Protein AF-0000000073913152 (afdb_homodimer)

Solvent-accessible surface area (backbone atoms only — not comparable to full-atom values): 34601 Å² total; per-residue (Å²): 125,82,73,27,91,73,39,33,32,39,27,30,23,27,48,34,60,65,28,39,49,26,50,51,47,34,46,75,70,34,31,25,63,39,34,33,28,62,58,86,84,42,48,73,65,46,53,55,41,48,24,60,74,68,70,48,88,70,57,75,43,83,44,49,49,80,41,47,68,62,50,41,52,54,55,74,75,45,82,55,55,34,37,40,45,51,59,57,75,78,46,55,71,54,15,43,70,40,32,67,60,38,39,51,49,36,40,46,19,50,51,36,49,50,53,42,28,55,77,68,72,39,48,35,41,34,40,66,46,43,50,47,22,38,32,69,71,89,59,79,59,37,44,86,80,54,68,69,47,78,37,64,41,42,38,23,43,30,47,40,52,47,51,52,52,51,52,42,45,34,72,52,40,71,83,31,18,35,38,38,36,25,41,29,57,72,38,42,55,47,92,84,68,71,50,50,70,76,72,78,75,82,56,85,50,65,64,61,38,48,52,33,25,56,70,63,78,36,86,52,38,82,38,56,27,65,76,37,99,45,97,77,10,25,40,24,38,11,56,20,30,40,60,48,54,20,46,47,54,54,34,47,53,59,43,40,75,66,64,59,28,78,46,75,32,41,45,27,64,49,49,66,43,32,52,64,56,49,53,51,50,45,23,65,68,69,72,38,81,64,54,66,45,85,40,72,62,57,89,67,66,62,48,66,48,33,32,39,28,60,62,27,32,72,74,50,72,39,72,64,80,57,51,66,76,74,38,90,127,81,72,27,92,73,38,34,31,38,28,31,24,25,47,32,60,65,29,39,47,26,50,51,47,34,47,74,70,34,31,23,64,38,34,30,29,61,55,85,85,42,47,75,65,46,54,56,41,48,24,61,73,67,70,46,89,70,57,76,42,83,43,51,50,80,40,47,67,63,50,42,53,54,53,73,76,46,82,55,56,34,38,39,45,51,58,58,75,75,48,54,71,55,15,42,69,40,30,67,60,39,40,50,49,35,39,46,20,49,51,36,48,51,53,44,27,55,76,68,72,40,48,35,43,36,38,66,45,45,50,47,22,37,31,71,70,89,57,80,59,37,44,85,80,54,67,69,47,76,36,62,42,41,38,23,44,30,46,40,50,47,52,52,53,51,52,40,45,34,72,50,40,70,81,30,18,37,39,37,36,25,41,29,56,74,40,42,55,48,92,84,69,71,49,51,72,74,69,79,75,80,56,86,50,66,64,63,37,48,51,34,26,58,71,63,77,36,86,51,39,82,38,55,28,63,76,38,98,44,99,76,10,24,40,26,37,11,56,19,31,40,63,49,57,19,48,47,56,55,35,47,53,58,44,40,76,67,63,58,28,80,45,74,34,41,46,27,64,49,48,66,43,32,54,62,55,50,52,50,49,44,23,66,69,68,72,36,81,66,53,66,46,83,39,70,63,56,89,64,64,63,47,66,49,32,33,40,28,61,63,27,32,72,72,50,70,39,73,63,79,60,52,66,76,75,37,91

Nearest PDB structures (foldseek):
  1kvu-assembly1_A-2  TM=9.834E-01  e=1.862E-45  Escherichia coli
  1kvr-assembly1_A-2  TM=9.832E-01  e=4.155E-45  Escherichia coli
  1nah-assembly1_A  TM=9.835E-01  e=4.701E-45  Escherichia coli
  5gy7-assembly1_B  TM=9.767E-01  e=4.419E-45  Escherichia coli K-12
  1kvq-assembly1_A-2  TM=9.831E-01  e=3.834E-44  Escherichia coli

InterPro domains:
  IPR005886 UDP-glucose 4-epimerase [TIGR01179] (9-323)
  IPR005886 UDP-glucose 4-epimerase [cd05247] (9-325)
  IPR016040 NAD(P)-binding domain [PF16363] (10-325)
  IPR036291 NAD(P)-binding domain superfamily [SSF51735] (7-325)

Organism: Schistosoma japonicum (NCBI:txid6182)

Foldseek 3Di:
DPAFPLFEEEEEPLQAFLNLLLCLLQVVVRGAYAYEYQCPWGDPVSQVLSCVSNVHHHHYDNDQLLPLVSLLVVCVVDPGQEYEYDDADAFQVVCQVPVVVRLSRLVSSVVSNVVSCVVSVHQHYEYAAAPQQLAADPDPPDEPPRDGDPGLGSNSVSSVSSLVVQVVVCVVPVQHHYEYEHEWAEFFADPVPSGHHDTPDQDRGLPVNLVCQLVVVDVAAEFAFQCFPDPGGGAKTFYAYSNLVSNLVVLSVVCVVVSVGYYYFYDGQSDIDGSVRLSVLVCVQSVGHHHYDYHHHDRRGYRYYGHDGVVSCVRSVGHGDDDSNRRD/DPAFPLFEEEEEPLQAFLNVLLCLLQVVVRGAYAYEYQCPWGDPVSQVLSCVSNVHHHHYDNDQLLPLVSLLVVCVVDPGQEYEYDDADAFQVVCQVPVVVRLSRLVSSVVSNVVSCVVSVHQHYEYAAAPQQLAADPDPPDEPPRDGDPGLGSNSVSSVSSLVVQVVVCVVPVQHHYEYEHEWAEFFADPVPSGHHDTPDQDRGLPVNLVCQLVVVDVAAEFAFQCFPDPGGGAKTFYAYSNLVSNLVVLSVVCVVVSVGYYYFYDGQSDIDGSVRLSVLVCVLSVGHHHYDYHHHDGRGYRYYGHDGVVSCVRSVGHGDDDSNRRD

Radius of gyration: 26.81 Å; Cα contacts (8 Å, |Δi|>4): 1425; chains: 2; bounding box: 60×75×62 Å

pLDDT: mean 95.5, std 6.69, range [40.53, 98.94]

Sequence (656 aa):
MQKGDKGLVLVTGGSGFIGSHTIVELVNDGYSVIILDNLSNSNIKCIERIEEIINQKLLFYETNLLDINSVNDVFAKHKFDYVIHFAALKSVSESTQHPLDYYNNNVLGILNLLKVMMAHNVKNFVLSSSATIYGEPQFLPLTEKHPIGNCQNPYGNTKLCCELILKDLYTSDPTWNIVSLRYFNPVGAHPSGLIGEDPRGIPNNLMPYVTQVASGLRPYVNVYGNDYQTVDGTGVRDYIHVVDLAEAHTKSLDKIKENCGFKVYNLGTGQGNSVLQMILAMEKASGKTIPYTICPRRPGDCATVYSDASLAERELGWKAKYDVDVSLMQKGDKGLVLVTGGSGFIGSHTIVELVNDGYSVIILDNLSNSNIKCIERIEEIINQKLLFYETNLLDINSVNDVFAKHKFDYVIHFAALKSVSESTQHPLDYYNNNVLGILNLLKVMMAHNVKNFVLSSSATIYGEPQFLPLTEKHPIGNCQNPYGNTKLCCELILKDLYTSDPTWNIVSLRYFNPVGAHPSGLIGEDPRGIPNNLMPYVTQVASGLRPYVNVYGNDYQTVDGTGVRDYIHVVDLAEAHTKSLDKIKENCGFKVYNLGTGQGNSVLQMILAMEKASGKTIPYTICPRRPGDCATVYSDASLAERELGWKAKYDVDVSL

Structure (mmCIF, N/CA/C/O backbone):
data_AF-0000000073913152-model_v1
#
loop_
_entity.id
_entity.type
_entity.pdbx_description
1 polymer 'UDP-glucose 4-epimerase'
#
loop_
_atom_site.group_PDB
_atom_site.id
_atom_site.type_symbol
_atom_site.label_atom_id
_atom_site.label_alt_id
_atom_site.label_comp_id
_atom_site.label_asym_id
_atom_site.label_entity_id
_atom_site.label_seq_id
_atom_site.pdbx_PDB_ins_code
_atom_site.Cartn_x
_atom_site.Cartn_y
_atom_site.Cartn_z
_atom_site.occupancy
_atom_site.B_iso_or_equiv
_atom_site.auth_seq_id
_atom_site.auth_comp_id
_atom_site.auth_asym_id
_atom_site.auth_atom_id
_atom_site.pdbx_PDB_model_num
ATOM 1 N N . MET A 1 1 ? -15.695 -18.969 -29.656 1 40.53 1 MET A N 1
ATOM 2 C CA . MET A 1 1 ? -15.039 -19.797 -28.641 1 40.53 1 MET A CA 1
ATOM 3 C C . MET A 1 1 ? -16.062 -20.594 -27.844 1 40.53 1 MET A C 1
ATOM 5 O O . MET A 1 1 ? -17.062 -20.047 -27.375 1 40.53 1 MET A O 1
ATOM 9 N N . GLN A 1 2 ? -16.188 -21.828 -28.125 1 43.53 2 GLN A N 1
ATOM 10 C CA . GLN A 1 2 ? -17.172 -22.609 -27.391 1 43.53 2 GLN A CA 1
ATOM 11 C C . GLN A 1 2 ? -17.047 -22.422 -25.891 1 43.53 2 GLN A C 1
ATOM 13 O O . GLN A 1 2 ? -15.938 -22.5 -25.344 1 43.53 2 GLN A O 1
ATOM 18 N N . LYS A 1 3 ? -17.938 -21.609 -25.172 1 55.22 3 LYS A N 1
ATOM 19 C CA . LYS A 1 3 ? -18 -21.359 -23.734 1 55.22 3 LYS A CA 1
ATOM 20 C C . LYS A 1 3 ? -17.922 -22.672 -22.953 1 55.22 3 LYS A C 1
ATOM 22 O O . LYS A 1 3 ? -18.641 -23.625 -23.266 1 55.22 3 LYS A O 1
ATOM 27 N N . GLY A 1 4 ? -16.719 -22.906 -22.422 1 62.56 4 GLY A N 1
ATOM 28 C CA . GLY A 1 4 ? -16.672 -24.047 -21.531 1 62.56 4 GLY A CA 1
ATOM 29 C C . GLY A 1 4 ? -17.859 -24.109 -20.578 1 62.56 4 GLY A C 1
ATOM 30 O O . GLY A 1 4 ? -18.516 -23.094 -20.344 1 62.56 4 GLY A O 1
ATOM 31 N N . ASP A 1 5 ? -18.297 -25.156 -20.188 1 78.69 5 ASP A N 1
ATOM 32 C CA . ASP A 1 5 ? -19.484 -25.422 -19.375 1 78.69 5 ASP A CA 1
ATOM 33 C C . ASP A 1 5 ? -19.328 -24.812 -17.984 1 78.69 5 ASP A C 1
ATOM 35 O O . ASP A 1 5 ? -20.328 -24.625 -17.281 1 78.69 5 ASP A O 1
ATOM 39 N N . LYS A 1 6 ? -17.969 -24.359 -17.562 1 94.19 6 LYS A N 1
ATOM 40 C CA . LYS A 1 6 ? -17.766 -23.953 -16.172 1 94.19 6 LYS A CA 1
ATOM 41 C C . LYS A 1 6 ? -17.672 -22.438 -16.047 1 94.19 6 LYS A C 1
ATOM 43 O O . LYS A 1 6 ? -17.609 -21.891 -14.945 1 94.19 6 LYS A O 1
ATOM 48 N N . GLY A 1 7 ? -17.703 -21.719 -17.188 1 96.69 7 GLY A N 1
ATOM 49 C CA . GLY A 1 7 ? -17.688 -20.266 -17.172 1 96.69 7 GLY A CA 1
ATOM 50 C C . GLY A 1 7 ? -16.484 -19.672 -17.906 1 96.69 7 GLY A C 1
ATOM 51 O O . GLY A 1 7 ? -15.617 -20.406 -18.359 1 96.69 7 GLY A O 1
ATOM 52 N N . LEU A 1 8 ? -16.453 -18.359 -18.016 1 98.5 8 LEU A N 1
ATOM 53 C CA . LEU A 1 8 ? -15.406 -17.641 -18.734 1 98.5 8 LEU A CA 1
ATOM 54 C C . LEU A 1 8 ? -14.469 -16.938 -17.75 1 98.5 8 LEU A C 1
ATOM 56 O O . LEU A 1 8 ? -14.922 -16.172 -16.891 1 98.5 8 LEU A O 1
ATOM 60 N N . VAL A 1 9 ? -13.164 -17.203 -17.891 1 98.81 9 VAL A N 1
ATOM 61 C CA . VAL A 1 9 ? -12.148 -16.656 -17 1 98.81 9 VAL A CA 1
ATOM 62 C C . VAL A 1 9 ? -11.273 -15.672 -17.766 1 98.81 9 VAL A C 1
ATOM 64 O O . VAL A 1 9 ? -10.75 -16 -18.828 1 98.81 9 VAL A O 1
ATOM 67 N N . LEU A 1 10 ? -11.172 -14.438 -17.297 1 98.94 10 LEU A N 1
ATOM 68 C CA . LEU A 1 10 ? -10.102 -13.555 -17.766 1 98.94 10 LEU A CA 1
ATOM 69 C C . LEU A 1 10 ? -8.805 -13.828 -17 1 98.94 10 LEU A C 1
ATOM 71 O O . LEU A 1 10 ? -8.781 -13.789 -15.766 1 98.94 10 LEU A O 1
ATOM 75 N N . VAL A 1 11 ? -7.762 -14.133 -17.688 1 98.88 11 VAL A N 1
ATOM 76 C CA . VAL A 1 11 ? -6.445 -14.312 -17.094 1 98.88 11 VAL A CA 1
ATOM 77 C C . VAL A 1 11 ? -5.527 -13.164 -17.516 1 98.88 11 VAL A C 1
ATOM 79 O O . VAL A 1 11 ? -5.129 -13.07 -18.688 1 98.88 11 VAL A O 1
ATOM 82 N N . THR A 1 12 ? -5.219 -12.273 -16.578 1 98.88 12 THR A N 1
ATOM 83 C CA . THR A 1 12 ? -4.223 -11.242 -16.859 1 98.88 12 THR A CA 1
ATOM 84 C C . THR A 1 12 ? -2.814 -11.766 -16.594 1 98.88 12 THR A C 1
ATOM 86 O O . THR A 1 12 ? -2.596 -12.531 -15.656 1 98.88 12 THR A O 1
ATOM 89 N N . GLY A 1 13 ? -1.866 -11.328 -17.453 1 98 13 GLY A N 1
ATOM 90 C CA . GLY A 1 13 ? -0.535 -11.898 -17.359 1 98 13 GLY A CA 1
ATOM 91 C C . GLY A 1 13 ? -0.473 -13.344 -17.812 1 98 13 GLY A C 1
ATOM 92 O O . GLY A 1 13 ? 0.31 -14.141 -17.281 1 98 13 GLY A O 1
ATOM 93 N N . GLY A 1 14 ? -1.291 -13.672 -18.75 1 97.75 14 GLY A N 1
ATOM 94 C CA . GLY A 1 14 ? -1.486 -15.062 -19.141 1 97.75 14 GLY A CA 1
ATOM 95 C C . GLY A 1 14 ? -0.341 -15.625 -19.953 1 97.75 14 GLY A C 1
ATOM 96 O O . GLY A 1 14 ? -0.218 -16.844 -20.109 1 97.75 14 GLY A O 1
ATOM 97 N N . SER A 1 15 ? 0.498 -14.773 -20.5 1 96.19 15 SER A N 1
ATOM 98 C CA . SER A 1 15 ? 1.631 -15.242 -21.281 1 96.19 15 SER A CA 1
ATOM 99 C C . SER A 1 15 ? 2.877 -15.406 -20.422 1 96.19 15 SER A C 1
ATOM 101 O O . SER A 1 15 ? 3.951 -15.742 -20.938 1 96.19 15 SER A O 1
ATOM 103 N N . GLY A 1 16 ? 2.721 -15.164 -19.141 1 95.44 16 GLY A N 1
ATOM 104 C CA . GLY A 1 16 ? 3.828 -15.336 -18.219 1 95.44 16 GLY A CA 1
ATOM 105 C C . GLY A 1 16 ? 3.986 -16.766 -17.734 1 95.44 16 GLY A C 1
ATOM 106 O O . GLY A 1 16 ? 3.193 -17.641 -18.094 1 95.44 16 GLY A O 1
ATOM 107 N N . PHE A 1 17 ? 4.98 -17 -16.875 1 95.06 17 PHE A N 1
ATOM 108 C CA . PHE A 1 17 ? 5.383 -18.312 -16.391 1 95.06 17 PHE A CA 1
ATOM 109 C C . PHE A 1 17 ? 4.215 -19.016 -15.711 1 95.06 17 PHE A C 1
ATOM 111 O O . PHE A 1 17 ? 3.74 -20.047 -16.188 1 95.06 17 PHE A O 1
ATOM 118 N N . ILE A 1 18 ? 3.57 -18.375 -14.672 1 97.19 18 ILE A N 1
ATOM 119 C CA . ILE A 1 18 ? 2.5 -19.016 -13.906 1 97.19 18 ILE A CA 1
ATOM 120 C C . ILE A 1 18 ? 1.198 -18.953 -14.703 1 97.19 18 ILE A C 1
ATOM 122 O O . ILE A 1 18 ? 0.434 -19.922 -14.727 1 97.19 18 ILE A O 1
ATOM 126 N N . GLY A 1 19 ? 0.964 -17.828 -15.383 1 98 19 GLY A N 1
ATOM 127 C CA . GLY A 1 19 ? -0.253 -17.641 -16.156 1 98 19 GLY A CA 1
ATOM 128 C C . GLY A 1 19 ? -0.445 -18.688 -17.234 1 98 19 GLY A C 1
ATOM 129 O O . GLY A 1 19 ? -1.53 -19.25 -17.375 1 98 19 GLY A O 1
ATOM 130 N N . SER A 1 20 ? 0.594 -19.031 -17.984 1 98.06 20 SER A N 1
ATOM 131 C CA . SER A 1 20 ? 0.513 -19.984 -19.078 1 98.06 20 SER A CA 1
ATOM 132 C C . SER A 1 20 ? 0.139 -21.375 -18.594 1 98.06 20 SER A C 1
ATOM 134 O O . SER A 1 20 ? -0.723 -22.031 -19.172 1 98.06 20 SER A O 1
ATOM 136 N N . HIS A 1 21 ? 0.722 -21.781 -17.484 1 98.38 21 HIS A N 1
ATOM 137 C CA . HIS A 1 21 ? 0.427 -23.094 -16.922 1 98.38 21 HIS A CA 1
ATOM 138 C C . HIS A 1 21 ? -0.994 -23.156 -16.375 1 98.38 21 HIS A C 1
ATOM 140 O O . HIS A 1 21 ? -1.673 -24.172 -16.5 1 98.38 21 HIS A O 1
ATOM 146 N N . THR A 1 22 ? -1.407 -22.031 -15.773 1 98.75 22 THR A N 1
ATOM 147 C CA . THR A 1 22 ? -2.746 -21.984 -15.195 1 98.75 22 THR A CA 1
ATOM 148 C C . THR A 1 22 ? -3.811 -22.062 -16.281 1 98.75 22 THR A C 1
ATOM 150 O O . THR A 1 22 ? -4.84 -22.719 -16.094 1 98.75 22 THR A O 1
ATOM 153 N N . ILE A 1 23 ? -3.576 -21.453 -17.406 1 98.69 23 ILE A N 1
ATOM 154 C CA . ILE A 1 23 ? -4.516 -21.484 -18.516 1 98.69 23 ILE A CA 1
ATOM 155 C C . ILE A 1 23 ? -4.727 -22.922 -18.984 1 98.69 23 ILE A C 1
ATOM 157 O O . ILE A 1 23 ? -5.859 -23.344 -19.234 1 98.69 23 ILE A O 1
ATOM 161 N N . VAL A 1 24 ? -3.639 -23.703 -19.094 1 98.44 24 VAL A N 1
ATOM 162 C CA . VAL A 1 24 ? -3.73 -25.109 -19.484 1 98.44 24 VAL A CA 1
ATOM 163 C C . VAL A 1 24 ? -4.633 -25.875 -18.516 1 98.44 24 VAL A C 1
ATOM 165 O O . VAL A 1 24 ? -5.543 -26.578 -18.938 1 98.44 24 VAL A O 1
ATOM 168 N N . GLU A 1 25 ? -4.375 -25.656 -17.219 1 98.06 25 GLU A N 1
ATOM 169 C CA . GLU A 1 25 ? -5.16 -26.359 -16.219 1 98.06 25 GLU A CA 1
ATOM 170 C C . GLU A 1 25 ? -6.625 -25.938 -16.266 1 98.06 25 GLU A C 1
ATOM 172 O O . GLU A 1 25 ? -7.52 -26.75 -16.078 1 98.06 25 GLU A O 1
ATOM 177 N N . LEU A 1 26 ? -6.902 -24.656 -16.5 1 98.31 26 LEU A N 1
ATOM 178 C CA . LEU A 1 26 ? -8.266 -24.141 -16.562 1 98.31 26 LEU A CA 1
ATOM 179 C C . LEU A 1 26 ? -9.039 -24.75 -17.719 1 98.31 26 LEU A C 1
ATOM 181 O O . LEU A 1 26 ? -10.156 -25.234 -17.531 1 98.31 26 LEU A O 1
ATOM 185 N N . VAL A 1 27 ? -8.438 -24.781 -18.906 1 97.69 27 VAL A N 1
ATOM 186 C CA . VAL A 1 27 ? -9.094 -25.312 -20.094 1 97.69 27 VAL A CA 1
ATOM 187 C C . VAL A 1 27 ? -9.352 -26.812 -19.906 1 97.69 27 VAL A C 1
ATOM 189 O O . VAL A 1 27 ? -10.445 -27.297 -20.203 1 97.69 27 VAL A O 1
ATOM 192 N N . ASN A 1 28 ? -8.375 -27.469 -19.328 1 95.94 28 ASN A N 1
ATOM 193 C CA . ASN A 1 28 ? -8.516 -28.891 -19.078 1 95.94 28 ASN A CA 1
ATOM 194 C C . ASN A 1 28 ? -9.633 -29.172 -18.078 1 95.94 28 ASN A C 1
ATOM 196 O O . ASN A 1 28 ? -10.219 -30.266 -18.078 1 95.94 28 ASN A O 1
ATOM 200 N N . ASP A 1 29 ? -9.883 -28.203 -17.25 1 95.69 29 ASP A N 1
ATOM 201 C CA . ASP A 1 29 ? -10.906 -28.375 -16.219 1 95.69 29 ASP A CA 1
ATOM 202 C C . ASP A 1 29 ? -12.273 -27.906 -16.719 1 95.69 29 ASP A C 1
ATOM 204 O O . ASP A 1 29 ? -13.242 -27.891 -15.961 1 95.69 29 ASP A O 1
ATOM 208 N N . GLY A 1 30 ? -12.375 -27.391 -17.938 1 96.25 30 GLY A N 1
ATOM 209 C CA . GLY A 1 30 ? -13.672 -27.109 -18.547 1 96.25 30 GLY A CA 1
ATOM 210 C C . GLY A 1 30 ? -14 -25.625 -18.594 1 96.25 30 GLY A C 1
ATOM 211 O O . GLY A 1 30 ? -15.117 -25.234 -18.938 1 96.25 30 GLY A O 1
ATOM 212 N N . TYR A 1 31 ? -13.055 -24.766 -18.312 1 97.69 31 TYR A N 1
ATOM 213 C CA . TYR A 1 31 ? -13.273 -23.312 -18.391 1 97.69 31 TYR A CA 1
ATOM 214 C C . TYR A 1 31 ? -12.906 -22.781 -19.766 1 97.69 31 TYR A C 1
ATOM 216 O O . TYR A 1 31 ? -12.047 -23.359 -20.453 1 97.69 31 TYR A O 1
ATOM 224 N N . SER A 1 32 ? -13.609 -21.781 -20.172 1 97.69 32 SER A N 1
ATOM 225 C CA . SER A 1 32 ? -13.125 -20.938 -21.266 1 97.69 32 SER A CA 1
ATOM 226 C C . SER A 1 32 ? -12.227 -19.812 -20.75 1 97.69 32 SER A C 1
ATOM 228 O O . SER A 1 32 ? -12.414 -19.328 -19.625 1 97.69 32 SER A O 1
ATOM 230 N N . VAL A 1 33 ? -11.242 -19.484 -21.578 1 98.38 33 VAL A N 1
ATOM 231 C CA . VAL A 1 33 ? -10.266 -18.531 -21.078 1 98.38 33 VAL A CA 1
ATOM 232 C C . VAL A 1 33 ? -10.031 -17.438 -22.109 1 98.38 33 VAL A C 1
ATOM 234 O O . VAL A 1 33 ? -9.961 -17.719 -23.312 1 98.38 33 VAL A O 1
ATOM 237 N N . ILE A 1 34 ? -10.023 -16.203 -21.688 1 98.69 34 ILE A N 1
ATOM 238 C CA . ILE A 1 34 ? -9.516 -15.07 -22.453 1 98.69 34 ILE A CA 1
ATOM 239 C C . ILE A 1 34 ? -8.273 -14.5 -21.766 1 98.69 34 ILE A C 1
ATOM 241 O O . ILE A 1 34 ? -8.234 -14.375 -20.547 1 98.69 34 ILE A O 1
ATOM 245 N N . ILE A 1 35 ? -7.258 -14.188 -22.594 1 98.69 35 ILE A N 1
ATOM 246 C CA . ILE A 1 35 ? -5.961 -13.781 -22.047 1 98.69 35 ILE A CA 1
ATOM 247 C C . ILE A 1 35 ? -5.77 -12.281 -22.25 1 98.69 35 ILE A C 1
ATOM 249 O O . ILE A 1 35 ? -6.055 -11.75 -23.328 1 98.69 35 ILE A O 1
ATOM 253 N N . LEU A 1 36 ? -5.352 -11.617 -21.25 1 98.62 36 LEU A N 1
ATOM 254 C CA . LEU A 1 36 ? -4.91 -10.227 -21.297 1 98.62 36 LEU A CA 1
ATOM 255 C C . LEU A 1 36 ? -3.453 -10.102 -20.859 1 98.62 36 LEU A C 1
ATOM 257 O O . LEU A 1 36 ? -3.084 -10.562 -19.781 1 98.62 36 LEU A O 1
ATOM 261 N N . ASP A 1 37 ? -2.611 -9.555 -21.672 1 98.25 37 ASP A N 1
ATOM 262 C CA . ASP A 1 37 ? -1.191 -9.367 -21.391 1 98.25 37 ASP A CA 1
ATOM 263 C C . ASP A 1 37 ? -0.616 -8.219 -22.219 1 98.25 37 ASP A C 1
ATOM 265 O O . ASP A 1 37 ? -1.071 -7.949 -23.328 1 98.25 37 ASP A O 1
ATOM 269 N N . ASN A 1 38 ? 0.376 -7.527 -21.641 1 97 38 ASN A N 1
ATOM 270 C CA . ASN A 1 38 ? 0.978 -6.449 -22.406 1 97 38 ASN A CA 1
ATOM 271 C C . ASN A 1 38 ? 2.309 -6.871 -23.031 1 97 38 ASN A C 1
ATOM 273 O O . ASN A 1 38 ? 2.99 -6.062 -23.656 1 97 38 ASN A O 1
ATOM 277 N N . LEU A 1 39 ? 2.777 -8.07 -22.75 1 93.69 39 LEU A N 1
ATOM 278 C CA . LEU A 1 39 ? 3.953 -8.711 -23.328 1 93.69 39 LEU A CA 1
ATOM 279 C C . LEU A 1 39 ? 5.227 -7.984 -22.922 1 93.69 39 LEU A C 1
ATOM 281 O O . LEU A 1 39 ? 6.234 -8.031 -23.641 1 93.69 39 LEU A O 1
ATOM 285 N N . SER A 1 40 ? 5.188 -7.238 -21.781 1 90.25 40 SER A N 1
ATOM 286 C CA . SER A 1 40 ? 6.352 -6.492 -21.312 1 90.25 40 SER A CA 1
ATOM 287 C C . SER A 1 40 ? 7.492 -7.43 -20.938 1 90.25 40 SER A C 1
ATOM 289 O O . SER A 1 40 ? 8.664 -7.102 -21.125 1 90.25 40 SER A O 1
ATOM 291 N N . ASN A 1 41 ? 7.188 -8.562 -20.375 1 85.62 41 ASN A N 1
ATOM 292 C CA . ASN A 1 41 ? 8.203 -9.531 -19.969 1 85.62 41 ASN A CA 1
ATOM 293 C C . ASN A 1 41 ? 7.844 -10.945 -20.422 1 85.62 41 ASN A C 1
ATOM 295 O O . ASN A 1 41 ? 8.031 -11.898 -19.672 1 85.62 41 ASN A O 1
ATOM 299 N N . SER A 1 42 ? 7.141 -11.016 -21.484 1 87.81 42 SER A N 1
ATOM 300 C CA . SER A 1 42 ? 6.75 -12.297 -22.078 1 87.81 42 SER A CA 1
ATOM 301 C C . SER A 1 42 ? 6.773 -12.234 -23.594 1 87.81 42 SER A C 1
ATOM 303 O O . SER A 1 42 ? 7.266 -11.266 -24.172 1 87.81 42 SER A O 1
ATOM 305 N N . ASN A 1 43 ? 6.445 -13.438 -24.188 1 89.62 43 ASN A N 1
ATOM 306 C CA . ASN A 1 43 ? 6.465 -13.57 -25.641 1 89.62 43 ASN A CA 1
ATOM 307 C C . ASN A 1 43 ? 5.148 -14.141 -26.156 1 89.62 43 ASN A C 1
ATOM 309 O O . ASN A 1 43 ? 4.586 -15.07 -25.578 1 89.62 43 ASN A O 1
ATOM 313 N N . ILE A 1 44 ? 4.711 -13.578 -27.25 1 92.06 44 ILE A N 1
ATOM 314 C CA . ILE A 1 44 ? 3.447 -13.977 -27.859 1 92.06 44 ILE A CA 1
ATOM 315 C C . ILE A 1 44 ? 3.518 -15.445 -28.266 1 92.06 44 ILE A C 1
ATOM 317 O O . ILE A 1 44 ? 2.488 -16.125 -28.375 1 92.06 44 ILE A O 1
ATOM 321 N N . LYS A 1 45 ? 4.691 -15.969 -28.484 1 94 45 LYS A N 1
ATOM 322 C CA . LYS A 1 45 ? 4.887 -17.375 -28.859 1 94 45 LYS A CA 1
ATOM 323 C C . LYS A 1 45 ? 4.363 -18.297 -27.766 1 94 45 LYS A C 1
ATOM 325 O O . LYS A 1 45 ? 4.02 -19.453 -28.047 1 94 45 LYS A O 1
ATOM 330 N N . CYS A 1 46 ? 4.344 -17.766 -26.531 1 95.5 46 CYS A N 1
ATOM 331 C CA . CYS A 1 46 ? 3.811 -18.547 -25.438 1 95.5 46 CYS A CA 1
ATOM 332 C C . CYS A 1 46 ? 2.355 -18.922 -25.688 1 95.5 46 CYS A C 1
ATOM 334 O O . CYS A 1 46 ? 1.934 -20.031 -25.359 1 95.5 46 CYS A O 1
ATOM 336 N N . ILE A 1 47 ? 1.58 -18.047 -26.328 1 97.06 47 ILE A N 1
ATOM 337 C CA . ILE A 1 47 ? 0.168 -18.297 -26.594 1 97.06 47 ILE A CA 1
ATOM 338 C C . ILE A 1 47 ? 0.027 -19.438 -27.594 1 97.06 47 ILE A C 1
ATOM 340 O O . ILE A 1 47 ? -0.81 -20.328 -27.406 1 97.06 47 ILE A O 1
ATOM 344 N N . GLU A 1 48 ? 0.857 -19.422 -28.547 1 97.19 48 GLU A N 1
ATOM 345 C CA . GLU A 1 48 ? 0.845 -20.5 -29.531 1 97.19 48 GLU A CA 1
ATOM 346 C C . GLU A 1 48 ? 1.146 -21.844 -28.891 1 97.19 48 GLU A C 1
ATOM 348 O O . GLU A 1 48 ? 0.53 -22.859 -29.234 1 97.19 48 GLU A O 1
ATOM 353 N N . ARG A 1 49 ? 2.072 -21.828 -28.016 1 97.56 49 ARG A N 1
ATOM 354 C CA . ARG A 1 49 ? 2.467 -23.047 -27.328 1 97.56 49 ARG A CA 1
ATOM 355 C C . ARG A 1 49 ? 1.343 -23.562 -26.438 1 97.56 49 ARG A C 1
ATOM 357 O O . ARG A 1 49 ? 1.124 -24.781 -26.344 1 97.56 49 ARG A O 1
ATOM 364 N N . ILE A 1 50 ? 0.68 -22.656 -25.781 1 98.06 50 ILE A N 1
ATOM 365 C CA . ILE A 1 50 ? -0.476 -23.047 -24.969 1 98.06 50 ILE A CA 1
ATOM 366 C C . ILE A 1 50 ? -1.529 -23.688 -25.859 1 98.06 50 ILE A C 1
ATOM 368 O O . ILE A 1 50 ? -2.064 -24.75 -25.531 1 98.06 50 ILE A O 1
ATOM 372 N N . GLU A 1 51 ? -1.783 -23.047 -27.016 1 98.12 51 GLU A N 1
ATOM 373 C CA . GLU A 1 51 ? -2.779 -23.547 -27.953 1 98.12 51 GLU A CA 1
ATOM 374 C C . GLU A 1 51 ? -2.424 -24.953 -28.438 1 98.12 51 GLU A C 1
ATOM 376 O O . GLU A 1 51 ? -3.305 -25.797 -28.609 1 98.12 51 GLU A O 1
ATOM 381 N N . GLU A 1 52 ? -1.185 -25.141 -28.609 1 98.06 52 GLU A N 1
ATOM 382 C CA . GLU A 1 52 ? -0.714 -26.453 -29 1 98.06 52 GLU A CA 1
ATOM 383 C C . GLU A 1 52 ? -0.977 -27.5 -27.922 1 98.06 52 GLU A C 1
ATOM 385 O O . GLU A 1 52 ? -1.396 -28.609 -28.203 1 98.06 52 GLU A O 1
ATOM 390 N N . ILE A 1 53 ? -0.753 -27.125 -26.703 1 98 53 ILE A N 1
ATOM 391 C CA . ILE A 1 53 ? -0.911 -28.031 -25.578 1 98 53 ILE A CA 1
ATOM 392 C C . ILE A 1 53 ? -2.385 -28.391 -25.406 1 98 53 ILE A C 1
ATOM 394 O O . ILE A 1 53 ? -2.727 -29.562 -25.203 1 98 53 ILE A O 1
ATOM 398 N N . ILE A 1 54 ? -3.227 -27.391 -25.547 1 97.31 54 ILE A N 1
ATOM 399 C CA . ILE A 1 54 ? -4.629 -27.609 -25.219 1 97.31 54 ILE A CA 1
ATOM 400 C C . ILE A 1 54 ? -5.41 -27.953 -26.484 1 97.31 54 ILE A C 1
ATOM 402 O O . ILE A 1 54 ? -6.594 -28.297 -26.422 1 97.31 54 ILE A O 1
ATOM 406 N N . ASN A 1 55 ? -4.828 -27.828 -27.672 1 96.75 55 ASN A N 1
ATOM 407 C CA . ASN A 1 55 ? -5.418 -28.109 -28.969 1 96.75 55 ASN A CA 1
ATOM 408 C C . ASN A 1 55 ? -6.66 -27.25 -29.219 1 96.75 55 ASN A C 1
ATOM 410 O O . ASN A 1 55 ? -7.711 -27.781 -29.594 1 96.75 55 ASN A O 1
ATOM 414 N N . GLN A 1 56 ? -6.566 -26.031 -28.891 1 95.75 56 GLN A N 1
ATOM 415 C CA . GLN A 1 56 ? -7.629 -25.047 -29.094 1 95.75 56 GLN A CA 1
ATOM 416 C C . GLN A 1 56 ? -7.062 -23.641 -29.266 1 95.75 56 GLN A C 1
ATOM 418 O O . GLN A 1 56 ? -5.984 -23.328 -28.75 1 95.75 56 GLN A O 1
ATOM 423 N N . LYS A 1 57 ? -7.77 -22.812 -29.938 1 96.56 57 LYS A N 1
ATOM 424 C CA . LYS A 1 57 ? -7.371 -21.406 -30.094 1 96.56 57 LYS A CA 1
ATOM 425 C C . LYS A 1 57 ? -7.84 -20.578 -28.891 1 96.56 57 LYS A C 1
ATOM 427 O O . LYS A 1 57 ? -8.906 -20.844 -28.328 1 96.56 57 LYS A O 1
ATOM 432 N N . LEU A 1 58 ? -7.082 -19.641 -28.609 1 96.94 58 LEU A N 1
ATOM 433 C CA . LEU A 1 58 ? -7.395 -18.75 -27.5 1 96.94 58 LEU A CA 1
ATOM 434 C C . LEU A 1 58 ? -7.527 -17.312 -27.984 1 96.94 58 LEU A C 1
ATOM 436 O O . LEU A 1 58 ? -6.832 -16.906 -28.922 1 96.94 58 LEU A O 1
ATOM 440 N N . LEU A 1 59 ? -8.469 -16.578 -27.422 1 97.75 59 LEU A N 1
ATOM 441 C CA . LEU A 1 59 ? -8.555 -15.141 -27.656 1 97.75 59 LEU A CA 1
ATOM 442 C C . LEU A 1 59 ? -7.559 -14.391 -26.781 1 97.75 59 LEU A C 1
ATOM 444 O O . LEU A 1 59 ? -7.492 -14.625 -25.562 1 97.75 59 LEU A O 1
ATOM 448 N N . PHE A 1 60 ? -6.789 -13.523 -27.422 1 98.12 60 PHE A N 1
ATOM 449 C CA . PHE A 1 60 ? -5.719 -12.781 -26.766 1 98.12 60 PHE A CA 1
ATOM 450 C C . PHE A 1 60 ? -5.879 -11.281 -26.984 1 98.12 60 PHE A C 1
ATOM 452 O O . PHE A 1 60 ? -6.078 -10.836 -28.109 1 98.12 60 PHE A O 1
ATOM 459 N N . TYR A 1 61 ? -5.82 -10.531 -25.891 1 98.44 61 TYR A N 1
ATOM 460 C CA . TYR A 1 61 ? -5.785 -9.07 -25.953 1 98.44 61 TYR A CA 1
ATOM 461 C C . TYR A 1 61 ? -4.441 -8.539 -25.469 1 98.44 61 TYR A C 1
ATOM 463 O O . TYR A 1 61 ? -4.062 -8.734 -24.312 1 98.44 61 TYR A O 1
ATOM 471 N N . GLU A 1 62 ? -3.705 -7.91 -26.359 1 98.25 62 GLU A N 1
ATOM 472 C CA . GLU A 1 62 ? -2.525 -7.168 -25.922 1 98.25 62 GLU A CA 1
ATOM 473 C C . GLU A 1 62 ? -2.912 -5.836 -25.281 1 98.25 62 GLU A C 1
ATOM 475 O O . GLU A 1 62 ? -3.139 -4.848 -26 1 98.25 62 GLU A O 1
ATOM 480 N N . THR A 1 63 ? -2.961 -5.797 -23.953 1 97.81 63 THR A N 1
ATOM 481 C CA . THR A 1 63 ? -3.484 -4.648 -23.234 1 97.81 63 THR A CA 1
ATOM 482 C C . THR A 1 63 ? -2.654 -4.379 -21.969 1 97.81 63 THR A C 1
ATOM 484 O O . THR A 1 63 ? -2.262 -5.312 -21.281 1 97.81 63 THR A O 1
ATOM 487 N N . ASN A 1 64 ? -2.342 -3.146 -21.797 1 98.25 64 ASN A N 1
ATOM 488 C CA . ASN A 1 64 ? -1.724 -2.678 -20.547 1 98.25 64 ASN A CA 1
ATOM 489 C C . ASN A 1 64 ? -2.773 -2.301 -19.516 1 98.25 64 ASN A C 1
ATOM 491 O O . ASN A 1 64 ? -3.65 -1.479 -19.781 1 98.25 64 ASN A O 1
ATOM 495 N N . LEU A 1 65 ? -2.67 -2.875 -18.359 1 98.5 65 LEU A N 1
ATOM 496 C CA . LEU A 1 65 ? -3.656 -2.629 -17.312 1 98.5 65 LEU A CA 1
ATOM 497 C C . LEU A 1 65 ? -3.646 -1.164 -16.891 1 98.5 65 LEU A C 1
ATOM 499 O O . LEU A 1 65 ? -4.602 -0.686 -16.281 1 98.5 65 LEU A O 1
ATOM 503 N N . LEU A 1 66 ? -2.551 -0.452 -17.172 1 97.94 66 LEU A N 1
ATOM 504 C CA . LEU A 1 66 ? -2.461 0.961 -16.812 1 97.94 66 LEU A CA 1
ATOM 505 C C . LEU A 1 66 ? -3.359 1.802 -17.719 1 97.94 66 LEU A C 1
ATOM 507 O O . LEU A 1 66 ? -3.631 2.967 -17.422 1 97.94 66 LEU A O 1
ATOM 511 N N . ASP A 1 67 ? -3.754 1.208 -18.828 1 97.94 67 ASP A N 1
ATOM 512 C CA . ASP A 1 67 ? -4.738 1.833 -19.703 1 97.94 67 ASP A CA 1
ATOM 513 C C . ASP A 1 67 ? -6.152 1.362 -19.359 1 97.94 67 ASP A C 1
ATOM 515 O O . ASP A 1 67 ? -6.688 0.465 -20.016 1 97.94 67 ASP A O 1
ATOM 519 N N . ILE A 1 68 ? -6.789 2.041 -18.5 1 98.12 68 ILE A N 1
ATOM 520 C CA . ILE A 1 68 ? -8.055 1.586 -17.938 1 98.12 68 ILE A CA 1
ATOM 521 C C . ILE A 1 68 ? -9.117 1.531 -19.031 1 98.12 68 ILE A C 1
ATOM 523 O O . ILE A 1 68 ? -10.008 0.679 -18.984 1 98.12 68 ILE A O 1
ATOM 527 N N . ASN A 1 69 ? -9.039 2.414 -20 1 98.31 69 ASN A N 1
ATOM 528 C CA . ASN A 1 69 ? -10.023 2.408 -21.078 1 98.31 69 ASN A CA 1
ATOM 529 C C . ASN A 1 69 ? -9.93 1.133 -21.922 1 98.31 69 ASN A C 1
ATOM 531 O O . ASN A 1 69 ? -10.953 0.552 -22.281 1 98.31 69 ASN A O 1
ATOM 535 N N . SER A 1 70 ? -8.727 0.686 -22.203 1 98.56 70 SER A N 1
ATOM 536 C CA . SER A 1 70 ? -8.531 -0.552 -22.953 1 98.56 70 SER A CA 1
ATOM 537 C C . SER A 1 70 ? -9.023 -1.759 -22.156 1 98.56 70 SER A C 1
ATOM 539 O O . SER A 1 70 ? -9.586 -2.697 -22.734 1 98.56 70 SER A O 1
ATOM 541 N N . VAL A 1 71 ? -8.82 -1.734 -20.859 1 98.81 71 VAL A N 1
ATOM 542 C CA . VAL A 1 71 ? -9.32 -2.805 -20 1 98.81 71 VAL A CA 1
ATOM 543 C C . VAL A 1 71 ? -10.844 -2.828 -20.031 1 98.81 71 VAL A C 1
ATOM 545 O O . VAL A 1 71 ? -11.453 -3.893 -20.172 1 98.81 71 VAL A O 1
ATOM 548 N N . ASN A 1 72 ? -11.422 -1.635 -19.953 1 98.81 72 ASN A N 1
ATOM 549 C CA . ASN A 1 72 ? -12.875 -1.502 -20 1 98.81 72 ASN A CA 1
ATOM 550 C C . ASN A 1 72 ? -13.445 -2.037 -21.312 1 98.81 72 ASN A C 1
ATOM 552 O O . ASN A 1 72 ? -14.508 -2.666 -21.312 1 98.81 72 ASN A O 1
ATOM 556 N N . ASP A 1 73 ? -12.781 -1.779 -22.375 1 98.69 73 ASP A N 1
ATOM 557 C CA . ASP A 1 73 ? -13.219 -2.238 -23.703 1 98.69 73 ASP A CA 1
ATOM 558 C C . ASP A 1 73 ? -13.289 -3.764 -23.75 1 98.69 73 ASP A C 1
ATOM 560 O O . ASP A 1 73 ? -14.211 -4.324 -24.344 1 98.69 73 ASP A O 1
ATOM 564 N N . VAL A 1 74 ? -12.352 -4.426 -23.156 1 98.75 74 VAL A N 1
ATOM 565 C CA . VAL A 1 74 ? -12.328 -5.887 -23.125 1 98.75 74 VAL A CA 1
ATOM 566 C C . VAL A 1 74 ? -13.539 -6.402 -22.344 1 98.75 74 VAL A C 1
ATOM 568 O O . VAL A 1 74 ? -14.219 -7.328 -22.781 1 98.75 74 VAL A O 1
ATOM 571 N N . PHE A 1 75 ? -13.844 -5.805 -21.219 1 98.75 75 PHE A N 1
ATOM 572 C CA . PHE A 1 75 ? -14.945 -6.238 -20.375 1 98.75 75 PHE A CA 1
ATOM 573 C C . PHE A 1 75 ? -16.281 -5.953 -21.031 1 98.75 75 PHE A C 1
ATOM 575 O O . PHE A 1 75 ? -17.266 -6.652 -20.797 1 98.75 75 PHE A O 1
ATOM 582 N N . ALA A 1 76 ? -16.312 -4.918 -21.891 1 98.56 76 ALA A N 1
ATOM 583 C CA . ALA A 1 76 ? -17.547 -4.57 -22.594 1 98.56 76 ALA A CA 1
ATOM 584 C C . ALA A 1 76 ? -17.875 -5.605 -23.656 1 98.56 76 ALA A C 1
ATOM 586 O O . ALA A 1 76 ? -19.047 -5.777 -24.031 1 98.56 76 ALA A O 1
ATOM 587 N N . LYS A 1 77 ? -16.891 -6.344 -24.125 1 98.31 77 LYS A N 1
ATOM 588 C CA . LYS A 1 77 ? -17.047 -7.281 -25.234 1 98.31 77 LYS A CA 1
ATOM 589 C C . LYS A 1 77 ? -17.406 -8.68 -24.734 1 98.31 77 LYS A C 1
ATOM 591 O O . LYS A 1 77 ? -17.891 -9.516 -25.5 1 98.31 77 LYS A O 1
ATOM 596 N N . HIS A 1 78 ? -17.156 -8.93 -23.438 1 98.19 78 HIS A N 1
ATOM 597 C CA . HIS A 1 78 ? -17.312 -10.281 -22.922 1 98.19 78 HIS A CA 1
ATOM 598 C C . HIS A 1 78 ? -17.969 -10.273 -21.547 1 98.19 78 HIS A C 1
ATOM 600 O O . HIS A 1 78 ? -17.812 -9.32 -20.781 1 98.19 78 HIS A O 1
ATOM 606 N N . LYS A 1 79 ? -18.641 -11.305 -21.234 1 97.62 79 LYS A N 1
ATOM 607 C CA . LYS A 1 79 ? -19.219 -11.5 -19.906 1 97.62 79 LYS A CA 1
ATOM 608 C C . LYS A 1 79 ? -18.375 -12.461 -19.078 1 97.62 79 LYS A C 1
ATOM 610 O O . LYS A 1 79 ? -18.656 -13.656 -19.016 1 97.62 79 LYS A O 1
ATOM 615 N N . PHE A 1 80 ? -17.547 -11.977 -18.328 1 98.69 80 PHE A N 1
ATOM 616 C CA . PHE A 1 80 ? -16.641 -12.789 -17.531 1 98.69 80 PHE A CA 1
ATOM 617 C C . PHE A 1 80 ? -17.312 -13.266 -16.25 1 98.69 80 PHE A C 1
ATOM 619 O O . PHE A 1 80 ? -18.078 -12.516 -15.633 1 98.69 80 PHE A O 1
ATOM 626 N N . ASP A 1 81 ? -17.016 -14.484 -15.875 1 98.62 81 ASP A N 1
ATOM 627 C CA . ASP A 1 81 ? -17.453 -15.016 -14.586 1 98.62 81 ASP A CA 1
ATOM 628 C C . ASP A 1 81 ? -16.375 -14.859 -13.523 1 98.62 81 ASP A C 1
ATOM 630 O O . ASP A 1 81 ? -16.688 -14.68 -12.344 1 98.62 81 ASP A O 1
ATOM 634 N N . TYR A 1 82 ? -15.133 -14.977 -13.93 1 98.81 82 TYR A N 1
ATOM 635 C CA . TYR A 1 82 ? -13.992 -14.984 -13.023 1 98.81 82 TYR A CA 1
ATOM 636 C C . TYR A 1 82 ? -12.836 -14.188 -13.609 1 98.81 82 TYR A C 1
ATOM 638 O O . TYR A 1 82 ? -12.703 -14.07 -14.828 1 98.81 82 TYR A O 1
ATOM 646 N N . VAL A 1 83 ? -12.008 -13.625 -12.727 1 98.94 83 VAL A N 1
ATOM 647 C CA . VAL A 1 83 ? -10.734 -13.031 -13.109 1 98.94 83 VAL A CA 1
ATOM 648 C C . VAL A 1 83 ? -9.609 -13.633 -12.266 1 98.94 83 VAL A C 1
ATOM 650 O O . VAL A 1 83 ? -9.727 -13.727 -11.047 1 98.94 83 VAL A O 1
ATOM 653 N N . ILE A 1 84 ? -8.578 -14.133 -12.906 1 98.94 84 ILE A N 1
ATOM 654 C CA . ILE A 1 84 ? -7.328 -14.516 -12.258 1 98.94 84 ILE A CA 1
ATOM 655 C C . ILE A 1 84 ? -6.227 -13.531 -12.656 1 98.94 84 ILE A C 1
ATOM 657 O O . ILE A 1 84 ? -5.945 -13.352 -13.844 1 98.94 84 ILE A O 1
ATOM 661 N N . HIS A 1 85 ? -5.613 -12.93 -11.68 1 98.94 85 HIS A N 1
ATOM 662 C CA . HIS A 1 85 ? -4.727 -11.797 -11.922 1 98.94 85 HIS A CA 1
ATOM 663 C C . HIS A 1 85 ? -3.273 -12.164 -11.648 1 98.94 85 HIS A C 1
ATOM 665 O O . HIS A 1 85 ? -2.844 -12.203 -10.492 1 98.94 85 HIS A O 1
ATOM 671 N N . PHE A 1 86 ? -2.479 -12.305 -12.742 1 98.62 86 PHE A N 1
ATOM 672 C CA . PHE A 1 86 ? -1.057 -12.609 -12.641 1 98.62 86 PHE A CA 1
ATOM 673 C C . PHE A 1 86 ? -0.213 -11.398 -13.023 1 98.62 86 PHE A C 1
ATOM 675 O O . PHE A 1 86 ? 0.984 -11.352 -12.734 1 98.62 86 PHE A O 1
ATOM 682 N N . ALA A 1 87 ? -0.793 -10.492 -13.734 1 98.38 87 ALA A N 1
ATOM 683 C CA . ALA A 1 87 ? -0.026 -9.398 -14.328 1 98.38 87 ALA A CA 1
ATOM 684 C C . ALA A 1 87 ? 0.65 -8.555 -13.25 1 98.38 87 ALA A C 1
ATOM 686 O O . ALA A 1 87 ? -0.023 -7.926 -12.43 1 98.38 87 ALA A O 1
ATOM 687 N N . ALA A 1 88 ? 1.936 -8.531 -13.258 1 97.44 88 ALA A N 1
ATOM 688 C CA . ALA A 1 88 ? 2.746 -7.777 -12.305 1 97.44 88 ALA A CA 1
ATOM 689 C C . ALA A 1 88 ? 4.227 -7.836 -12.68 1 97.44 88 ALA A C 1
ATOM 691 O O . ALA A 1 88 ? 4.676 -8.789 -13.312 1 97.44 88 ALA A O 1
ATOM 692 N N . LEU A 1 89 ? 4.938 -6.766 -12.359 1 95.81 89 LEU A N 1
ATOM 693 C CA . LEU A 1 89 ? 6.391 -6.871 -12.297 1 95.81 89 LEU A CA 1
ATOM 694 C C . LEU A 1 89 ? 6.828 -7.645 -11.062 1 95.81 89 LEU A C 1
ATOM 696 O O . LEU A 1 89 ? 6.25 -7.48 -9.984 1 95.81 89 LEU A O 1
ATOM 700 N N . LYS A 1 90 ? 7.859 -8.562 -11.219 1 92.19 90 LYS A N 1
ATOM 701 C CA . LYS A 1 90 ? 8.031 -9.516 -10.133 1 92.19 90 LYS A CA 1
ATOM 702 C C . LYS A 1 90 ? 9.492 -9.633 -9.727 1 92.19 90 LYS A C 1
ATOM 704 O O . LYS A 1 90 ? 9.836 -10.398 -8.82 1 92.19 90 LYS A O 1
ATOM 709 N N . SER A 1 91 ? 10.406 -8.93 -10.336 1 89.94 91 SER A N 1
ATOM 710 C CA . SER A 1 91 ? 11.82 -9.023 -10 1 89.94 91 SER A CA 1
ATOM 711 C C . SER A 1 91 ? 12.133 -8.258 -8.719 1 89.94 91 SER A C 1
ATOM 713 O O . SER A 1 91 ? 12.031 -7.027 -8.68 1 89.94 91 SER A O 1
ATOM 715 N N . VAL A 1 92 ? 12.602 -8.977 -7.742 1 90.06 92 VAL A N 1
ATOM 716 C CA . VAL A 1 92 ? 12.977 -8.352 -6.477 1 90.06 92 VAL A CA 1
ATOM 717 C C . VAL A 1 92 ? 14.102 -7.344 -6.711 1 90.06 92 VAL A C 1
ATOM 719 O O . VAL A 1 92 ? 14.023 -6.203 -6.254 1 90.06 92 VAL A O 1
ATOM 722 N N . SER A 1 93 ? 15.086 -7.754 -7.449 1 87.88 93 SER A N 1
ATOM 723 C CA . SER A 1 93 ? 16.234 -6.902 -7.707 1 87.88 93 SER A CA 1
ATOM 724 C C . SER A 1 93 ? 15.844 -5.637 -8.461 1 87.88 93 SER A C 1
ATOM 726 O O . SER A 1 93 ? 16.234 -4.531 -8.086 1 87.88 93 SER A O 1
ATOM 728 N N . GLU A 1 94 ? 15.039 -5.82 -9.477 1 92.25 94 GLU A N 1
ATOM 729 C CA . GLU A 1 94 ? 14.617 -4.668 -10.266 1 92.25 94 GLU A CA 1
ATOM 730 C C . GLU A 1 94 ? 13.727 -3.738 -9.445 1 92.25 94 GLU A C 1
ATOM 732 O O . GLU A 1 94 ? 13.797 -2.516 -9.594 1 92.25 94 GLU A O 1
ATOM 737 N N . SER A 1 95 ? 12.906 -4.32 -8.625 1 96 95 SER A N 1
ATOM 738 C CA . SER A 1 95 ? 12 -3.521 -7.805 1 96 95 SER A CA 1
ATOM 739 C C . SER A 1 95 ? 12.773 -2.586 -6.883 1 96 95 SER A C 1
ATOM 741 O O . SER A 1 95 ? 12.32 -1.481 -6.582 1 96 95 SER A O 1
ATOM 743 N N . THR A 1 96 ? 13.945 -2.969 -6.379 1 94.69 96 THR A N 1
ATOM 744 C CA . THR A 1 96 ? 14.766 -2.166 -5.477 1 94.69 96 THR A CA 1
ATOM 745 C C . THR A 1 96 ? 15.422 -1.009 -6.23 1 94.69 96 THR A C 1
ATOM 747 O O . THR A 1 96 ? 15.648 0.059 -5.656 1 94.69 96 THR A O 1
ATOM 750 N N . GLN A 1 97 ? 15.641 -1.278 -7.5 1 94.94 97 GLN A N 1
ATOM 751 C CA . GLN A 1 97 ? 16.266 -0.249 -8.328 1 94.94 97 GLN A CA 1
ATOM 752 C C . GLN A 1 97 ? 15.227 0.755 -8.828 1 94.94 97 GLN A C 1
ATOM 754 O O . GLN A 1 97 ? 15.523 1.945 -8.953 1 94.94 97 GLN A O 1
ATOM 759 N N . HIS A 1 98 ? 14.031 0.255 -9.102 1 97.38 98 HIS A N 1
ATOM 760 C CA . HIS A 1 98 ? 12.977 1.081 -9.68 1 97.38 98 HIS A CA 1
ATOM 761 C C . HIS A 1 98 ? 11.664 0.907 -8.93 1 97.38 98 HIS A C 1
ATOM 763 O O . HIS A 1 98 ? 10.648 0.525 -9.523 1 97.38 98 HIS A O 1
ATOM 769 N N . PRO A 1 99 ? 11.609 1.304 -7.672 1 98.56 99 PRO A N 1
ATOM 770 C CA . PRO A 1 99 ? 10.43 1.013 -6.855 1 98.56 99 PRO A CA 1
ATOM 771 C C . PRO A 1 99 ? 9.172 1.709 -7.367 1 98.56 99 PRO A C 1
ATOM 773 O O . PRO A 1 99 ? 8.086 1.118 -7.367 1 98.56 99 PRO A O 1
ATOM 776 N N . LEU A 1 100 ? 9.289 2.951 -7.82 1 98.75 100 LEU A N 1
ATOM 777 C CA . LEU A 1 100 ? 8.094 3.676 -8.258 1 98.75 100 LEU A CA 1
ATOM 778 C C . LEU A 1 100 ? 7.441 2.982 -9.445 1 98.75 100 LEU A C 1
ATOM 780 O O . LEU A 1 100 ? 6.215 2.951 -9.555 1 98.75 100 LEU A O 1
ATOM 784 N N . ASP A 1 101 ? 8.258 2.418 -10.359 1 98.19 101 ASP A N 1
ATOM 785 C CA . ASP A 1 101 ? 7.727 1.687 -11.508 1 98.19 101 ASP A CA 1
ATOM 786 C C . ASP A 1 101 ? 6.934 0.46 -11.055 1 98.19 101 ASP A C 1
ATOM 788 O O . ASP A 1 101 ? 5.902 0.133 -11.641 1 98.19 101 ASP A O 1
ATOM 792 N N . TYR A 1 102 ? 7.414 -0.197 -10.07 1 98.56 102 TYR A N 1
ATOM 793 C CA . TYR A 1 102 ? 6.762 -1.401 -9.57 1 98.56 102 TYR A CA 1
ATOM 794 C C . TYR A 1 102 ? 5.426 -1.067 -8.922 1 98.56 102 TYR A C 1
ATOM 796 O O . TYR A 1 102 ? 4.418 -1.728 -9.188 1 98.56 102 TYR A O 1
ATOM 804 N N . TYR A 1 103 ? 5.441 -0.03 -8.062 1 98.81 103 TYR A N 1
ATOM 805 C CA . TYR A 1 103 ? 4.176 0.394 -7.48 1 98.81 103 TYR A CA 1
ATOM 806 C C . TYR A 1 103 ? 3.189 0.824 -8.562 1 98.81 103 TYR A C 1
ATOM 808 O O . TYR A 1 103 ? 2.016 0.453 -8.523 1 98.81 103 TYR A O 1
ATOM 816 N N . ASN A 1 104 ? 3.682 1.601 -9.477 1 98.44 104 ASN A N 1
ATOM 817 C CA . ASN A 1 104 ? 2.822 2.082 -10.555 1 98.44 104 ASN A CA 1
ATOM 818 C C . ASN A 1 104 ? 2.195 0.926 -11.328 1 98.44 104 ASN A C 1
ATOM 820 O O . ASN A 1 104 ? 0.988 0.924 -11.578 1 98.44 104 ASN A O 1
ATOM 824 N N . ASN A 1 105 ? 3.006 -0 -11.656 1 98.5 105 ASN A N 1
ATOM 825 C CA . ASN A 1 105 ? 2.52 -1.128 -12.445 1 98.5 105 ASN A CA 1
ATOM 826 C C . ASN A 1 105 ? 1.601 -2.029 -11.625 1 98.5 105 ASN A C 1
ATOM 828 O O . ASN A 1 105 ? 0.46 -2.281 -12.016 1 98.5 105 ASN A O 1
ATOM 832 N N . ASN A 1 106 ? 2.088 -2.523 -10.477 1 98.81 106 ASN A N 1
ATOM 833 C CA . ASN A 1 106 ? 1.404 -3.582 -9.742 1 98.81 106 ASN A CA 1
ATOM 834 C C . ASN A 1 106 ? 0.185 -3.049 -8.992 1 98.81 106 ASN A C 1
ATOM 836 O O . ASN A 1 106 ? -0.859 -3.701 -8.953 1 98.81 106 ASN A O 1
ATOM 840 N N . VAL A 1 107 ? 0.287 -1.833 -8.398 1 98.88 107 VAL A N 1
ATOM 841 C CA . VAL A 1 107 ? -0.789 -1.306 -7.562 1 98.88 107 VAL A CA 1
ATOM 842 C C . VAL A 1 107 ? -1.826 -0.606 -8.438 1 98.88 107 VAL A C 1
ATOM 844 O O . VAL A 1 107 ? -3.023 -0.88 -8.336 1 98.88 107 VAL A O 1
ATOM 847 N N . LEU A 1 108 ? -1.376 0.281 -9.359 1 98.56 108 LEU A N 1
ATOM 848 C CA . LEU A 1 108 ? -2.332 0.927 -10.258 1 98.56 108 LEU A CA 1
ATOM 849 C C . LEU A 1 108 ? -2.996 -0.095 -11.172 1 98.56 108 LEU A C 1
ATOM 851 O O . LEU A 1 108 ? -4.18 0.03 -11.492 1 98.56 108 LEU A O 1
ATOM 855 N N . GLY A 1 109 ? -2.23 -1.075 -11.594 1 98.69 109 GLY A N 1
ATOM 856 C CA . GLY A 1 109 ? -2.789 -2.113 -12.445 1 98.69 109 GLY A CA 1
ATOM 857 C C . GLY A 1 109 ? -3.979 -2.82 -11.828 1 98.69 109 GLY A C 1
ATOM 858 O O . GLY A 1 109 ? -5.031 -2.947 -12.453 1 98.69 109 GLY A O 1
ATOM 859 N N . ILE A 1 110 ? -3.824 -3.271 -10.57 1 98.88 110 ILE A N 1
ATOM 860 C CA . ILE A 1 110 ? -4.914 -4 -9.93 1 98.88 110 ILE A CA 1
ATOM 861 C C . ILE A 1 110 ? -6.066 -3.047 -9.625 1 98.88 110 ILE A C 1
ATOM 863 O O . ILE A 1 110 ? -7.234 -3.43 -9.695 1 98.88 110 ILE A O 1
ATOM 867 N N . LEU A 1 111 ? -5.766 -1.775 -9.258 1 98.88 111 LEU A N 1
ATOM 868 C CA . LEU A 1 111 ? -6.816 -0.798 -9.008 1 98.88 111 LEU A CA 1
ATOM 869 C C . LEU A 1 111 ? -7.691 -0.61 -10.242 1 98.88 111 LEU A C 1
ATOM 871 O O . LEU A 1 111 ? -8.922 -0.648 -10.148 1 9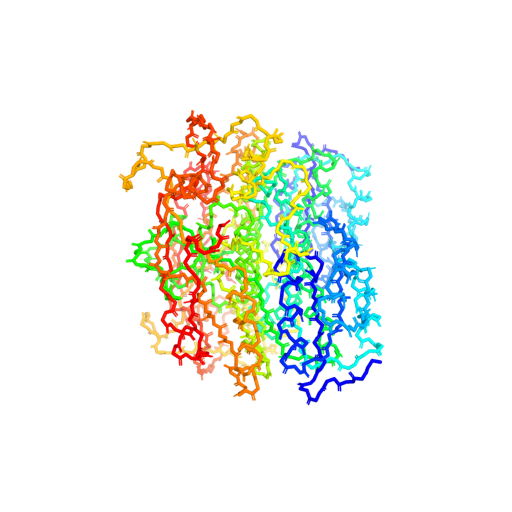8.88 111 LEU A O 1
ATOM 875 N N . ASN A 1 112 ? -7.051 -0.431 -11.391 1 98.75 112 ASN A N 1
ATOM 876 C CA . ASN A 1 112 ? -7.785 -0.281 -12.641 1 98.75 112 ASN A CA 1
ATOM 877 C C . ASN A 1 112 ? -8.633 -1.514 -12.945 1 98.75 112 ASN A C 1
ATOM 879 O O . ASN A 1 112 ? -9.797 -1.393 -13.336 1 98.75 112 ASN A O 1
ATOM 883 N N . LEU A 1 113 ? -8.016 -2.658 -12.742 1 98.94 113 LEU A N 1
ATOM 884 C CA . LEU A 1 113 ? -8.711 -3.912 -13.008 1 98.94 113 LEU A CA 1
ATOM 885 C C . LEU A 1 113 ? -9.953 -4.043 -12.125 1 98.94 113 LEU A C 1
ATOM 887 O O . LEU A 1 113 ? -11.039 -4.344 -12.625 1 98.94 113 LEU A O 1
ATOM 891 N N . LEU A 1 114 ? -9.836 -3.805 -10.852 1 98.94 114 LEU A N 1
ATOM 892 C CA . LEU A 1 114 ? -10.93 -3.947 -9.898 1 98.94 114 LEU A CA 1
ATOM 893 C C . LEU A 1 114 ? -12.031 -2.934 -10.188 1 98.94 114 LEU A C 1
ATOM 895 O O . LEU A 1 114 ? -13.219 -3.248 -10.062 1 98.94 114 LEU A O 1
ATOM 899 N N . LYS A 1 115 ? -11.648 -1.72 -10.547 1 98.81 115 LYS A N 1
ATOM 900 C CA . LYS A 1 115 ? -12.641 -0.703 -10.883 1 98.81 115 LYS A CA 1
ATOM 901 C C . LYS A 1 115 ? -13.492 -1.139 -12.078 1 98.81 115 LYS A C 1
ATOM 903 O O . LYS A 1 115 ? -14.711 -0.988 -12.062 1 98.81 115 LYS A O 1
ATOM 908 N N . VAL A 1 116 ? -12.82 -1.651 -13.094 1 98.88 116 VAL A N 1
ATOM 909 C CA . VAL A 1 116 ? -13.523 -2.098 -14.289 1 98.88 116 VAL A CA 1
ATOM 910 C C . VAL A 1 116 ? -14.406 -3.301 -13.953 1 98.88 116 VAL A C 1
ATOM 912 O O . VAL A 1 116 ? -15.547 -3.391 -14.414 1 98.88 116 VAL A O 1
ATOM 915 N N . MET A 1 117 ? -13.891 -4.234 -13.188 1 98.94 117 MET A N 1
ATOM 916 C CA . MET A 1 117 ? -14.664 -5.391 -12.75 1 98.94 117 MET A CA 1
ATOM 917 C C . MET A 1 117 ? -15.938 -4.949 -12.031 1 98.94 117 MET A C 1
ATOM 919 O O . MET A 1 117 ? -17.016 -5.465 -12.297 1 98.94 117 MET A O 1
ATOM 923 N N . MET A 1 118 ? -15.742 -4.02 -11.125 1 98.56 118 MET A N 1
ATOM 924 C CA . MET A 1 118 ? -16.891 -3.496 -10.375 1 98.56 118 MET A CA 1
ATOM 925 C C . MET A 1 118 ? -17.922 -2.889 -11.32 1 98.56 118 MET A C 1
ATOM 927 O O . MET A 1 118 ? -19.125 -3.125 -11.164 1 98.56 118 MET A O 1
ATOM 931 N N . ALA A 1 119 ? -17.484 -2.133 -12.281 1 98.25 119 ALA A N 1
ATOM 932 C CA . ALA A 1 119 ? -18.375 -1.464 -13.234 1 98.25 119 ALA A CA 1
ATOM 933 C C . ALA A 1 119 ? -19.156 -2.48 -14.07 1 98.25 119 ALA A C 1
ATOM 935 O O . ALA A 1 119 ? -20.266 -2.199 -14.523 1 98.25 119 ALA A O 1
ATOM 936 N N . HIS A 1 120 ? -18.594 -3.674 -14.25 1 98.69 120 HIS A N 1
ATOM 937 C CA . HIS A 1 120 ? -19.219 -4.695 -15.086 1 98.69 120 HIS A CA 1
ATOM 938 C C . HIS A 1 120 ? -19.828 -5.805 -14.227 1 98.69 120 HIS A C 1
ATOM 940 O O . HIS A 1 120 ? -20.234 -6.84 -14.75 1 98.69 120 HIS A O 1
ATOM 946 N N . ASN A 1 121 ? -19.797 -5.625 -12.898 1 98.31 121 ASN A N 1
ATOM 947 C CA . ASN A 1 121 ? -20.406 -6.527 -11.93 1 98.31 121 ASN A CA 1
ATOM 948 C C . ASN A 1 121 ? -19.781 -7.918 -11.992 1 98.31 121 ASN A C 1
ATOM 950 O O . ASN A 1 121 ? -20.484 -8.922 -12.008 1 98.31 121 ASN A O 1
ATOM 954 N N . VAL A 1 122 ? -18.484 -8 -12.172 1 98.81 122 VAL A N 1
ATOM 955 C CA . VAL A 1 122 ? -17.703 -9.227 -12.031 1 98.81 122 VAL A CA 1
ATOM 956 C C . VAL A 1 122 ? -17 -9.227 -10.672 1 98.81 122 VAL A C 1
ATOM 958 O O . VAL A 1 122 ? -16.094 -8.43 -10.438 1 98.81 122 VAL A O 1
ATOM 961 N N . LYS A 1 123 ? -17.359 -10.141 -9.789 1 98.88 123 LYS A N 1
ATOM 962 C CA . LYS A 1 123 ? -16.938 -9.984 -8.406 1 98.88 123 LYS A CA 1
ATOM 963 C C . LYS A 1 123 ? -16.234 -11.25 -7.898 1 98.88 123 LYS A C 1
ATOM 965 O O . LYS A 1 123 ? -16.188 -11.5 -6.691 1 98.88 123 LYS A O 1
ATOM 970 N N . ASN A 1 124 ? -15.781 -12.148 -8.812 1 98.94 124 ASN A N 1
ATOM 971 C CA . ASN A 1 124 ? -15.008 -13.344 -8.5 1 98.94 124 ASN A CA 1
ATOM 972 C C . ASN A 1 124 ? -13.547 -13.188 -8.938 1 98.94 124 ASN A C 1
ATOM 974 O O . ASN A 1 124 ? -13.258 -13.102 -10.133 1 98.94 124 ASN A O 1
ATOM 978 N N . PHE A 1 125 ? -12.625 -13.234 -7.926 1 98.94 125 PHE A N 1
ATOM 979 C CA . PHE A 1 125 ? -11.266 -12.766 -8.203 1 98.94 125 PHE A CA 1
ATOM 980 C C . PHE A 1 125 ? -10.242 -13.648 -7.492 1 98.94 125 PHE A C 1
ATOM 982 O O . PHE A 1 125 ? -10.398 -13.953 -6.309 1 98.94 125 PHE A O 1
ATOM 989 N N . VAL A 1 126 ? -9.203 -14.07 -8.195 1 98.94 126 VAL A N 1
ATOM 990 C CA . VAL A 1 126 ? -8.055 -14.758 -7.613 1 98.94 126 VAL A CA 1
ATOM 991 C C . VAL A 1 126 ? -6.785 -13.938 -7.855 1 98.94 126 VAL A C 1
ATOM 993 O O . VAL A 1 126 ? -6.496 -13.555 -8.992 1 98.94 126 VAL A O 1
ATOM 996 N N . LEU A 1 127 ? -6.043 -13.664 -6.797 1 98.94 127 LEU A N 1
ATOM 997 C CA . LEU A 1 127 ? -4.793 -12.914 -6.883 1 98.94 127 LEU A CA 1
ATOM 998 C C . LEU A 1 127 ? -3.594 -13.852 -6.797 1 98.94 127 LEU A C 1
ATOM 1000 O O . LEU A 1 127 ? -3.529 -14.711 -5.914 1 98.94 127 LEU A O 1
ATOM 1004 N N . SER A 1 128 ? -2.723 -13.664 -7.746 1 98.75 128 SER A N 1
ATOM 1005 C CA . SER A 1 128 ? -1.364 -14.172 -7.578 1 98.75 128 SER A CA 1
ATOM 1006 C C . SER A 1 128 ? -0.576 -13.32 -6.586 1 98.75 128 SER A C 1
ATOM 1008 O O . SER A 1 128 ? -0.033 -12.273 -6.953 1 98.75 128 SER A O 1
ATOM 1010 N N . SER A 1 129 ? -0.526 -13.719 -5.359 1 98.62 129 SER A N 1
ATOM 1011 C CA . SER A 1 129 ? 0.222 -13.008 -4.328 1 98.62 129 SER A CA 1
ATOM 1012 C C . SER A 1 129 ? 1.585 -13.648 -4.094 1 98.62 129 SER A C 1
ATOM 1014 O O . SER A 1 129 ? 2.195 -14.18 -5.023 1 98.62 129 SER A O 1
ATOM 1016 N N . SER A 1 130 ? 2.172 -13.391 -2.975 1 98.06 130 SER A N 1
ATOM 1017 C CA . SER A 1 130 ? 3.555 -13.805 -2.758 1 98.06 130 SER A CA 1
ATOM 1018 C C . SER A 1 130 ? 3.848 -13.992 -1.274 1 98.06 130 SER A C 1
ATOM 1020 O O . SER A 1 130 ? 3.332 -13.258 -0.433 1 98.06 130 SER A O 1
ATOM 1022 N N . ALA A 1 131 ? 4.699 -14.938 -0.994 1 97.44 131 ALA A N 1
ATOM 1023 C CA . ALA A 1 131 ? 5.152 -15.156 0.377 1 97.44 131 ALA A CA 1
ATOM 1024 C C . ALA A 1 131 ? 6.027 -14.008 0.859 1 97.44 131 ALA A C 1
ATOM 1026 O O . ALA A 1 131 ? 6.285 -13.867 2.059 1 97.44 131 ALA A O 1
ATOM 1027 N N . THR A 1 132 ? 6.473 -13.148 -0.027 1 96.25 132 THR A N 1
ATOM 1028 C CA . THR A 1 132 ? 7.328 -12.016 0.333 1 96.25 132 THR A CA 1
ATOM 1029 C C . THR A 1 132 ? 6.598 -11.07 1.28 1 96.25 132 THR A C 1
ATOM 1031 O O . THR A 1 132 ? 7.23 -10.266 1.967 1 96.25 132 THR A O 1
ATOM 1034 N N . ILE A 1 133 ? 5.281 -11.156 1.359 1 97.88 133 ILE A N 1
ATOM 1035 C CA . ILE A 1 133 ? 4.508 -10.211 2.158 1 97.88 133 ILE A CA 1
ATOM 1036 C C . ILE A 1 133 ? 4.699 -10.516 3.643 1 97.88 133 ILE A C 1
ATOM 1038 O O . ILE A 1 133 ? 4.367 -9.688 4.5 1 97.88 133 ILE A O 1
ATOM 1042 N N . TYR A 1 134 ? 5.238 -11.734 3.949 1 97.56 134 TYR A N 1
ATOM 1043 C CA . TYR A 1 134 ? 5.43 -12.141 5.34 1 97.56 134 TYR A CA 1
ATOM 1044 C C . TYR A 1 134 ? 6.645 -11.445 5.945 1 97.56 134 TYR A C 1
ATOM 1046 O O . TYR A 1 134 ? 6.809 -11.422 7.168 1 97.56 134 TYR A O 1
ATOM 1054 N N . GLY A 1 135 ? 7.535 -10.883 5.145 1 95.88 135 GLY A N 1
ATOM 1055 C CA . GLY A 1 135 ? 8.766 -10.305 5.664 1 95.88 135 GLY A CA 1
ATOM 1056 C C . GLY A 1 135 ? 9.672 -11.328 6.32 1 95.88 135 GLY A C 1
ATOM 1057 O O . GLY A 1 135 ? 9.789 -12.461 5.836 1 95.88 135 GLY A O 1
ATOM 1058 N N . GLU A 1 136 ? 10.406 -10.891 7.305 1 95 136 GLU A N 1
ATOM 1059 C CA . GLU A 1 136 ? 11.242 -11.812 8.07 1 95 136 GLU A CA 1
ATOM 1060 C C . GLU A 1 136 ? 10.398 -12.75 8.922 1 95 136 GLU A C 1
ATOM 1062 O O . GLU A 1 136 ? 9.594 -12.297 9.742 1 95 136 GLU A O 1
ATOM 1067 N N . PRO A 1 137 ? 10.633 -14.039 8.773 1 96.88 137 PRO A N 1
ATOM 1068 C CA . PRO A 1 137 ? 9.805 -14.992 9.523 1 96.88 137 PRO A CA 1
ATOM 1069 C C . PRO A 1 137 ? 9.977 -14.859 11.039 1 96.88 137 PRO A C 1
ATOM 1071 O O . PRO A 1 137 ? 11.102 -14.898 11.539 1 96.88 137 PRO A O 1
ATOM 1074 N N . GLN A 1 138 ? 8.898 -14.734 11.688 1 96.31 138 GLN A N 1
ATOM 1075 C CA . GLN A 1 138 ? 8.898 -14.758 13.141 1 96.31 138 GLN A CA 1
ATOM 1076 C C . GLN A 1 138 ? 8.836 -16.188 13.672 1 96.31 138 GLN A C 1
ATOM 1078 O O . GLN A 1 138 ? 9.258 -16.453 14.797 1 96.31 138 GLN A O 1
ATOM 1083 N N . PHE A 1 139 ? 8.281 -17.047 12.844 1 97.38 139 PHE A N 1
ATOM 1084 C CA . PHE A 1 139 ? 8.25 -18.484 13.117 1 97.38 139 PHE A CA 1
ATOM 1085 C C . PHE A 1 139 ? 8.164 -19.281 11.82 1 97.38 139 PHE A C 1
ATOM 1087 O O . PHE A 1 139 ? 7.824 -18.719 10.766 1 97.38 139 PHE A O 1
ATOM 1094 N N . LEU A 1 140 ? 8.562 -20.516 11.906 1 97.38 140 LEU A N 1
ATOM 1095 C CA . LEU A 1 140 ? 8.484 -21.469 10.797 1 97.38 140 LEU A CA 1
ATOM 1096 C C . LEU A 1 140 ? 7.82 -22.766 11.234 1 97.38 140 LEU A C 1
ATOM 1098 O O . LEU A 1 140 ? 7.949 -23.172 12.398 1 97.38 140 LEU A O 1
ATOM 1102 N N . PRO A 1 141 ? 7.16 -23.422 10.352 1 98.38 141 PRO A N 1
ATOM 1103 C CA . PRO A 1 141 ? 6.812 -22.969 9 1 98.38 141 PRO A CA 1
ATOM 1104 C C . PRO A 1 141 ? 5.871 -21.766 9 1 98.38 141 PRO A C 1
ATOM 1106 O O . PRO A 1 141 ? 5.191 -21.5 10 1 98.38 141 PRO A O 1
ATOM 1109 N N . LEU A 1 142 ? 5.828 -21 7.938 1 98.62 142 LEU A N 1
ATOM 1110 C CA . LEU A 1 142 ? 4.941 -19.859 7.801 1 98.62 142 LEU A CA 1
ATOM 1111 C C . LEU A 1 142 ? 3.502 -20.297 7.57 1 98.62 142 LEU A C 1
ATOM 1113 O O . LEU A 1 142 ? 3.211 -20.984 6.586 1 98.62 142 LEU A O 1
ATOM 1117 N N . THR A 1 143 ? 2.654 -19.969 8.438 1 98.62 143 THR A N 1
ATOM 1118 C CA . THR A 1 143 ? 1.219 -20.156 8.25 1 98.62 143 THR A CA 1
ATOM 1119 C C . THR A 1 143 ? 0.554 -18.859 7.82 1 98.62 143 THR A C 1
ATOM 1121 O O . THR A 1 143 ? 1.18 -17.797 7.859 1 98.62 143 THR A O 1
ATOM 1124 N N . GLU A 1 144 ? -0.726 -18.922 7.43 1 98.56 144 GLU A N 1
ATOM 1125 C CA . GLU A 1 144 ? -1.454 -17.734 7 1 98.56 144 GLU A CA 1
ATOM 1126 C C . GLU A 1 144 ? -1.747 -16.812 8.18 1 98.56 144 GLU A C 1
ATOM 1128 O O . GLU A 1 144 ? -2.156 -15.664 7.992 1 98.56 144 GLU A O 1
ATOM 1133 N N . LYS A 1 145 ? -1.477 -17.234 9.398 1 97.31 145 LYS A N 1
ATOM 1134 C CA . LYS A 1 145 ? -1.688 -16.438 10.594 1 97.31 145 LYS A CA 1
ATOM 1135 C C . LYS A 1 145 ? -0.472 -15.562 10.891 1 97.31 145 LYS A C 1
ATOM 1137 O O . LYS A 1 145 ? -0.54 -14.656 11.727 1 97.31 145 LYS A O 1
ATOM 1142 N N . HIS A 1 146 ? 0.649 -15.914 10.258 1 97.56 146 HIS A N 1
ATOM 1143 C CA . HIS A 1 146 ? 1.831 -15.078 10.43 1 97.56 146 HIS A CA 1
ATOM 1144 C C . HIS A 1 146 ? 1.525 -13.617 10.094 1 97.56 146 HIS A C 1
ATOM 1146 O O . HIS A 1 146 ? 0.822 -13.336 9.125 1 97.56 146 HIS A O 1
ATOM 1152 N N . PRO A 1 147 ? 1.994 -12.664 10.906 1 95.38 147 PRO A N 1
ATOM 1153 C CA . PRO A 1 147 ? 1.82 -11.258 10.539 1 95.38 147 PRO A CA 1
ATOM 1154 C C . PRO A 1 147 ? 2.41 -10.93 9.172 1 95.38 147 PRO A C 1
ATOM 1156 O O . PRO A 1 147 ? 3.416 -11.516 8.766 1 95.38 147 PRO A O 1
ATOM 1159 N N . ILE A 1 148 ? 1.755 -10.047 8.508 1 97.19 148 ILE A N 1
ATOM 1160 C CA . ILE A 1 148 ? 2.25 -9.578 7.215 1 97.19 148 ILE A CA 1
ATOM 1161 C C . ILE A 1 148 ? 2.773 -8.148 7.348 1 97.19 148 ILE A C 1
ATOM 1163 O O . ILE A 1 148 ? 2.441 -7.445 8.305 1 97.19 148 ILE A O 1
ATOM 1167 N N . GLY A 1 149 ? 3.588 -7.754 6.395 1 94.94 149 GLY A N 1
ATOM 1168 C CA . GLY A 1 149 ? 4.215 -6.441 6.445 1 94.94 149 GLY A CA 1
ATOM 1169 C C . GLY A 1 149 ? 5.707 -6.504 6.723 1 94.94 149 GLY A C 1
ATOM 1170 O O . GLY A 1 149 ? 6.285 -7.59 6.793 1 94.94 149 GLY A O 1
ATOM 1171 N N . ASN A 1 150 ? 6.328 -5.305 6.82 1 92.5 150 ASN A N 1
ATOM 1172 C CA . ASN A 1 150 ? 7.777 -5.188 6.945 1 92.5 150 ASN A CA 1
ATOM 1173 C C . ASN A 1 150 ? 8.5 -6 5.875 1 92.5 150 ASN A C 1
ATOM 1175 O O . ASN A 1 150 ? 9.375 -6.805 6.188 1 92.5 150 ASN A O 1
ATOM 1179 N N . CYS A 1 151 ? 7.945 -5.922 4.672 1 96.12 151 CYS A N 1
ATOM 1180 C CA . CYS A 1 151 ? 8.516 -6.645 3.539 1 96.12 151 CYS A CA 1
ATOM 1181 C C . CYS A 1 151 ? 9.953 -6.211 3.279 1 96.12 151 CYS A C 1
ATOM 1183 O O . CYS A 1 151 ? 10.312 -5.059 3.539 1 96.12 151 CYS A O 1
ATOM 1185 N N . GLN A 1 152 ? 10.719 -7.039 2.705 1 92.75 152 GLN A N 1
ATOM 1186 C CA . GLN A 1 152 ? 12.156 -6.812 2.586 1 92.75 152 GLN A CA 1
ATOM 1187 C C . GLN A 1 152 ? 12.492 -6.055 1.304 1 92.75 152 GLN A C 1
ATOM 1189 O O . GLN A 1 152 ? 13.625 -5.617 1.112 1 92.75 152 GLN A O 1
ATOM 1194 N N . ASN A 1 153 ? 11.547 -5.93 0.404 1 95.12 153 ASN A N 1
ATOM 1195 C CA . ASN A 1 153 ? 11.781 -5.281 -0.882 1 95.12 153 ASN A CA 1
ATOM 1196 C C . ASN A 1 153 ? 10.492 -4.68 -1.447 1 95.12 153 ASN A C 1
ATOM 1198 O O . ASN A 1 153 ? 9.398 -5.027 -1.01 1 95.12 153 ASN A O 1
ATOM 1202 N N . PRO A 1 154 ? 10.617 -3.756 -2.488 1 97.81 154 PRO A N 1
ATOM 1203 C CA . PRO A 1 154 ? 9.438 -3.082 -3.041 1 97.81 154 PRO A CA 1
ATOM 1204 C C . PRO A 1 154 ? 8.469 -4.047 -3.721 1 97.81 154 PRO A C 1
ATOM 1206 O O . PRO A 1 154 ? 7.258 -3.828 -3.701 1 97.81 154 PRO A O 1
ATOM 1209 N N . TYR A 1 155 ? 8.977 -5.098 -4.367 1 97.12 155 TYR A N 1
ATOM 1210 C CA . TYR A 1 155 ? 8.078 -6.102 -4.93 1 97.12 155 TYR A CA 1
ATOM 1211 C C . TYR A 1 155 ? 7.133 -6.648 -3.865 1 97.12 155 TYR A C 1
ATOM 1213 O O . TYR A 1 155 ? 5.914 -6.656 -4.051 1 97.12 155 TYR A O 1
ATOM 1221 N N . GLY A 1 156 ? 7.684 -7.098 -2.754 1 97.69 156 GLY A N 1
ATOM 1222 C CA . GLY A 1 156 ? 6.875 -7.578 -1.643 1 97.69 156 GLY A CA 1
ATOM 1223 C C . GLY A 1 156 ? 5.879 -6.551 -1.143 1 97.69 156 GLY A C 1
ATOM 1224 O O . GLY A 1 156 ? 4.723 -6.883 -0.875 1 97.69 156 GLY A O 1
ATOM 1225 N N . ASN A 1 157 ? 6.34 -5.316 -1.041 1 98.56 157 ASN A N 1
ATOM 1226 C CA . ASN A 1 157 ? 5.453 -4.246 -0.599 1 98.56 157 ASN A CA 1
ATOM 1227 C C . ASN A 1 157 ? 4.293 -4.039 -1.569 1 98.56 157 ASN A C 1
ATOM 1229 O O . ASN A 1 157 ? 3.178 -3.725 -1.152 1 98.56 157 ASN A O 1
ATOM 1233 N N . THR A 1 158 ? 4.547 -4.156 -2.9 1 98.81 158 THR A N 1
ATOM 1234 C CA . THR A 1 158 ? 3.463 -4 -3.861 1 98.81 158 THR A CA 1
ATOM 1235 C C . THR A 1 158 ? 2.426 -5.105 -3.695 1 98.81 158 THR A C 1
ATOM 1237 O O . THR A 1 158 ? 1.224 -4.863 -3.812 1 98.81 158 THR A O 1
ATOM 1240 N N . LYS A 1 159 ? 2.861 -6.328 -3.451 1 98.81 159 LYS A N 1
ATOM 1241 C CA . LYS A 1 159 ? 1.924 -7.426 -3.223 1 98.81 159 LYS A CA 1
ATOM 1242 C C . LYS A 1 159 ? 1.146 -7.223 -1.927 1 98.81 159 LYS A C 1
ATOM 1244 O O . LYS A 1 159 ? -0.037 -7.562 -1.848 1 98.81 159 LYS A O 1
ATOM 1249 N N . LEU A 1 160 ? 1.854 -6.699 -0.918 1 98.75 160 LEU A N 1
ATOM 1250 C CA . LEU A 1 160 ? 1.165 -6.336 0.315 1 98.75 160 LEU A CA 1
ATOM 1251 C C . LEU A 1 160 ? 0.059 -5.32 0.04 1 98.75 160 LEU A C 1
ATOM 1253 O O . LEU A 1 160 ? -1.076 -5.496 0.487 1 98.75 160 LEU A O 1
ATOM 1257 N N . CYS A 1 161 ? 0.365 -4.281 -0.678 1 98.88 161 CYS A N 1
ATOM 1258 C CA . CYS A 1 161 ? -0.622 -3.268 -1.032 1 98.88 161 CYS A CA 1
ATOM 1259 C C . CYS A 1 161 ? -1.815 -3.895 -1.743 1 98.88 161 CYS A C 1
ATOM 1261 O O . CYS A 1 161 ? -2.965 -3.553 -1.454 1 98.88 161 CYS A O 1
ATOM 1263 N N . CYS A 1 162 ? -1.544 -4.809 -2.639 1 98.88 162 CYS A N 1
ATOM 1264 C CA . CYS A 1 162 ? -2.615 -5.465 -3.381 1 98.88 162 CYS A CA 1
ATOM 1265 C C . CYS A 1 162 ? -3.551 -6.211 -2.439 1 98.88 162 CYS A C 1
ATOM 1267 O O . CYS A 1 162 ? -4.773 -6.121 -2.57 1 98.88 162 CYS A O 1
ATOM 1269 N N . GLU A 1 163 ? -3.002 -6.941 -1.494 1 98.81 163 GLU A N 1
ATOM 1270 C CA . GLU A 1 163 ? -3.848 -7.691 -0.571 1 98.81 163 GLU A CA 1
ATOM 1271 C C . GLU A 1 163 ? -4.648 -6.758 0.331 1 98.81 163 GLU A C 1
ATOM 1273 O O . GLU A 1 163 ? -5.793 -7.051 0.68 1 98.81 163 GLU A O 1
ATOM 1278 N N . LEU A 1 164 ? -4.012 -5.625 0.734 1 98.75 164 LEU A N 1
ATOM 1279 C CA . LEU A 1 164 ? -4.73 -4.641 1.536 1 98.75 164 LEU A CA 1
ATOM 1280 C C . LEU A 1 164 ? -5.93 -4.086 0.772 1 98.75 164 LEU A C 1
ATOM 1282 O O . LEU A 1 164 ? -7.027 -3.982 1.322 1 98.75 164 LEU A O 1
ATOM 1286 N N . ILE A 1 165 ? -5.75 -3.775 -0.465 1 98.88 165 ILE A N 1
ATOM 1287 C CA . ILE A 1 165 ? -6.801 -3.248 -1.331 1 98.88 165 ILE A CA 1
ATOM 1288 C C . ILE A 1 165 ? -7.945 -4.254 -1.427 1 98.88 165 ILE A C 1
ATOM 1290 O O . ILE A 1 165 ? -9.117 -3.889 -1.28 1 98.88 165 ILE A O 1
ATOM 1294 N N . LEU A 1 166 ? -7.598 -5.496 -1.603 1 98.94 166 LEU A N 1
ATOM 1295 C CA . LEU A 1 166 ? -8.602 -6.539 -1.785 1 98.94 166 LEU A CA 1
ATOM 1296 C C . LEU A 1 166 ? -9.391 -6.766 -0.499 1 98.94 166 LEU A C 1
ATOM 1298 O O . LEU A 1 166 ? -10.602 -6.957 -0.537 1 98.94 166 LEU A O 1
ATOM 1302 N N . LYS A 1 167 ? -8.68 -6.805 0.602 1 98.56 167 LYS A N 1
ATOM 1303 C CA . LYS A 1 167 ? -9.359 -6.965 1.886 1 98.56 167 LYS A CA 1
ATOM 1304 C C . LYS A 1 167 ? -10.336 -5.82 2.137 1 98.56 167 LYS A C 1
ATOM 1306 O O . LYS A 1 167 ? -11.469 -6.047 2.572 1 98.56 167 LYS A O 1
ATOM 1311 N N . ASP A 1 168 ? -9.898 -4.609 1.879 1 98.56 168 ASP A N 1
ATOM 1312 C CA . ASP A 1 168 ? -10.742 -3.436 2.061 1 98.56 168 ASP A CA 1
ATOM 1313 C C . ASP A 1 168 ? -11.945 -3.473 1.114 1 98.56 168 ASP A C 1
ATOM 1315 O O . ASP A 1 168 ? -13.047 -3.076 1.489 1 98.56 168 ASP A O 1
ATOM 1319 N N . LEU A 1 169 ? -11.703 -3.887 -0.129 1 98.81 169 LEU A N 1
ATOM 1320 C CA . LEU A 1 169 ? -12.789 -4.023 -1.097 1 98.81 169 LEU A CA 1
ATOM 1321 C C . LEU A 1 169 ? -13.852 -5 -0.593 1 98.81 169 LEU A C 1
ATOM 1323 O O . LEU A 1 169 ? -15.039 -4.684 -0.589 1 98.81 169 LEU A O 1
ATOM 1327 N N . TYR A 1 170 ? -13.445 -6.16 -0.096 1 98.75 170 TYR A N 1
ATOM 1328 C CA . TYR A 1 170 ? -14.375 -7.164 0.407 1 98.75 170 TYR A CA 1
ATOM 1329 C C . TYR A 1 170 ? -15.156 -6.633 1.607 1 98.75 170 TYR A C 1
ATOM 1331 O O . TYR A 1 170 ? -16.359 -6.867 1.729 1 98.75 170 TYR A O 1
ATOM 1339 N N . THR A 1 171 ? -14.43 -5.953 2.492 1 97.38 171 THR A N 1
ATOM 1340 C CA . THR A 1 171 ? -15.07 -5.41 3.684 1 97.38 171 THR A CA 1
ATOM 1341 C C . THR A 1 171 ? -16.172 -4.426 3.303 1 97.38 171 THR A C 1
ATOM 1343 O O . THR A 1 171 ? -17.234 -4.387 3.939 1 97.38 171 THR A O 1
ATOM 1346 N N . SER A 1 172 ? -15.969 -3.67 2.281 1 97.69 172 SER A N 1
ATOM 1347 C CA . SER A 1 172 ? -16.938 -2.67 1.842 1 97.69 172 SER A CA 1
ATOM 1348 C C . SER A 1 172 ? -18.094 -3.314 1.084 1 97.69 172 SER A C 1
ATOM 1350 O O . SER A 1 172 ? -19.203 -2.785 1.072 1 97.69 172 SER A O 1
ATOM 1352 N N . ASP A 1 173 ? -17.844 -4.453 0.406 1 98.31 173 ASP A N 1
ATOM 1353 C CA . ASP A 1 173 ? -18.828 -5.164 -0.41 1 98.31 173 ASP A CA 1
ATOM 1354 C C . ASP A 1 173 ? -18.625 -6.676 -0.302 1 98.31 173 ASP A C 1
ATOM 1356 O O . ASP A 1 173 ? -17.938 -7.281 -1.13 1 98.31 173 ASP A O 1
ATOM 1360 N N . PRO A 1 174 ? -19.328 -7.27 0.631 1 98.06 174 PRO A N 1
ATOM 1361 C CA . PRO A 1 174 ? -19.109 -8.688 0.934 1 98.06 174 PRO A CA 1
ATOM 1362 C C . PRO A 1 174 ? -19.703 -9.617 -0.122 1 98.06 174 PRO A C 1
ATOM 1364 O O . PRO A 1 174 ? -19.703 -10.836 0.047 1 98.06 174 PRO A O 1
ATOM 1367 N N . THR A 1 175 ? -20.188 -9 -1.226 1 98.56 175 THR A N 1
ATOM 1368 C CA . THR A 1 175 ? -20.672 -9.844 -2.311 1 98.56 175 THR A CA 1
ATOM 1369 C C . THR A 1 175 ? -19.516 -10.312 -3.189 1 98.56 175 THR A C 1
ATOM 1371 O O . THR A 1 175 ? -19.688 -11.172 -4.055 1 98.56 175 THR A O 1
ATOM 1374 N N . TRP A 1 176 ? -18.359 -9.797 -2.928 1 98.81 176 TRP A N 1
ATOM 1375 C CA . TRP A 1 176 ? -17.156 -10.258 -3.635 1 98.81 176 TRP A CA 1
ATOM 1376 C C . TRP A 1 176 ? -16.703 -11.609 -3.098 1 98.81 176 TRP A C 1
ATOM 1378 O O . TRP A 1 176 ? -16.844 -11.891 -1.905 1 98.81 176 TRP A O 1
ATOM 1388 N N . ASN A 1 177 ? -16.219 -12.438 -3.947 1 98.94 177 ASN A N 1
ATOM 1389 C CA . ASN A 1 177 ? -15.422 -13.609 -3.609 1 98.94 177 ASN A CA 1
ATOM 1390 C C . ASN A 1 177 ? -13.977 -13.469 -4.078 1 98.94 177 ASN A C 1
ATOM 1392 O O . ASN A 1 177 ? -13.711 -13.375 -5.277 1 98.94 177 ASN A O 1
ATOM 1396 N N . ILE A 1 178 ? -13.062 -13.453 -3.111 1 98.94 178 ILE A N 1
ATOM 1397 C CA . ILE A 1 178 ? -11.672 -13.133 -3.408 1 98.94 178 ILE A CA 1
ATOM 1398 C C . ILE A 1 178 ? -10.758 -14.172 -2.76 1 98.94 178 ILE A C 1
ATOM 1400 O O . ILE A 1 178 ? -10.875 -14.453 -1.564 1 98.94 178 ILE A O 1
ATOM 1404 N N . VAL A 1 179 ? -9.875 -14.766 -3.525 1 98.94 179 VAL A N 1
ATOM 1405 C CA . VAL A 1 179 ? -8.859 -15.68 -3.02 1 98.94 179 VAL A CA 1
ATOM 1406 C C . VAL A 1 179 ? -7.465 -15.133 -3.33 1 98.94 179 VAL A C 1
ATOM 1408 O O . VAL A 1 179 ? -7.148 -14.852 -4.488 1 98.94 179 VAL A O 1
ATOM 1411 N N . SER A 1 180 ? -6.684 -14.891 -2.344 1 98.94 180 SER A N 1
ATOM 1412 C CA . SER A 1 180 ? -5.277 -14.531 -2.492 1 98.94 180 SER A CA 1
ATOM 1413 C C . SER A 1 180 ? -4.371 -15.734 -2.264 1 98.94 180 SER A C 1
ATOM 1415 O O . SER A 1 180 ? -4.402 -16.344 -1.194 1 98.94 180 SER A O 1
ATOM 1417 N N . LEU A 1 181 ? -3.605 -16.047 -3.25 1 98.94 181 LEU A N 1
ATOM 1418 C CA . LEU A 1 181 ? -2.709 -17.188 -3.172 1 98.94 181 LEU A CA 1
ATOM 1419 C C . LEU A 1 181 ? -1.269 -16.75 -2.953 1 98.94 181 LEU A C 1
ATOM 1421 O O . LEU A 1 181 ? -0.684 -16.078 -3.809 1 98.94 181 LEU A O 1
ATOM 1425 N N . ARG A 1 182 ? -0.704 -17.047 -1.81 1 98.81 182 ARG A N 1
ATOM 1426 C CA . ARG A 1 182 ? 0.677 -16.719 -1.481 1 98.81 182 ARG A CA 1
ATOM 1427 C C . ARG A 1 182 ? 1.621 -17.859 -1.832 1 98.81 182 ARG A C 1
ATOM 1429 O O . ARG A 1 182 ? 1.691 -18.859 -1.109 1 98.81 182 ARG A O 1
ATOM 1436 N N . TYR A 1 183 ? 2.377 -17.609 -2.926 1 97.06 183 TYR A N 1
ATOM 1437 C CA . TYR A 1 183 ? 3.248 -18.625 -3.498 1 97.06 183 TYR A CA 1
ATOM 1438 C C . TYR A 1 183 ? 4.59 -18.656 -2.777 1 97.06 183 TYR A C 1
ATOM 1440 O O . TYR A 1 183 ? 5.121 -17.625 -2.387 1 97.06 183 TYR A O 1
ATOM 1448 N N . PHE A 1 184 ? 5.109 -19.906 -2.754 1 97.38 184 PHE A N 1
ATOM 1449 C CA . PHE A 1 184 ? 6.488 -20.062 -2.314 1 97.38 184 PHE A CA 1
ATOM 1450 C C . PHE A 1 184 ? 7.371 -20.547 -3.461 1 97.38 184 PHE A C 1
ATOM 1452 O O . PHE A 1 184 ? 7.379 -21.734 -3.787 1 97.38 184 PHE A O 1
ATOM 1459 N N . ASN A 1 185 ? 8.055 -19.781 -4.145 1 95.12 185 ASN A N 1
ATOM 1460 C CA . ASN A 1 185 ? 9.094 -19.922 -5.164 1 95.12 185 ASN A CA 1
ATOM 1461 C C . ASN A 1 185 ? 8.711 -20.953 -6.219 1 95.12 185 ASN A C 1
ATOM 1463 O O . ASN A 1 185 ? 9.266 -22.047 -6.246 1 95.12 185 ASN A O 1
ATOM 1467 N N . PRO A 1 186 ? 7.934 -20.625 -7.16 1 96.06 186 PRO A N 1
ATOM 1468 C CA . PRO A 1 186 ? 7.551 -21.547 -8.227 1 96.06 186 PRO A CA 1
ATOM 1469 C C . PRO A 1 186 ? 8.734 -21.969 -9.102 1 96.06 186 PRO A C 1
ATOM 1471 O O . PRO A 1 186 ? 9.57 -21.125 -9.445 1 96.06 186 PRO A O 1
ATOM 1474 N N . VAL A 1 187 ? 8.82 -23.234 -9.445 1 94.69 187 VAL A N 1
ATOM 1475 C CA . VAL A 1 187 ? 9.859 -23.766 -10.312 1 94.69 187 VAL A CA 1
ATOM 1476 C C . VAL A 1 187 ? 9.258 -24.844 -11.227 1 94.69 187 VAL A C 1
ATOM 1478 O O . VAL A 1 187 ? 8.086 -25.203 -11.086 1 94.69 187 VAL A O 1
ATOM 1481 N N . GLY A 1 188 ? 10.055 -25.25 -12.227 1 93.19 188 GLY A N 1
ATOM 1482 C CA . GLY A 1 188 ? 9.641 -26.359 -13.078 1 93.19 188 GLY A CA 1
ATOM 1483 C C . GLY A 1 188 ? 9.07 -25.906 -14.406 1 93.19 188 GLY A C 1
ATOM 1484 O O . GLY A 1 188 ? 9.305 -24.781 -14.836 1 93.19 188 GLY A O 1
ATOM 1485 N N . ALA A 1 189 ? 8.461 -26.859 -15.078 1 93.5 189 ALA A N 1
ATOM 1486 C CA . ALA A 1 189 ? 7.871 -26.625 -16.391 1 93.5 189 ALA A CA 1
ATOM 1487 C C . ALA A 1 189 ? 6.723 -27.594 -16.656 1 93.5 189 ALA A C 1
ATOM 1489 O O . ALA A 1 189 ? 6.527 -28.562 -15.914 1 93.5 189 ALA A O 1
ATOM 1490 N N . HIS A 1 190 ? 6.02 -27.266 -17.688 1 95.19 190 HIS A N 1
ATOM 1491 C CA . HIS A 1 190 ? 4.98 -28.188 -18.125 1 95.19 190 HIS A CA 1
ATOM 1492 C C . HIS A 1 190 ? 5.586 -29.469 -18.672 1 95.19 190 HIS A C 1
ATOM 1494 O O . HIS A 1 190 ? 6.621 -29.438 -19.344 1 95.19 190 HIS A O 1
ATOM 1500 N N . PRO A 1 191 ? 4.887 -30.578 -18.453 1 93.5 191 PRO A N 1
ATOM 1501 C CA . PRO A 1 191 ? 5.441 -31.859 -18.891 1 93.5 191 PRO A CA 1
ATOM 1502 C C . PRO A 1 191 ? 5.629 -31.938 -20.406 1 93.5 191 PRO A C 1
ATOM 1504 O O . PRO A 1 191 ? 6.453 -32.719 -20.891 1 93.5 191 PRO A O 1
ATOM 1507 N N . SER A 1 192 ? 4.91 -31.109 -21.172 1 94.19 192 SER A N 1
ATOM 1508 C CA . SER A 1 192 ? 5.051 -31.109 -22.625 1 94.19 192 SER A CA 1
ATOM 1509 C C . SER A 1 192 ? 6.414 -30.578 -23.047 1 94.19 192 SER A C 1
ATOM 1511 O O . SER A 1 192 ? 6.852 -30.797 -24.188 1 94.19 192 SER A O 1
ATOM 1513 N N . GLY A 1 193 ? 7.039 -29.797 -22.188 1 92.5 193 GLY A N 1
ATOM 1514 C CA . GLY A 1 193 ? 8.305 -29.141 -22.5 1 92.5 193 GLY A CA 1
ATOM 1515 C C . GLY A 1 193 ? 8.141 -27.906 -23.359 1 92.5 193 GLY A C 1
ATOM 1516 O O . GLY A 1 193 ? 9.117 -27.219 -23.656 1 92.5 193 GLY A O 1
ATOM 1517 N N . LEU A 1 194 ? 6.902 -27.531 -23.625 1 93.88 194 LEU A N 1
ATOM 1518 C CA . LEU A 1 194 ? 6.645 -26.438 -24.547 1 93.88 194 LEU A CA 1
ATOM 1519 C C . LEU A 1 194 ? 6.586 -25.109 -23.812 1 93.88 194 LEU A C 1
ATOM 1521 O O . LEU A 1 194 ? 6.855 -24.047 -24.391 1 93.88 194 LEU A O 1
ATOM 1525 N N . ILE A 1 195 ? 6.168 -25.156 -22.562 1 93.19 195 ILE A N 1
ATOM 1526 C CA . ILE A 1 195 ? 6.121 -23.938 -21.766 1 93.19 195 ILE A CA 1
ATOM 1527 C C . ILE A 1 195 ? 6.875 -24.141 -20.453 1 93.19 195 ILE A C 1
ATOM 1529 O O . ILE A 1 195 ? 6.895 -25.25 -19.906 1 93.19 195 ILE A O 1
ATOM 1533 N N . GLY A 1 196 ? 7.516 -23.156 -19.953 1 90.19 196 GLY A N 1
ATOM 1534 C CA . GLY A 1 196 ? 8.328 -23.094 -18.75 1 90.19 196 GLY A CA 1
ATOM 1535 C C . GLY A 1 196 ? 8.852 -21.688 -18.469 1 90.19 196 GLY A C 1
ATOM 1536 O O . GLY A 1 196 ? 8.43 -20.719 -19.094 1 90.19 196 GLY A O 1
ATOM 1537 N N . GLU A 1 197 ? 9.703 -21.672 -17.469 1 84.94 197 GLU A N 1
ATOM 1538 C CA . GLU A 1 197 ? 10.258 -20.359 -17.141 1 84.94 197 GLU A CA 1
ATOM 1539 C C . GLU A 1 197 ? 11.344 -19.953 -18.125 1 84.94 197 GLU A C 1
ATOM 1541 O O . GLU A 1 197 ? 12.281 -20.719 -18.375 1 84.94 197 GLU A O 1
ATOM 1546 N N . ASP A 1 198 ? 11.148 -18.875 -18.75 1 81.69 198 ASP A N 1
ATOM 1547 C CA . ASP A 1 198 ? 12.109 -18.359 -19.734 1 81.69 198 ASP A CA 1
ATOM 1548 C C . ASP A 1 198 ? 12.227 -16.844 -19.641 1 81.69 198 ASP A C 1
ATOM 1550 O O . ASP A 1 198 ? 11.75 -16.125 -20.516 1 81.69 198 ASP A O 1
ATOM 1554 N N . PRO A 1 199 ? 12.945 -16.422 -18.609 1 77.94 199 PRO A N 1
ATOM 1555 C CA . PRO A 1 199 ? 13.047 -14.961 -18.422 1 77.94 199 PRO A CA 1
ATOM 1556 C C . PRO A 1 199 ? 13.914 -14.305 -19.5 1 77.94 199 PRO A C 1
ATOM 1558 O O . PRO A 1 199 ? 14.797 -14.945 -20.062 1 77.94 199 PRO A O 1
ATOM 1561 N N . ARG A 1 200 ? 13.625 -13.016 -19.797 1 75.44 200 ARG A N 1
ATOM 1562 C CA . ARG A 1 200 ? 14.453 -12.203 -20.672 1 75.44 200 ARG A CA 1
ATOM 1563 C C . ARG A 1 200 ? 15.688 -11.68 -19.938 1 75.44 200 ARG A C 1
ATOM 1565 O O . ARG A 1 200 ? 15.578 -11.156 -18.828 1 75.44 200 ARG A O 1
ATOM 1572 N N . GLY A 1 201 ? 16.734 -11.859 -20.469 1 77.62 201 GLY A N 1
ATOM 1573 C CA . GLY A 1 201 ? 17.969 -11.336 -19.875 1 77.62 201 GLY A CA 1
ATOM 1574 C C . GLY A 1 201 ? 18.469 -12.18 -18.719 1 77.62 201 GLY A C 1
ATOM 1575 O O . GLY A 1 201 ? 18.359 -13.406 -18.75 1 77.62 201 GLY A O 1
ATOM 1576 N N . ILE A 1 202 ? 19.203 -11.57 -17.812 1 81.62 202 ILE A N 1
ATOM 1577 C CA . ILE A 1 202 ? 19.75 -12.266 -16.656 1 81.62 202 ILE A CA 1
ATOM 1578 C C . ILE A 1 202 ? 18.625 -12.617 -15.688 1 81.62 202 ILE A C 1
ATOM 1580 O O . ILE A 1 202 ? 17.891 -11.727 -15.242 1 81.62 202 ILE A O 1
ATOM 1584 N N . PRO A 1 203 ? 18.516 -13.914 -15.422 1 86.69 203 PRO A N 1
ATOM 1585 C CA . PRO A 1 203 ? 17.438 -14.312 -14.508 1 86.69 203 PRO A CA 1
ATOM 1586 C C . PRO A 1 203 ? 17.625 -13.734 -13.109 1 86.69 203 PRO A C 1
ATOM 1588 O O . PRO A 1 203 ? 18.75 -13.625 -12.617 1 86.69 203 PRO A O 1
ATOM 1591 N N . ASN A 1 204 ? 16.516 -13.492 -12.5 1 82.44 204 ASN A N 1
ATOM 1592 C CA . ASN A 1 204 ? 16.531 -13.008 -11.125 1 82.44 204 ASN A CA 1
ATOM 1593 C C . ASN A 1 204 ? 16.281 -14.141 -10.133 1 82.44 204 ASN A C 1
ATOM 1595 O O . ASN A 1 204 ? 16.656 -14.039 -8.961 1 82.44 204 ASN A O 1
ATOM 1599 N N . ASN A 1 205 ? 15.664 -15.195 -10.633 1 87.88 205 ASN A N 1
ATOM 1600 C CA . ASN A 1 205 ? 15.352 -16.328 -9.773 1 87.88 205 ASN A CA 1
ATOM 1601 C C . ASN A 1 205 ? 16.391 -17.438 -9.898 1 87.88 205 ASN A C 1
ATOM 1603 O O . ASN A 1 205 ? 17.078 -17.547 -10.922 1 87.88 205 ASN A O 1
ATOM 1607 N N . LEU A 1 206 ? 16.531 -18.188 -8.953 1 92.12 206 LEU A N 1
ATOM 1608 C CA . LEU A 1 206 ? 17.594 -19.172 -8.828 1 92.12 206 LEU A CA 1
ATOM 1609 C C . LEU A 1 206 ? 17.484 -20.219 -9.945 1 92.12 206 LEU A C 1
ATOM 1611 O O . LEU A 1 206 ? 18.453 -20.438 -10.68 1 92.12 206 LEU A O 1
ATOM 1615 N N . MET A 1 207 ? 16.328 -20.766 -10.125 1 91.94 207 MET A N 1
ATOM 1616 C CA . MET A 1 207 ? 16.25 -21.984 -10.938 1 91.94 207 MET A CA 1
ATOM 1617 C C . MET A 1 207 ? 16.469 -21.672 -12.414 1 91.94 207 MET A C 1
ATOM 1619 O O . MET A 1 207 ? 17.203 -22.375 -13.094 1 91.94 207 MET A O 1
ATOM 1623 N N . PRO A 1 208 ? 15.883 -20.547 -12.883 1 91.62 208 PRO A N 1
ATOM 1624 C CA . PRO A 1 208 ? 16.234 -20.219 -14.266 1 91.62 208 PRO A CA 1
ATOM 1625 C C . PRO A 1 208 ? 17.719 -19.938 -14.445 1 91.62 208 PRO A C 1
ATOM 1627 O O . PRO A 1 208 ? 18.297 -20.25 -15.492 1 91.62 208 PRO A O 1
ATOM 1630 N N . TYR A 1 209 ? 18.328 -19.406 -13.484 1 93.38 209 TYR A N 1
ATOM 1631 C CA . TYR A 1 209 ? 19.766 -19.141 -13.547 1 93.38 209 TYR A CA 1
ATOM 1632 C C . TYR A 1 209 ? 20.547 -20.438 -13.555 1 93.38 209 TYR A C 1
ATOM 1634 O O . TYR A 1 209 ? 21.438 -20.625 -14.398 1 93.38 209 TYR A O 1
ATOM 1642 N N . VAL A 1 210 ? 20.266 -21.312 -12.703 1 95.12 210 VAL A N 1
ATOM 1643 C CA . VAL A 1 210 ? 20.906 -22.609 -12.594 1 95.12 210 VAL A CA 1
ATOM 1644 C C . VAL A 1 210 ? 20.75 -23.375 -13.906 1 95.12 210 VAL A C 1
ATOM 1646 O O . VAL A 1 210 ? 21.688 -24 -14.391 1 95.12 210 VAL A O 1
ATOM 1649 N N . THR A 1 211 ? 19.562 -23.312 -14.445 1 92.56 211 THR A N 1
ATOM 1650 C CA . THR A 1 211 ? 19.266 -23.984 -15.703 1 92.56 211 THR A CA 1
ATOM 1651 C C . THR A 1 211 ? 20.141 -23.438 -16.828 1 92.56 211 THR A C 1
ATOM 1653 O O . THR A 1 211 ? 20.641 -24.203 -17.656 1 92.56 211 THR A O 1
ATOM 1656 N N . GLN A 1 212 ? 20.359 -22.172 -16.812 1 93.69 212 GLN A N 1
ATOM 1657 C CA . GLN A 1 212 ? 21.172 -21.547 -17.859 1 93.69 212 GLN A CA 1
ATOM 1658 C C . GLN A 1 212 ? 22.641 -21.922 -17.703 1 93.69 212 GLN A C 1
ATOM 1660 O O . GLN A 1 212 ? 23.359 -22.062 -18.688 1 93.69 212 GLN A O 1
ATOM 1665 N N . VAL A 1 213 ? 23.094 -22.078 -16.516 1 95.44 213 VAL A N 1
ATOM 1666 C CA . VAL A 1 213 ? 24.453 -22.531 -16.281 1 95.44 213 VAL A CA 1
ATOM 1667 C C . VAL A 1 213 ? 24.594 -24 -16.734 1 95.44 213 VAL A C 1
ATOM 1669 O O . VAL A 1 213 ? 25.562 -24.344 -17.422 1 95.44 213 VAL A O 1
ATOM 1672 N N . ALA A 1 214 ? 23.625 -24.781 -16.375 1 94.25 214 ALA A N 1
ATOM 1673 C CA . ALA A 1 214 ? 23.625 -26.188 -16.766 1 94.25 214 ALA A CA 1
ATOM 1674 C C . ALA A 1 214 ? 23.656 -26.344 -18.297 1 94.25 214 ALA A C 1
ATOM 1676 O O . ALA A 1 214 ? 24.25 -27.281 -18.812 1 94.25 214 ALA A O 1
ATOM 1677 N N . SER A 1 215 ? 23.047 -25.422 -18.984 1 92.44 215 SER A N 1
ATOM 1678 C CA . SER A 1 215 ? 22.938 -25.484 -20.438 1 92.44 215 SER A CA 1
ATOM 1679 C C . SER A 1 215 ? 24.141 -24.812 -21.109 1 92.44 215 SER A C 1
ATOM 1681 O O . SER A 1 215 ? 24.219 -24.766 -22.328 1 92.44 215 SER A O 1
ATOM 1683 N N . GLY A 1 216 ? 24.953 -24.172 -20.297 1 93.19 216 GLY A N 1
ATOM 1684 C CA . GLY A 1 216 ? 26.172 -23.578 -20.812 1 93.19 216 GLY A CA 1
ATOM 1685 C C . GLY A 1 216 ? 26 -22.125 -21.219 1 93.19 216 GLY A C 1
ATOM 1686 O O . GLY A 1 216 ? 26.922 -21.516 -21.75 1 93.19 216 GLY A O 1
ATOM 1687 N N . LEU A 1 217 ? 24.859 -21.547 -20.969 1 92.94 217 LEU A N 1
ATOM 1688 C CA . LEU A 1 217 ? 24.578 -20.172 -21.344 1 92.94 217 LEU A CA 1
ATOM 1689 C C . LEU A 1 217 ? 25.266 -19.188 -20.406 1 92.94 217 LEU A C 1
ATOM 1691 O O . LEU A 1 217 ? 25.531 -18.031 -20.781 1 92.94 217 LEU A O 1
ATOM 1695 N N . ARG A 1 218 ? 25.5 -19.609 -19.156 1 94.62 218 ARG A N 1
ATOM 1696 C CA . ARG A 1 218 ? 26.219 -18.828 -18.141 1 94.62 218 ARG A CA 1
ATOM 1697 C C . ARG A 1 218 ? 27.328 -19.656 -17.5 1 94.62 218 ARG A C 1
ATOM 1699 O O . ARG A 1 218 ? 27.234 -20.875 -17.406 1 94.62 218 ARG A O 1
ATOM 1706 N N . PRO A 1 219 ? 28.312 -18.938 -17.062 1 96 219 PRO A N 1
ATOM 1707 C CA . PRO A 1 219 ? 29.5 -19.672 -16.641 1 96 219 PRO A CA 1
ATOM 1708 C C . PRO A 1 219 ? 29.344 -20.281 -15.25 1 96 219 PRO A C 1
ATOM 1710 O O . PRO A 1 219 ? 29.906 -21.359 -14.977 1 96 219 PRO A O 1
ATOM 1713 N N . TYR A 1 220 ? 28.688 -19.609 -14.375 1 97.38 220 TYR A N 1
ATOM 1714 C CA . TYR A 1 220 ? 28.531 -20.109 -13.008 1 97.38 220 TYR A CA 1
ATOM 1715 C C . TYR A 1 220 ? 27.359 -19.438 -12.32 1 97.38 220 TYR A C 1
ATOM 1717 O O . TYR A 1 220 ? 26.859 -18.406 -12.789 1 97.38 220 TYR A O 1
ATOM 1725 N N . VAL A 1 221 ? 26.875 -20.031 -11.242 1 97.38 221 VAL A N 1
ATOM 1726 C CA . VAL A 1 221 ? 25.781 -19.484 -10.43 1 97.38 221 VAL A CA 1
ATOM 1727 C C . VAL A 1 221 ? 26.359 -18.625 -9.312 1 97.38 221 VAL A C 1
ATOM 1729 O O . VAL A 1 221 ? 27.328 -19 -8.664 1 97.38 221 VAL A O 1
ATOM 1732 N N . ASN A 1 222 ? 25.781 -17.438 -9.109 1 95.19 222 ASN A N 1
ATOM 1733 C CA . ASN A 1 222 ? 26.109 -16.641 -7.938 1 95.19 222 ASN A CA 1
ATOM 1734 C C . ASN A 1 222 ? 25.297 -17.062 -6.719 1 95.19 222 ASN A C 1
ATOM 1736 O O . ASN A 1 222 ? 24.062 -17.016 -6.738 1 95.19 222 ASN A O 1
ATOM 1740 N N . VAL A 1 223 ? 26 -17.5 -5.688 1 97.25 223 VAL A N 1
ATOM 1741 C CA . VAL A 1 223 ? 25.359 -17.875 -4.43 1 97.25 223 VAL A CA 1
ATOM 1742 C C . VAL A 1 223 ? 25.562 -16.781 -3.393 1 97.25 223 VAL A C 1
ATOM 1744 O O . VAL A 1 223 ? 26.688 -16.562 -2.922 1 97.25 223 VAL A O 1
ATOM 1747 N N . TYR A 1 224 ? 24.484 -16.156 -2.98 1 95.19 224 TYR A N 1
ATOM 1748 C CA . TYR A 1 224 ? 24.594 -14.992 -2.119 1 95.19 224 TYR A CA 1
ATOM 1749 C C . TYR A 1 224 ? 24.5 -15.383 -0.65 1 95.19 224 TYR A C 1
ATOM 1751 O O . TYR A 1 224 ? 23.422 -15.609 -0.127 1 95.19 224 TYR A O 1
ATOM 1759 N N . GLY A 1 225 ? 25.625 -15.383 -0.031 1 95.44 225 GLY A N 1
ATOM 1760 C CA . GLY A 1 225 ? 25.703 -15.75 1.373 1 95.44 225 GLY A CA 1
ATOM 1761 C C . GLY A 1 225 ? 26 -17.219 1.584 1 95.44 225 GLY A C 1
ATOM 1762 O O . GLY A 1 225 ? 25.438 -18.078 0.894 1 95.44 225 GLY A O 1
ATOM 1763 N N . ASN A 1 226 ? 26.875 -17.5 2.504 1 96.5 226 ASN A N 1
ATOM 1764 C CA . ASN A 1 226 ? 27.188 -18.875 2.883 1 96.5 226 ASN A CA 1
ATOM 1765 C C . ASN A 1 226 ? 27.359 -19.016 4.395 1 96.5 226 ASN A C 1
ATOM 1767 O O . ASN A 1 226 ? 28.031 -19.938 4.863 1 96.5 226 ASN A O 1
ATOM 1771 N N . ASP A 1 227 ? 26.812 -18.047 5.039 1 97.31 227 ASP A N 1
ATOM 1772 C CA . ASP A 1 227 ? 27 -18.031 6.488 1 97.31 227 ASP A CA 1
ATOM 1773 C C . ASP A 1 227 ? 25.672 -17.891 7.215 1 97.31 227 ASP A C 1
ATOM 1775 O O . ASP A 1 227 ? 25.625 -17.422 8.359 1 97.31 227 ASP A O 1
ATOM 1779 N N . TYR A 1 228 ? 24.609 -18.141 6.496 1 96.88 228 TYR A N 1
ATOM 1780 C CA . TYR A 1 228 ? 23.312 -18.172 7.164 1 96.88 228 TYR A CA 1
ATOM 1781 C C . TYR A 1 228 ? 23.25 -19.344 8.141 1 96.88 228 TYR A C 1
ATOM 1783 O O . TYR A 1 228 ? 23.969 -20.328 7.996 1 96.88 228 TYR A O 1
ATOM 1791 N N . GLN A 1 229 ? 22.406 -19.203 9.164 1 96.19 229 GLN A N 1
ATOM 1792 C CA . GLN A 1 229 ? 22.141 -20.312 10.07 1 96.19 229 GLN A CA 1
ATOM 1793 C C . GLN A 1 229 ? 21.203 -21.344 9.438 1 96.19 229 GLN A C 1
ATOM 1795 O O . GLN A 1 229 ? 20.062 -21.5 9.875 1 96.19 229 GLN A O 1
ATOM 1800 N N . THR A 1 230 ? 21.734 -21.984 8.414 1 98 230 THR A N 1
ATOM 1801 C CA . THR A 1 230 ? 21 -23 7.656 1 98 230 THR A CA 1
ATOM 1802 C C . THR A 1 230 ? 21.828 -24.266 7.512 1 98 230 THR A C 1
ATOM 1804 O O . THR A 1 230 ? 22.922 -24.375 8.047 1 98 230 THR A O 1
ATOM 1807 N N . VAL A 1 231 ? 21.312 -25.281 6.828 1 97.38 231 VAL A N 1
ATOM 1808 C CA . VAL A 1 231 ? 21.875 -26.609 6.75 1 97.38 231 VAL A CA 1
ATOM 1809 C C . VAL A 1 231 ? 23.281 -26.547 6.145 1 97.38 231 VAL A C 1
ATOM 1811 O O . VAL A 1 231 ? 24.156 -27.312 6.527 1 97.38 231 VAL A O 1
ATOM 1814 N N . ASP A 1 232 ? 23.516 -25.578 5.238 1 98 232 ASP A N 1
ATOM 1815 C CA . ASP A 1 232 ? 24.812 -25.516 4.578 1 98 232 ASP A CA 1
ATOM 1816 C C . ASP A 1 232 ? 25.297 -24.078 4.438 1 98 232 ASP A C 1
ATOM 1818 O O . ASP A 1 232 ? 26.141 -23.781 3.598 1 98 232 ASP A O 1
ATOM 1822 N N . GLY A 1 233 ? 24.625 -23.188 5.16 1 97.94 233 GLY A N 1
ATOM 1823 C CA . GLY A 1 233 ? 25.047 -21.797 5.184 1 97.94 233 GLY A CA 1
ATOM 1824 C C . GLY A 1 233 ? 24.391 -20.953 4.109 1 97.94 233 GLY A C 1
ATOM 1825 O O . GLY A 1 233 ? 24.484 -19.719 4.133 1 97.94 233 GLY A O 1
ATOM 1826 N N . THR A 1 234 ? 23.672 -21.547 3.188 1 98.12 234 THR A N 1
ATOM 1827 C CA . THR A 1 234 ? 23.047 -20.797 2.104 1 98.12 234 THR A CA 1
ATOM 1828 C C . THR A 1 234 ? 21.547 -20.672 2.324 1 98.12 234 THR A C 1
ATOM 1830 O O . THR A 1 234 ? 20.984 -21.328 3.207 1 98.12 234 THR A O 1
ATOM 1833 N N . GLY A 1 235 ? 20.906 -19.781 1.609 1 97.12 235 GLY A N 1
ATOM 1834 C CA . GLY A 1 235 ? 19.484 -19.516 1.81 1 97.12 235 GLY A CA 1
ATOM 1835 C C . GLY A 1 235 ? 18.609 -20.734 1.576 1 97.12 235 GLY A C 1
ATOM 1836 O O . GLY A 1 235 ? 18.875 -21.516 0.663 1 97.12 235 GLY A O 1
ATOM 1837 N N . VAL A 1 236 ? 17.609 -20.875 2.396 1 98 236 VAL A N 1
ATOM 1838 C CA . VAL A 1 236 ? 16.688 -22 2.307 1 98 236 VAL A CA 1
ATOM 1839 C C . VAL A 1 236 ? 15.297 -21.484 1.924 1 98 236 VAL A C 1
ATOM 1841 O O . VAL A 1 236 ? 14.773 -20.547 2.551 1 98 236 VAL A O 1
ATOM 1844 N N . ARG A 1 237 ? 14.75 -22.031 0.854 1 97.62 237 ARG A N 1
ATOM 1845 C CA . ARG A 1 237 ? 13.43 -21.656 0.37 1 97.62 237 ARG A CA 1
ATOM 1846 C C . ARG A 1 237 ? 12.578 -22.891 0.09 1 97.62 237 ARG A C 1
ATOM 1848 O O . ARG A 1 237 ? 13.109 -23.984 -0.097 1 97.62 237 ARG A O 1
ATOM 1855 N N . ASP A 1 238 ? 11.289 -22.734 0.156 1 97.75 238 ASP A N 1
ATOM 1856 C CA . ASP A 1 238 ? 10.289 -23.703 -0.298 1 97.75 238 ASP A CA 1
ATOM 1857 C C . ASP A 1 238 ? 10.023 -23.562 -1.793 1 97.75 238 ASP A C 1
ATOM 1859 O O . ASP A 1 238 ? 9.5 -22.531 -2.236 1 97.75 238 ASP A O 1
ATOM 1863 N N . TYR A 1 239 ? 10.375 -24.578 -2.592 1 97.06 239 TYR A N 1
ATOM 1864 C CA . TYR A 1 239 ? 10.203 -24.531 -4.039 1 97.06 239 TYR A CA 1
ATOM 1865 C C . TYR A 1 239 ? 9.008 -25.375 -4.473 1 97.06 239 TYR A C 1
ATOM 1867 O O . TYR A 1 239 ? 9.031 -26.594 -4.328 1 97.06 239 TYR A O 1
ATOM 1875 N N . ILE A 1 240 ? 8.023 -24.734 -5.055 1 97.12 240 ILE A N 1
ATOM 1876 C CA . ILE A 1 240 ? 6.812 -25.438 -5.469 1 97.12 240 ILE A CA 1
ATOM 1877 C C . ILE A 1 240 ? 6.809 -25.594 -6.988 1 97.12 240 ILE A C 1
ATOM 1879 O O . ILE A 1 240 ? 7.219 -24.703 -7.719 1 97.12 240 ILE A O 1
ATOM 1883 N N . HIS A 1 241 ? 6.402 -26.75 -7.469 1 97 241 HIS A N 1
ATOM 1884 C CA . HIS A 1 241 ? 6.305 -26.984 -8.906 1 97 241 HIS A CA 1
ATOM 1885 C C .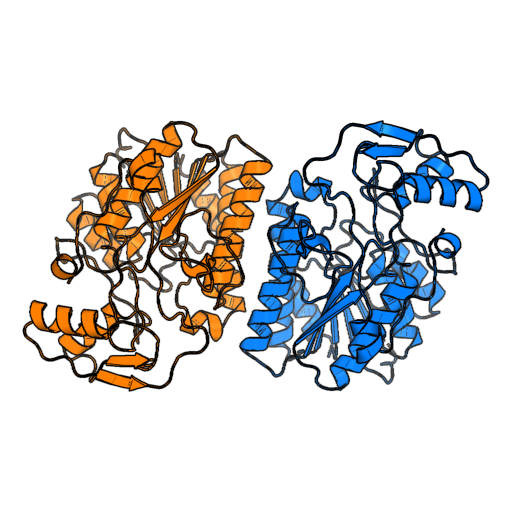 HIS A 1 241 ? 5.18 -26.156 -9.523 1 97 241 HIS A C 1
ATOM 1887 O O . HIS A 1 241 ? 4.082 -26.094 -8.969 1 97 241 HIS A O 1
ATOM 1893 N N . VAL A 1 242 ? 5.387 -25.609 -10.648 1 97.25 242 VAL A N 1
ATOM 1894 C CA . VAL A 1 242 ? 4.484 -24.641 -11.281 1 97.25 242 VAL A CA 1
ATOM 1895 C C . VAL A 1 242 ? 3.162 -25.328 -11.625 1 97.25 242 VAL A C 1
ATOM 1897 O O . VAL A 1 242 ? 2.1 -24.703 -11.57 1 97.25 242 VAL A O 1
ATOM 1900 N N . VAL A 1 243 ? 3.158 -26.578 -11.984 1 97.25 243 VAL A N 1
ATOM 1901 C CA . VAL A 1 243 ? 1.935 -27.281 -12.344 1 97.25 243 VAL A CA 1
ATOM 1902 C C . VAL A 1 243 ? 1.065 -27.484 -11.102 1 97.25 243 VAL A C 1
ATOM 1904 O O . VAL A 1 243 ? -0.159 -27.344 -11.172 1 97.25 243 VAL A O 1
ATOM 1907 N N . ASP A 1 244 ? 1.726 -27.828 -9.961 1 97.69 244 ASP A N 1
ATOM 1908 C CA . ASP A 1 244 ? 0.997 -27.875 -8.695 1 97.69 244 ASP A CA 1
ATOM 1909 C C . ASP A 1 244 ? 0.365 -26.516 -8.383 1 97.69 244 ASP A C 1
ATOM 1911 O O . ASP A 1 244 ? -0.799 -26.453 -7.984 1 97.69 244 ASP A O 1
ATOM 1915 N N . LEU A 1 245 ? 1.166 -25.531 -8.539 1 98.06 245 LEU A N 1
ATOM 1916 C CA . LEU A 1 245 ? 0.703 -24.172 -8.289 1 98.06 245 LEU A CA 1
ATOM 1917 C C . LEU A 1 245 ? -0.484 -23.828 -9.188 1 98.06 245 LEU A C 1
ATOM 1919 O O . LEU A 1 245 ? -1.473 -23.266 -8.719 1 98.06 245 LEU A O 1
ATOM 1923 N N . ALA A 1 246 ? -0.412 -24.141 -10.453 1 98.5 246 ALA A N 1
ATOM 1924 C CA . ALA A 1 246 ? -1.47 -23.891 -11.43 1 98.5 246 ALA A CA 1
ATOM 1925 C C . ALA A 1 246 ? -2.771 -24.562 -11.016 1 98.5 246 ALA A C 1
ATOM 1927 O O . ALA A 1 246 ? -3.85 -23.969 -11.117 1 98.5 246 ALA A O 1
ATOM 1928 N N . GLU A 1 247 ? -2.682 -25.75 -10.539 1 98.06 247 GLU A N 1
ATOM 1929 C CA . GLU A 1 247 ? -3.85 -26.516 -10.117 1 98.06 247 GLU A CA 1
ATOM 1930 C C . GLU A 1 247 ? -4.57 -25.828 -8.961 1 98.06 247 GLU A C 1
ATOM 1932 O O . GLU A 1 247 ? -5.797 -25.906 -8.859 1 98.06 247 GLU A O 1
ATOM 1937 N N . ALA A 1 248 ? -3.812 -25.219 -8.109 1 98.69 248 ALA A N 1
ATOM 1938 C CA . ALA A 1 248 ? -4.402 -24.516 -6.977 1 98.69 248 ALA A CA 1
ATOM 1939 C C . ALA A 1 248 ? -5.348 -23.422 -7.445 1 98.69 248 ALA A C 1
ATOM 1941 O O . ALA A 1 248 ? -6.328 -23.094 -6.77 1 98.69 248 ALA A O 1
ATOM 1942 N N . HIS A 1 249 ? -5.105 -22.812 -8.578 1 98.75 249 HIS A N 1
ATOM 1943 C CA . HIS A 1 249 ? -5.961 -21.75 -9.102 1 98.75 249 HIS A CA 1
ATOM 1944 C C . HIS A 1 249 ? -7.316 -22.297 -9.531 1 98.75 249 HIS A C 1
ATOM 1946 O O . HIS A 1 249 ? -8.352 -21.656 -9.297 1 98.75 249 HIS A O 1
ATOM 1952 N N . THR A 1 250 ? -7.332 -23.484 -10.164 1 97.5 250 THR A N 1
ATOM 1953 C CA . THR A 1 250 ? -8.602 -24.109 -10.523 1 97.5 250 THR A CA 1
ATOM 1954 C C . THR A 1 250 ? -9.406 -24.453 -9.273 1 97.5 250 THR A C 1
ATOM 1956 O O . THR A 1 250 ? -10.617 -24.219 -9.227 1 97.5 250 THR A O 1
ATOM 1959 N N . LYS A 1 251 ? -8.695 -24.969 -8.273 1 98.44 251 LYS A N 1
ATOM 1960 C CA . LYS A 1 251 ? -9.352 -25.297 -7.008 1 98.44 251 LYS A CA 1
ATOM 1961 C C . LYS A 1 251 ? -9.898 -24.047 -6.332 1 98.44 251 LYS A C 1
ATOM 1963 O O . LYS A 1 251 ? -10.93 -24.094 -5.656 1 98.44 251 LYS A O 1
ATOM 1968 N N . SER A 1 252 ? -9.234 -22.953 -6.496 1 98.81 252 SER A N 1
ATOM 1969 C CA . SER A 1 252 ? -9.688 -21.688 -5.938 1 98.81 252 SER A CA 1
ATOM 1970 C C . SER A 1 252 ? -11.008 -21.25 -6.57 1 98.81 252 SER A C 1
ATOM 1972 O O . SER A 1 252 ? -11.852 -20.656 -5.902 1 98.81 252 SER A O 1
ATOM 1974 N N . LEU A 1 253 ? -11.211 -21.484 -7.906 1 98.69 253 LEU A N 1
ATOM 1975 C CA . LEU A 1 253 ? -12.469 -21.141 -8.562 1 98.69 253 LEU A CA 1
ATOM 1976 C C . LEU A 1 253 ? -13.609 -21.984 -8.008 1 98.69 253 LEU A C 1
ATOM 1978 O O . LEU A 1 253 ? -14.734 -21.5 -7.867 1 98.69 253 LEU A O 1
ATOM 1982 N N . ASP A 1 254 ? -13.297 -23.281 -7.68 1 98 254 ASP A N 1
ATOM 1983 C CA . ASP A 1 254 ? -14.297 -24.109 -7.027 1 98 254 ASP A CA 1
ATOM 1984 C C . ASP A 1 254 ? -14.711 -23.516 -5.684 1 98 254 ASP A C 1
ATOM 1986 O O . ASP A 1 254 ? -15.898 -23.5 -5.34 1 98 254 ASP A O 1
ATOM 1990 N N . LYS A 1 255 ? -13.727 -23.062 -4.945 1 98.62 255 LYS A N 1
ATOM 1991 C CA . LYS A 1 255 ? -13.992 -22.438 -3.648 1 98.62 255 LYS A CA 1
ATOM 1992 C C . LYS A 1 255 ? -14.844 -21.188 -3.803 1 98.62 255 LYS A C 1
ATOM 1994 O O . LYS A 1 255 ? -15.742 -20.922 -2.994 1 98.62 255 LYS A O 1
ATOM 1999 N N . ILE A 1 256 ? -14.578 -20.391 -4.789 1 98.69 256 ILE A N 1
ATOM 2000 C CA . ILE A 1 256 ? -15.289 -19.156 -5.082 1 98.69 256 ILE A CA 1
ATOM 2001 C C . ILE A 1 256 ? -16.75 -19.453 -5.363 1 98.69 256 ILE A C 1
ATOM 2003 O O . ILE A 1 256 ? -17.641 -18.688 -4.953 1 98.69 256 ILE A O 1
ATOM 2007 N N . LYS A 1 257 ? -17.047 -20.547 -6.016 1 97.56 257 LYS A N 1
ATOM 2008 C CA . LYS A 1 257 ? -18.406 -20.953 -6.328 1 97.56 257 LYS A CA 1
ATOM 2009 C C . LYS A 1 257 ? -19.219 -21.188 -5.059 1 97.56 257 LYS A C 1
ATOM 2011 O O . LYS A 1 257 ? -20.453 -21.156 -5.078 1 97.56 257 LYS A O 1
ATOM 2016 N N . GLU A 1 258 ? -18.5 -21.359 -3.939 1 98.06 258 GLU A N 1
ATOM 2017 C CA . GLU A 1 258 ? -19.156 -21.562 -2.648 1 98.06 258 GLU A CA 1
ATOM 2018 C C . GLU A 1 258 ? -19.422 -20.234 -1.944 1 98.06 258 GLU A C 1
ATOM 2020 O O . GLU A 1 258 ? -19.828 -20.219 -0.78 1 98.06 258 GLU A O 1
ATOM 2025 N N . ASN A 1 259 ? -19.203 -19.156 -2.639 1 98.19 259 ASN A N 1
ATOM 2026 C CA . ASN A 1 259 ? -19.297 -17.828 -2.033 1 98.19 259 ASN A CA 1
ATOM 2027 C C . ASN A 1 259 ? -18.406 -17.703 -0.811 1 98.19 259 ASN A C 1
ATOM 2029 O O . ASN A 1 259 ? -18.859 -17.344 0.275 1 98.19 259 ASN A O 1
ATOM 2033 N N . CYS A 1 260 ? -17.141 -17.906 -1 1 98.38 260 CYS A N 1
ATOM 2034 C CA . CYS A 1 260 ? -16.156 -18.109 0.065 1 98.38 260 CYS A CA 1
ATOM 2035 C C . CYS A 1 260 ? -15.789 -16.797 0.729 1 98.38 260 CYS A C 1
ATOM 2037 O O . CYS A 1 260 ? -15.133 -16.781 1.775 1 98.38 260 CYS A O 1
ATOM 2039 N N . GLY A 1 261 ? -16.234 -15.648 0.228 1 98.62 261 GLY A N 1
ATOM 2040 C CA . GLY A 1 261 ? -15.758 -14.375 0.748 1 98.62 261 GLY A CA 1
ATOM 2041 C C . GLY A 1 261 ? -14.289 -14.117 0.468 1 98.62 261 GLY A C 1
ATOM 2042 O O . GLY A 1 261 ? -13.82 -14.344 -0.649 1 98.62 261 GLY A O 1
ATOM 2043 N N . PHE A 1 262 ? -13.578 -13.586 1.427 1 98.75 262 PHE A N 1
ATOM 2044 C CA . PHE A 1 262 ? -12.156 -13.297 1.301 1 98.75 262 PHE A CA 1
ATOM 2045 C C . PHE A 1 262 ? -11.32 -14.398 1.94 1 98.75 262 PHE A C 1
ATOM 2047 O O . PHE A 1 262 ? -11.438 -14.656 3.139 1 98.75 262 PHE A O 1
ATOM 2054 N N . LYS A 1 263 ? -10.477 -15.094 1.145 1 98.81 263 LYS A N 1
ATOM 2055 C CA . LYS A 1 263 ? -9.633 -16.188 1.628 1 98.81 263 LYS A CA 1
ATOM 2056 C C . LYS A 1 263 ? -8.18 -15.9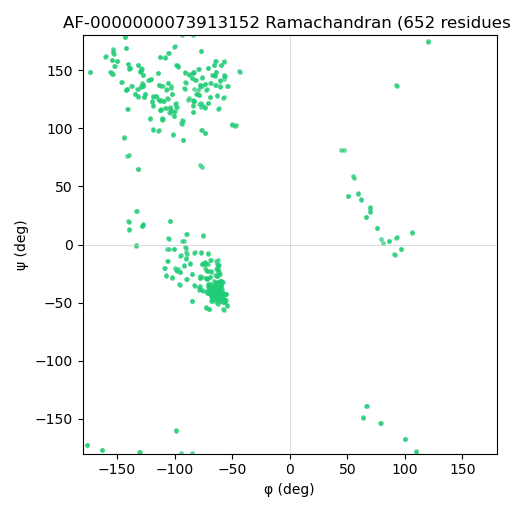92 1.207 1 98.81 263 LYS A C 1
ATOM 2058 O O . LYS A 1 263 ? -7.906 -15.406 0.16 1 98.81 263 LYS A O 1
ATOM 2063 N N . VAL A 1 264 ? -7.285 -16.484 2.053 1 98.81 264 VAL A N 1
ATOM 2064 C CA . VAL A 1 264 ? -5.852 -16.484 1.778 1 98.81 264 VAL A CA 1
ATOM 2065 C C . VAL A 1 264 ? -5.297 -17.891 1.964 1 98.81 264 VAL A C 1
ATOM 2067 O O . VAL A 1 264 ? -5.645 -18.578 2.93 1 98.81 264 VAL A O 1
ATOM 2070 N N . TYR A 1 265 ? -4.445 -18.328 1.047 1 98.88 265 TYR A N 1
ATOM 2071 C CA . TYR A 1 265 ? -3.838 -19.656 1.176 1 98.88 265 TYR A CA 1
ATOM 2072 C C . TYR A 1 265 ? -2.357 -19.609 0.822 1 98.88 265 TYR A C 1
ATOM 2074 O O . TYR A 1 265 ? -1.967 -18.969 -0.164 1 98.88 265 TYR A O 1
ATOM 2082 N N . ASN A 1 266 ? -1.57 -20.25 1.607 1 98.88 266 ASN A N 1
ATOM 2083 C CA . ASN A 1 266 ? -0.192 -20.562 1.238 1 98.88 266 ASN A CA 1
ATOM 2084 C C . ASN A 1 266 ? -0.117 -21.719 0.257 1 98.88 266 ASN A C 1
ATOM 2086 O O . ASN A 1 266 ? -0.844 -22.703 0.401 1 98.88 266 ASN A O 1
ATOM 2090 N N . LEU A 1 267 ? 0.687 -21.547 -0.7 1 98.75 267 LEU A N 1
ATOM 2091 C CA . LEU A 1 267 ? 0.955 -22.641 -1.625 1 98.75 267 LEU A CA 1
ATOM 2092 C C . LEU A 1 267 ? 2.439 -23 -1.644 1 98.75 267 LEU A C 1
ATOM 2094 O O . LEU A 1 267 ? 3.244 -22.25 -2.221 1 98.75 267 LEU A O 1
ATOM 2098 N N . GLY A 1 268 ? 2.812 -24.031 -1.135 1 98.06 268 GLY A N 1
ATOM 2099 C CA . GLY A 1 268 ? 4.164 -24.547 -1.056 1 98.06 268 GLY A CA 1
ATOM 2100 C C . GLY A 1 268 ? 4.203 -26.031 -0.728 1 98.06 268 GLY A C 1
ATOM 2101 O O . GLY A 1 268 ? 3.164 -26.688 -0.664 1 98.06 268 GLY A O 1
ATOM 2102 N N . THR A 1 269 ? 5.379 -26.562 -0.566 1 97 269 THR A N 1
ATOM 2103 C CA . THR A 1 269 ? 5.559 -27.984 -0.285 1 97 269 THR A CA 1
ATOM 2104 C C . THR A 1 269 ? 5.691 -28.219 1.215 1 97 269 THR A C 1
ATOM 2106 O O . THR A 1 269 ? 5.512 -29.344 1.687 1 97 269 THR A O 1
ATOM 2109 N N . GLY A 1 270 ? 6.113 -27.188 1.92 1 97.06 270 GLY A N 1
ATOM 2110 C CA . GLY A 1 270 ? 6.41 -27.328 3.338 1 97.06 270 GLY A CA 1
ATOM 2111 C C . GLY A 1 270 ? 7.82 -27.812 3.607 1 97.06 270 GLY A C 1
ATOM 2112 O O . GLY A 1 270 ? 8.211 -27.984 4.766 1 97.06 270 GLY A O 1
ATOM 2113 N N . GLN A 1 271 ? 8.539 -27.969 2.564 1 95.56 271 GLN A N 1
ATOM 2114 C CA . GLN A 1 271 ? 9.922 -28.422 2.67 1 95.56 271 GLN A CA 1
ATOM 2115 C C . GLN A 1 271 ? 10.891 -27.344 2.176 1 95.56 271 GLN A C 1
ATOM 2117 O O . GLN A 1 271 ? 10.758 -26.859 1.054 1 95.56 271 GLN A O 1
ATOM 2122 N N . GLY A 1 272 ? 11.859 -27.016 2.986 1 96.62 272 GLY A N 1
ATOM 2123 C CA . GLY A 1 272 ? 12.891 -26.062 2.6 1 96.62 272 GLY A CA 1
ATOM 2124 C C . GLY A 1 272 ? 14.094 -26.719 1.938 1 96.62 272 GLY A C 1
ATOM 2125 O O . GLY A 1 272 ? 14.516 -27.812 2.342 1 96.62 272 GLY A O 1
ATOM 2126 N N . ASN A 1 273 ? 14.586 -26.062 0.889 1 97.06 273 ASN A N 1
ATOM 2127 C CA . ASN A 1 273 ? 15.82 -26.469 0.224 1 97.06 273 ASN A CA 1
ATOM 2128 C C . ASN A 1 273 ? 16.781 -25.312 0.077 1 97.06 273 ASN A C 1
ATOM 2130 O O . ASN A 1 273 ? 16.375 -24.188 -0.262 1 97.06 273 ASN A O 1
ATOM 2134 N N . SER A 1 274 ? 18.031 -25.609 0.391 1 97.69 274 SER A N 1
ATOM 2135 C CA . SER A 1 274 ? 19.031 -24.547 0.274 1 97.69 274 SER A CA 1
ATOM 2136 C C . SER A 1 274 ? 19.438 -24.312 -1.181 1 97.69 274 SER A C 1
ATOM 2138 O O . SER A 1 274 ? 19.094 -25.125 -2.057 1 97.69 274 SER A O 1
ATOM 2140 N N . VAL A 1 275 ? 20.094 -23.219 -1.391 1 97.62 275 VAL A N 1
ATOM 2141 C CA . VAL A 1 275 ? 20.578 -22.891 -2.727 1 97.62 275 VAL A CA 1
ATOM 2142 C C . VAL A 1 275 ? 21.5 -24 -3.229 1 97.62 275 VAL A C 1
ATOM 2144 O O . VAL A 1 275 ? 21.359 -24.469 -4.359 1 97.62 275 VAL A O 1
ATOM 2147 N N . LEU A 1 276 ? 22.359 -24.484 -2.367 1 97.75 276 LEU A N 1
ATOM 2148 C CA . LEU A 1 276 ? 23.312 -25.5 -2.768 1 97.75 276 LEU A CA 1
ATOM 2149 C C . LEU A 1 276 ? 22.609 -26.828 -3.014 1 97.75 276 LEU A C 1
ATOM 2151 O O . LEU A 1 276 ? 23 -27.594 -3.908 1 97.75 276 LEU A O 1
ATOM 2155 N N . GLN A 1 277 ? 21.625 -27.125 -2.229 1 96.81 277 GLN A N 1
ATOM 2156 C CA . GLN A 1 277 ? 20.844 -28.328 -2.457 1 96.81 277 GLN A CA 1
ATOM 2157 C C . GLN A 1 277 ? 20.156 -28.297 -3.82 1 96.81 277 GLN A C 1
ATOM 2159 O O . GLN A 1 277 ? 20.062 -29.312 -4.5 1 96.81 277 GLN A O 1
ATOM 2164 N N . MET A 1 278 ? 19.734 -27.141 -4.195 1 96.94 278 MET A N 1
ATOM 2165 C CA . MET A 1 278 ? 19.062 -27 -5.488 1 96.94 278 MET A CA 1
ATOM 2166 C C . MET A 1 278 ? 20.062 -27.172 -6.633 1 96.94 278 MET A C 1
ATOM 2168 O O . MET A 1 278 ? 19.734 -27.766 -7.656 1 96.94 278 MET A O 1
ATOM 2172 N N . ILE A 1 279 ? 21.234 -26.594 -6.477 1 97.06 279 ILE A N 1
ATOM 2173 C CA . ILE A 1 279 ? 22.297 -26.75 -7.473 1 97.06 279 ILE A CA 1
ATOM 2174 C C . ILE A 1 279 ? 22.656 -28.219 -7.625 1 97.06 279 ILE A C 1
ATOM 2176 O O . ILE A 1 279 ? 22.734 -28.734 -8.742 1 97.06 279 ILE A O 1
ATOM 2180 N N . LEU A 1 280 ? 22.781 -28.875 -6.527 1 96.19 280 LEU A N 1
ATOM 2181 C CA . LEU A 1 280 ? 23.125 -30.297 -6.531 1 96.19 280 LEU A CA 1
ATOM 2182 C C . LEU A 1 280 ? 22.016 -31.125 -7.191 1 96.19 280 LEU A C 1
ATOM 2184 O O . LEU A 1 280 ? 22.312 -32.062 -7.934 1 96.19 280 LEU A O 1
ATOM 2188 N N . ALA A 1 281 ? 20.844 -30.781 -6.828 1 95.06 281 ALA A N 1
ATOM 2189 C CA . ALA A 1 281 ? 19.719 -31.484 -7.426 1 95.06 281 ALA A CA 1
ATOM 2190 C C . ALA A 1 281 ? 19.703 -31.328 -8.945 1 95.06 281 ALA A C 1
ATOM 2192 O O . ALA A 1 281 ? 19.422 -32.281 -9.672 1 95.06 281 ALA A O 1
ATOM 2193 N N . MET A 1 282 ? 19.984 -30.188 -9.438 1 95.5 282 MET A N 1
ATOM 2194 C CA . MET A 1 282 ? 20.047 -29.938 -10.875 1 95.5 282 MET A CA 1
ATOM 2195 C C . MET A 1 282 ? 21.203 -30.688 -11.516 1 95.5 282 MET A C 1
ATOM 2197 O O . MET A 1 282 ? 21.078 -31.203 -12.633 1 95.5 282 MET A O 1
ATOM 2201 N N . GLU A 1 283 ? 22.312 -30.75 -10.805 1 96.44 283 GLU A N 1
ATOM 2202 C CA . GLU A 1 283 ? 23.438 -31.531 -11.305 1 96.44 283 GLU A CA 1
ATOM 2203 C C . GLU A 1 283 ? 23.047 -33 -11.508 1 96.44 283 GLU A C 1
ATOM 2205 O O . GLU A 1 283 ? 23.359 -33.594 -12.547 1 96.44 283 GLU A O 1
ATOM 2210 N N . LYS A 1 284 ? 22.391 -33.469 -10.578 1 94.56 284 LYS A N 1
ATOM 2211 C CA . LYS A 1 284 ? 21.953 -34.844 -10.641 1 94.56 284 LYS A CA 1
ATOM 2212 C C . LYS A 1 284 ? 20.984 -35.062 -11.797 1 94.56 284 LYS A C 1
ATOM 2214 O O . LYS A 1 284 ? 21.109 -36.031 -12.547 1 94.56 284 LYS A O 1
ATOM 2219 N N . ALA A 1 285 ? 20.062 -34.219 -11.945 1 91.75 285 ALA A N 1
ATOM 2220 C CA . ALA A 1 285 ? 19 -34.312 -12.953 1 91.75 285 ALA A CA 1
ATOM 2221 C C . ALA A 1 285 ? 19.562 -34.156 -14.359 1 91.75 285 ALA A C 1
ATOM 2223 O O . ALA A 1 285 ? 19.109 -34.812 -15.305 1 91.75 285 ALA A O 1
ATOM 2224 N N . SER A 1 286 ? 20.562 -33.312 -14.531 1 92.69 286 SER A N 1
ATOM 2225 C CA . SER A 1 286 ? 21.047 -32.938 -15.859 1 92.69 286 SER A CA 1
ATOM 2226 C C . SER A 1 286 ? 22.281 -33.781 -16.219 1 92.69 286 SER A C 1
ATOM 2228 O O . SER A 1 286 ? 22.672 -33.812 -17.391 1 92.69 286 SER A O 1
ATOM 2230 N N . GLY A 1 287 ? 22.922 -34.281 -15.195 1 94.06 287 GLY A N 1
ATOM 2231 C CA . GLY A 1 287 ? 24.172 -34.969 -15.414 1 94.06 287 GLY A CA 1
ATOM 2232 C C . GLY A 1 287 ? 25.328 -34.031 -15.695 1 94.06 287 GLY A C 1
ATOM 2233 O O . GLY A 1 287 ? 26.391 -34.469 -16.156 1 94.06 287 GLY A O 1
ATOM 2234 N N . LYS A 1 288 ? 25.141 -32.812 -15.438 1 95.69 288 LYS A N 1
ATOM 2235 C CA . LYS A 1 288 ? 26.156 -31.812 -15.703 1 95.69 288 LYS A CA 1
ATOM 2236 C C . LYS A 1 288 ? 26.656 -31.188 -14.398 1 95.69 288 LYS A C 1
ATOM 2238 O O . LYS A 1 288 ? 25.906 -31.094 -13.422 1 95.69 288 LYS A O 1
ATOM 2243 N N . THR A 1 289 ? 27.922 -30.828 -14.445 1 95.12 289 THR A N 1
ATOM 2244 C CA . THR A 1 289 ? 28.438 -30.047 -13.328 1 95.12 289 THR A CA 1
ATOM 2245 C C . THR A 1 289 ? 28 -28.594 -13.438 1 95.12 289 THR A C 1
ATOM 2247 O O . THR A 1 289 ? 28.031 -28 -14.523 1 95.12 289 THR A O 1
ATOM 2250 N N . ILE A 1 290 ? 27.609 -28.047 -12.32 1 97.38 290 ILE A N 1
ATOM 2251 C CA . ILE A 1 290 ? 27.141 -26.672 -12.305 1 97.38 290 ILE A CA 1
ATOM 2252 C C . ILE A 1 290 ? 28.047 -25.844 -11.398 1 97.38 290 ILE A C 1
ATOM 2254 O O . ILE A 1 290 ? 27.859 -25.812 -10.18 1 97.38 290 ILE A O 1
ATOM 2258 N N . PRO A 1 291 ? 29 -25.109 -11.945 1 98.06 291 PRO A N 1
ATOM 2259 C CA . PRO A 1 291 ? 29.891 -24.266 -11.141 1 98.06 291 PRO A CA 1
ATOM 2260 C C . PRO A 1 291 ? 29.141 -23.125 -10.445 1 98.06 291 PRO A C 1
ATOM 2262 O O . PRO A 1 291 ? 28.141 -22.625 -10.977 1 98.06 291 PRO A O 1
ATOM 2265 N N . TYR A 1 292 ? 29.547 -22.75 -9.25 1 98.19 292 TYR A N 1
ATOM 2266 C CA . TYR A 1 292 ? 28.984 -21.609 -8.547 1 98.19 292 TYR A CA 1
ATOM 2267 C C . TYR A 1 292 ? 30.078 -20.828 -7.82 1 98.19 292 TYR A C 1
ATOM 2269 O O . TYR A 1 292 ? 31.188 -21.344 -7.613 1 98.19 292 TYR A O 1
ATOM 2277 N N . THR A 1 293 ? 29.828 -19.562 -7.586 1 97.81 293 THR A N 1
ATOM 2278 C CA . THR A 1 293 ? 30.703 -18.719 -6.785 1 97.81 293 THR A CA 1
ATOM 2279 C C . THR A 1 293 ? 29.953 -18.125 -5.598 1 97.81 293 THR A C 1
ATOM 2281 O O . THR A 1 293 ? 28.766 -17.812 -5.703 1 97.81 293 THR A O 1
ATOM 2284 N N . ILE A 1 294 ? 30.625 -18.031 -4.445 1 97.5 294 ILE A N 1
ATOM 2285 C CA . ILE A 1 294 ? 30.031 -17.453 -3.248 1 97.5 294 ILE A CA 1
ATOM 2286 C C . ILE A 1 294 ? 30.172 -15.93 -3.287 1 97.5 294 ILE A C 1
ATOM 2288 O O . ILE A 1 294 ? 31.281 -15.414 -3.486 1 97.5 294 ILE A O 1
ATOM 2292 N N . CYS A 1 295 ? 29.109 -15.297 -3.191 1 96 295 CYS A N 1
ATOM 2293 C CA . CYS A 1 295 ? 29.031 -13.844 -3.135 1 96 295 CYS A CA 1
ATOM 2294 C C . CYS A 1 295 ? 28.547 -13.375 -1.768 1 96 295 CYS A C 1
ATOM 2296 O O . CYS A 1 295 ? 28.047 -14.164 -0.974 1 96 295 CYS A O 1
ATOM 2298 N N . PRO A 1 296 ? 28.781 -12.078 -1.437 1 94.56 296 PRO A N 1
ATOM 2299 C CA . PRO A 1 296 ? 28.219 -11.539 -0.194 1 94.56 296 PRO A CA 1
ATOM 2300 C C . PRO A 1 296 ? 26.688 -11.672 -0.131 1 94.56 296 PRO A C 1
ATOM 2302 O O . PRO A 1 296 ? 26.031 -11.75 -1.17 1 94.56 296 PRO A O 1
ATOM 2305 N N . ARG A 1 297 ? 26.25 -11.641 1.083 1 92.75 297 ARG A N 1
ATOM 2306 C CA . ARG A 1 297 ? 24.812 -11.656 1.276 1 92.75 297 ARG A CA 1
ATOM 2307 C C . ARG A 1 297 ? 24.141 -10.5 0.547 1 92.75 297 ARG A C 1
ATOM 2309 O O . ARG A 1 297 ? 24.719 -9.414 0.431 1 92.75 297 ARG A O 1
ATOM 2316 N N . ARG A 1 298 ? 22.938 -10.781 0.042 1 83.75 298 ARG A N 1
ATOM 2317 C CA . ARG A 1 298 ? 22.078 -9.688 -0.415 1 83.75 298 ARG A CA 1
ATOM 2318 C C . ARG A 1 298 ? 21.312 -9.062 0.75 1 83.75 298 ARG A C 1
ATOM 2320 O O . ARG A 1 298 ? 20.734 -9.781 1.574 1 83.75 298 ARG A O 1
ATOM 2327 N N . PRO A 1 299 ? 21.328 -7.719 0.773 1 81.5 299 PRO A N 1
ATOM 2328 C CA . PRO A 1 299 ? 20.594 -7.074 1.865 1 81.5 299 PRO A CA 1
ATOM 2329 C C . PRO A 1 299 ? 19.125 -7.469 1.896 1 81.5 299 PRO A C 1
ATOM 2331 O O . PRO A 1 299 ? 18.453 -7.453 0.86 1 81.5 299 PRO A O 1
ATOM 2334 N N . GLY A 1 300 ? 18.672 -7.941 3.033 1 80.94 300 GLY A N 1
ATOM 2335 C CA . GLY A 1 300 ? 17.25 -8.203 3.219 1 80.94 300 GLY A CA 1
ATOM 2336 C C . GLY A 1 300 ? 16.875 -9.648 2.988 1 80.94 300 GLY A C 1
ATOM 2337 O O . GLY A 1 300 ? 15.742 -10.055 3.264 1 80.94 300 GLY A O 1
ATOM 2338 N N . ASP A 1 301 ? 17.844 -10.438 2.58 1 89 301 ASP A N 1
ATOM 2339 C CA . ASP A 1 301 ? 17.516 -11.844 2.332 1 89 301 ASP A CA 1
ATOM 2340 C C . ASP A 1 301 ? 17.281 -12.594 3.641 1 89 301 ASP A C 1
ATOM 2342 O O . ASP A 1 301 ? 18.062 -12.461 4.586 1 89 301 ASP A O 1
ATOM 2346 N N . CYS A 1 302 ? 16.266 -13.312 3.666 1 92.81 302 CYS A N 1
ATOM 2347 C CA . CYS A 1 302 ? 15.984 -14.172 4.809 1 92.81 302 CYS A CA 1
ATOM 2348 C C . CYS A 1 302 ? 16.812 -15.453 4.738 1 92.81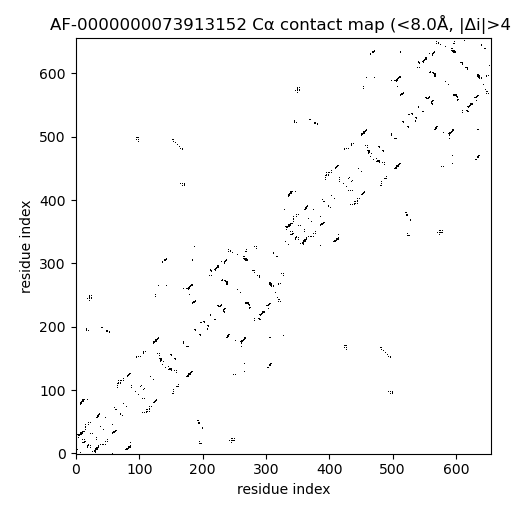 302 CYS A C 1
ATOM 2350 O O . CYS A 1 302 ? 17.141 -15.922 3.646 1 92.81 302 CYS A O 1
ATOM 2352 N N . ALA A 1 303 ? 17.125 -16.016 5.875 1 96.5 303 ALA A N 1
ATOM 2353 C CA . ALA A 1 303 ? 17.891 -17.25 5.93 1 96.5 303 ALA A CA 1
ATOM 2354 C C . ALA A 1 303 ? 17.047 -18.438 5.484 1 96.5 303 ALA A C 1
ATOM 2356 O O . ALA A 1 303 ? 17.453 -19.203 4.598 1 96.5 303 ALA A O 1
ATOM 2357 N N . THR A 1 304 ? 15.906 -18.594 6.117 1 97.88 304 THR A N 1
ATOM 2358 C CA . THR A 1 304 ? 15.031 -19.719 5.859 1 97.88 304 THR A CA 1
ATOM 2359 C C . THR A 1 304 ? 13.586 -19.266 5.715 1 97.88 304 THR A C 1
ATOM 2361 O O . THR A 1 304 ? 13.078 -18.516 6.547 1 97.88 304 THR A O 1
ATOM 2364 N N . VAL A 1 305 ? 12.883 -19.672 4.652 1 97.81 305 VAL A N 1
ATOM 2365 C CA . VAL A 1 305 ? 11.469 -19.406 4.426 1 97.81 305 VAL A CA 1
ATOM 2366 C C . VAL A 1 305 ? 10.797 -20.625 3.811 1 97.81 305 VAL A C 1
ATOM 2368 O O . VAL A 1 305 ? 11.156 -21.047 2.707 1 97.81 305 VAL A O 1
ATOM 2371 N N . TYR A 1 306 ? 9.844 -21.219 4.531 1 98.06 306 TYR A N 1
ATOM 2372 C CA . TYR A 1 306 ? 9.078 -22.312 3.959 1 98.06 306 TYR A CA 1
ATOM 2373 C C . TYR A 1 306 ? 7.668 -22.359 4.539 1 98.06 306 TYR A C 1
ATOM 2375 O O . TYR A 1 306 ? 7.422 -21.828 5.625 1 98.06 306 TYR A O 1
ATOM 2383 N N . SER A 1 307 ? 6.789 -22.953 3.852 1 98 307 SER A N 1
ATOM 2384 C CA . SER A 1 307 ? 5.359 -22.75 4.062 1 98 307 SER A CA 1
ATOM 2385 C C . SER A 1 307 ? 4.762 -23.844 4.938 1 98 307 SER A C 1
ATOM 2387 O O . SER A 1 307 ? 5.328 -24.938 5.055 1 98 307 SER A O 1
ATOM 2389 N N . ASP A 1 308 ? 3.734 -23.562 5.629 1 98.62 308 ASP A N 1
ATOM 2390 C CA . ASP A 1 308 ? 2.684 -24.5 6.012 1 98.62 308 ASP A CA 1
ATOM 2391 C C . ASP A 1 308 ? 1.465 -24.359 5.102 1 98.62 308 ASP A C 1
ATOM 2393 O O . ASP A 1 308 ? 0.758 -23.344 5.152 1 98.62 308 ASP A O 1
ATOM 2397 N N . ALA A 1 309 ? 1.202 -25.391 4.238 1 98.38 309 ALA A N 1
ATOM 2398 C CA . ALA A 1 309 ? 0.122 -25.297 3.258 1 98.38 309 ALA A CA 1
ATOM 2399 C C . ALA A 1 309 ? -1.086 -26.125 3.701 1 98.38 309 ALA A C 1
ATOM 2401 O O . ALA A 1 309 ? -1.922 -26.5 2.877 1 98.38 309 ALA A O 1
ATOM 2402 N N . SER A 1 310 ? -1.182 -26.422 4.953 1 98.56 310 SER A N 1
ATOM 2403 C CA . SER A 1 310 ? -2.24 -27.281 5.473 1 98.56 310 SER A CA 1
ATOM 2404 C C . SER A 1 310 ? -3.615 -26.672 5.25 1 98.56 310 SER A C 1
ATOM 2406 O O . SER A 1 310 ? -4.598 -27.375 5.043 1 98.56 310 SER A O 1
ATOM 2408 N N . LEU A 1 311 ? -3.73 -25.359 5.309 1 98.75 311 LEU A N 1
ATOM 2409 C CA . LEU A 1 311 ? -5.012 -24.703 5.09 1 98.75 311 LEU A CA 1
ATOM 2410 C C . LEU A 1 311 ? -5.523 -24.953 3.676 1 98.75 311 LEU A C 1
ATOM 2412 O O . LEU A 1 311 ? -6.711 -25.219 3.479 1 98.75 311 LEU A O 1
ATOM 2416 N N . ALA A 1 312 ? -4.652 -24.828 2.684 1 98.81 312 ALA A N 1
ATOM 2417 C CA . ALA A 1 312 ? -5.02 -25.125 1.301 1 98.81 312 ALA A CA 1
ATOM 2418 C C . ALA A 1 312 ? -5.492 -26.562 1.148 1 98.81 312 ALA A C 1
ATOM 2420 O O . ALA A 1 312 ? -6.453 -26.844 0.425 1 98.81 312 ALA A O 1
ATOM 2421 N N . GLU A 1 313 ? -4.789 -27.453 1.839 1 98.56 313 GLU A N 1
ATOM 2422 C CA . GLU A 1 313 ? -5.188 -28.859 1.789 1 98.56 313 GLU A CA 1
ATOM 2423 C C . GLU A 1 313 ? -6.59 -29.047 2.363 1 98.56 313 GLU A C 1
ATOM 2425 O O . GLU A 1 313 ? -7.426 -29.734 1.763 1 98.56 313 GLU A O 1
ATOM 2430 N N . ARG A 1 314 ? -6.809 -28.438 3.463 1 98.56 314 ARG A N 1
ATOM 2431 C CA . ARG A 1 314 ? -8.07 -28.625 4.176 1 98.56 314 ARG A CA 1
ATOM 2432 C C . ARG A 1 314 ? -9.219 -27.938 3.438 1 98.56 314 ARG A C 1
ATOM 2434 O O . ARG A 1 314 ? -10.312 -28.5 3.338 1 98.56 314 ARG A O 1
ATOM 2441 N N . GLU A 1 315 ? -9.055 -26.75 2.863 1 98.56 315 GLU A N 1
ATOM 2442 C CA . GLU A 1 315 ? -10.172 -25.953 2.379 1 98.56 315 GLU A CA 1
ATOM 2443 C C . GLU A 1 315 ? -10.312 -26.047 0.864 1 98.56 315 GLU A C 1
ATOM 2445 O O . GLU A 1 315 ? -11.414 -25.906 0.324 1 98.56 315 GLU A O 1
ATOM 2450 N N . LEU A 1 316 ? -9.203 -26.297 0.18 1 98.56 316 LEU A N 1
ATOM 2451 C CA . LEU A 1 316 ? -9.25 -26.359 -1.277 1 98.56 316 LEU A CA 1
ATOM 2452 C C . LEU A 1 316 ? -9.125 -27.781 -1.777 1 98.56 316 LEU A C 1
ATOM 2454 O O . LEU A 1 316 ? -9.336 -28.062 -2.963 1 98.56 316 LEU A O 1
ATOM 2458 N N . GLY A 1 317 ? -8.703 -28.703 -0.896 1 98.19 317 GLY A N 1
ATOM 2459 C CA . GLY A 1 317 ? -8.367 -30.047 -1.351 1 98.19 317 GLY A CA 1
ATOM 2460 C C . GLY A 1 317 ? -7.105 -30.094 -2.191 1 98.19 317 GLY A C 1
ATOM 2461 O O . GLY A 1 317 ? -7.008 -30.875 -3.133 1 98.19 317 GLY A O 1
ATOM 2462 N N . TRP A 1 318 ? -6.191 -29.188 -1.954 1 98.19 318 TRP A N 1
ATOM 2463 C CA . TRP A 1 318 ? -4.977 -29.047 -2.748 1 98.19 318 TRP A CA 1
ATOM 2464 C C . TRP A 1 318 ? -3.748 -29.438 -1.938 1 98.19 318 TRP A C 1
ATOM 2466 O O . TRP A 1 318 ? -3.621 -29.062 -0.769 1 98.19 318 TRP A O 1
ATOM 2476 N N . LYS A 1 319 ? -2.871 -30.172 -2.533 1 97.56 319 LYS A N 1
ATOM 2477 C CA . LYS A 1 319 ? -1.564 -30.516 -1.986 1 97.56 319 LYS A CA 1
ATOM 2478 C C . LYS A 1 319 ? -0.516 -30.625 -3.09 1 97.56 319 LYS A C 1
ATOM 2480 O O . LYS A 1 319 ? -0.797 -31.141 -4.172 1 97.56 319 LYS A O 1
ATOM 2485 N N . ALA A 1 320 ? 0.641 -30.109 -2.752 1 97 320 ALA A N 1
ATOM 2486 C CA . ALA A 1 320 ? 1.724 -30.25 -3.721 1 97 320 ALA A CA 1
ATOM 2487 C C . ALA A 1 320 ? 2.027 -31.719 -3.984 1 97 320 ALA A C 1
ATOM 2489 O O . ALA A 1 320 ? 2.133 -32.531 -3.047 1 97 320 ALA A O 1
ATOM 2490 N N . LYS A 1 321 ? 2.207 -32.062 -5.258 1 95.44 321 LYS A N 1
ATOM 2491 C CA . LYS A 1 321 ? 2.418 -33.438 -5.629 1 95.44 321 LYS A CA 1
ATOM 2492 C C . LYS A 1 321 ? 3.867 -33.688 -6.031 1 95.44 321 LYS A C 1
ATOM 2494 O O . LYS A 1 321 ? 4.371 -34.812 -5.906 1 95.44 321 LYS A O 1
ATOM 2499 N N . TYR A 1 322 ? 4.5 -32.656 -6.512 1 92 322 TYR A N 1
ATOM 2500 C CA . TYR A 1 322 ? 5.84 -32.844 -7.066 1 92 322 TYR A CA 1
ATOM 2501 C C . TYR A 1 322 ? 6.895 -32.344 -6.086 1 92 322 TYR A C 1
ATOM 2503 O O . TYR A 1 322 ? 6.738 -31.266 -5.48 1 92 322 TYR A O 1
ATOM 2511 N N . ASP A 1 323 ? 7.922 -33.125 -5.941 1 86.44 323 ASP A N 1
ATOM 2512 C CA . ASP A 1 323 ? 9.062 -32.656 -5.148 1 86.44 323 ASP A CA 1
ATOM 2513 C C . ASP A 1 323 ? 10.125 -32.031 -6.035 1 86.44 323 ASP A C 1
ATOM 2515 O O . ASP A 1 323 ? 9.93 -31.875 -7.242 1 86.44 323 ASP A O 1
ATOM 2519 N N . VAL A 1 324 ? 11.156 -31.625 -5.355 1 84.5 324 VAL A N 1
ATOM 2520 C CA . VAL A 1 324 ? 12.195 -30.859 -6.043 1 84.5 324 VAL A CA 1
ATOM 2521 C C . VAL A 1 324 ? 12.844 -31.734 -7.121 1 84.5 324 VAL A C 1
ATOM 2523 O O . VAL A 1 324 ? 13.18 -31.25 -8.203 1 84.5 324 VAL A O 1
ATOM 2526 N N . ASP A 1 325 ? 12.938 -32.969 -6.816 1 81.94 325 ASP A N 1
ATOM 2527 C CA . ASP A 1 325 ? 13.602 -33.844 -7.762 1 81.94 325 ASP A CA 1
ATOM 2528 C C . ASP A 1 325 ? 12.797 -33.969 -9.055 1 81.94 325 ASP A C 1
ATOM 2530 O O . ASP A 1 325 ? 13.359 -33.938 -10.148 1 81.94 325 ASP A O 1
ATOM 2534 N N . VAL A 1 326 ? 11.547 -34.062 -8.953 1 76.88 326 VAL A N 1
ATOM 2535 C CA . VAL A 1 326 ? 10.672 -34.156 -10.117 1 76.88 326 VAL A CA 1
ATOM 2536 C C . VAL A 1 326 ? 10.609 -32.812 -10.836 1 76.88 326 VAL A C 1
ATOM 2538 O O . VAL A 1 326 ? 10.5 -32.781 -12.07 1 76.88 326 VAL A O 1
ATOM 2541 N N . SER A 1 327 ? 10.758 -31.781 -10.133 1 79.62 327 SER A N 1
ATOM 2542 C CA . SER A 1 327 ? 10.609 -30.422 -10.672 1 79.62 327 SER A CA 1
ATOM 2543 C C . SER A 1 327 ? 11.797 -30.062 -11.562 1 79.62 327 SER A C 1
ATOM 2545 O O . SER A 1 327 ? 11.688 -29.188 -12.422 1 79.62 327 SER A O 1
ATOM 2547 N N . LEU A 1 328 ? 12.797 -30.703 -11.352 1 80.25 328 LEU A N 1
ATOM 2548 C CA . LEU A 1 328 ? 14.031 -30.359 -12.047 1 80.25 328 LEU A CA 1
ATOM 2549 C C . LEU A 1 328 ? 14.266 -31.281 -13.234 1 80.25 328 LEU A C 1
ATOM 2551 O O . LEU A 1 328 ? 14.789 -30.844 -14.266 1 80.25 328 LEU A O 1
ATOM 2555 N N . MET B 1 1 ? 6.457 36.719 -8.516 1 40.69 1 MET B N 1
ATOM 2556 C CA . MET B 1 1 ? 6.414 36.406 -7.086 1 40.69 1 MET B CA 1
ATOM 2557 C C . MET B 1 1 ? 7.805 36.5 -6.465 1 40.69 1 MET B C 1
ATOM 2559 O O . MET B 1 1 ? 8.766 35.938 -7.004 1 40.69 1 MET B O 1
ATOM 2563 N N . GLN B 1 2 ? 8.062 37.5 -5.766 1 43.75 2 GLN B N 1
ATOM 2564 C CA . GLN B 1 2 ? 9.383 37.656 -5.168 1 43.75 2 GLN B CA 1
ATOM 2565 C C . GLN B 1 2 ? 9.789 36.375 -4.414 1 43.75 2 GLN B C 1
ATOM 2567 O O . GLN B 1 2 ? 9.016 35.844 -3.613 1 43.75 2 GLN B O 1
ATOM 2572 N N . LYS B 1 3 ? 10.719 35.469 -4.957 1 54.94 3 LYS B N 1
ATOM 2573 C CA . LYS B 1 3 ? 11.289 34.281 -4.344 1 54.94 3 LYS B CA 1
ATOM 2574 C C . LYS B 1 3 ? 11.766 34.562 -2.924 1 54.94 3 LYS B C 1
ATOM 2576 O O . LYS B 1 3 ? 12.484 35.531 -2.689 1 54.94 3 LYS B O 1
ATOM 2581 N N . GLY B 1 4 ? 10.93 34.094 -1.992 1 62.31 4 GLY B N 1
ATOM 2582 C CA . GLY B 1 4 ? 11.453 34.188 -0.64 1 62.31 4 GLY B CA 1
ATOM 2583 C C . GLY B 1 4 ? 12.898 33.75 -0.527 1 62.31 4 GLY B C 1
ATOM 2584 O O . GLY B 1 4 ? 13.406 33.031 -1.395 1 62.31 4 GLY B O 1
ATOM 2585 N N . ASP B 1 5 ? 13.641 34.25 0.314 1 78.44 5 ASP B N 1
ATOM 2586 C CA . ASP B 1 5 ? 15.07 34.031 0.511 1 78.44 5 ASP B CA 1
ATOM 2587 C C . ASP B 1 5 ? 15.383 32.594 0.867 1 78.44 5 ASP B C 1
ATOM 2589 O O . ASP B 1 5 ? 16.516 32.125 0.722 1 78.44 5 ASP B O 1
ATOM 2593 N N . LYS B 1 6 ? 14.227 31.703 1.267 1 94.06 6 LYS B N 1
ATOM 2594 C CA . LYS B 1 6 ? 14.523 30.375 1.784 1 94.06 6 LYS B CA 1
ATOM 2595 C C . LYS B 1 6 ? 14.188 29.297 0.757 1 94.06 6 LYS B C 1
ATOM 2597 O O . LYS B 1 6 ? 14.477 28.109 0.97 1 94.06 6 LYS B O 1
ATOM 2602 N N . GLY B 1 7 ? 13.617 29.688 -0.408 1 96.62 7 GLY B N 1
ATOM 2603 C CA . GLY B 1 7 ? 13.328 28.734 -1.472 1 96.62 7 GLY B CA 1
ATOM 2604 C C . GLY B 1 7 ? 11.859 28.672 -1.83 1 96.62 7 GLY B C 1
ATOM 2605 O O . GLY B 1 7 ? 11.031 29.328 -1.192 1 96.62 7 GLY B O 1
ATOM 2606 N N . LEU B 1 8 ? 11.523 27.922 -2.848 1 98.5 8 LEU B N 1
ATOM 2607 C CA . LEU B 1 8 ? 10.172 27.766 -3.365 1 98.5 8 LEU B CA 1
ATOM 2608 C C . LEU B 1 8 ? 9.586 26.422 -2.988 1 98.5 8 LEU B C 1
ATOM 2610 O O . LEU B 1 8 ? 10.18 25.375 -3.273 1 98.5 8 LEU B O 1
ATOM 2614 N N . VAL B 1 9 ? 8.414 26.438 -2.344 1 98.81 9 VAL B N 1
ATOM 2615 C CA . VAL B 1 9 ? 7.746 25.219 -1.878 1 98.81 9 VAL B CA 1
ATOM 2616 C C . VAL B 1 9 ? 6.465 25 -2.68 1 98.81 9 VAL B C 1
ATOM 2618 O O . VAL B 1 9 ? 5.637 25.906 -2.803 1 98.81 9 VAL B O 1
ATOM 2621 N N . LEU B 1 10 ? 6.328 23.844 -3.299 1 98.94 10 LEU B N 1
ATOM 2622 C CA . LEU B 1 10 ? 5.02 23.422 -3.785 1 98.94 10 LEU B CA 1
ATOM 2623 C C . LEU B 1 10 ? 4.203 22.781 -2.664 1 98.94 10 LEU B C 1
ATOM 2625 O O . LEU B 1 10 ? 4.664 21.844 -2.016 1 98.94 10 LEU B O 1
ATOM 2629 N N . VAL B 1 11 ? 3.043 23.297 -2.408 1 98.88 11 VAL B N 1
ATOM 2630 C CA . VAL B 1 11 ? 2.129 22.703 -1.431 1 98.88 11 VAL B CA 1
ATOM 2631 C C . VAL B 1 11 ? 0.919 22.109 -2.146 1 98.88 11 VAL B C 1
ATOM 2633 O O . VAL B 1 11 ? 0.083 22.844 -2.682 1 98.88 11 VAL B O 1
ATOM 2636 N N . THR B 1 12 ? 0.848 20.781 -2.178 1 98.88 12 THR B N 1
ATOM 2637 C CA . THR B 1 12 ? -0.353 20.141 -2.707 1 98.88 12 THR B CA 1
ATOM 2638 C C . THR B 1 12 ? -1.417 20.016 -1.622 1 98.88 12 THR B C 1
ATOM 2640 O O . THR B 1 12 ? -1.098 19.75 -0.459 1 98.88 12 THR B O 1
ATOM 2643 N N . GLY B 1 13 ? -2.691 20.188 -2.035 1 98 13 GLY B N 1
ATOM 2644 C CA . GLY B 1 13 ? -3.74 20.234 -1.028 1 98 13 GLY B CA 1
ATOM 2645 C C . GLY B 1 13 ? -3.703 21.484 -0.181 1 98 13 GLY B C 1
ATOM 2646 O O . GLY B 1 13 ? -4.047 21.453 1.003 1 98 13 GLY B O 1
ATOM 2647 N N . GLY B 1 14 ? -3.273 22.547 -0.768 1 97.69 14 GLY B N 1
ATOM 2648 C CA . GLY B 1 14 ? -2.984 23.766 -0.017 1 97.69 14 GLY B CA 1
ATOM 2649 C C . GLY B 1 14 ? -4.234 24.516 0.409 1 97.69 14 GLY B C 1
ATOM 2650 O O . GLY B 1 14 ? -4.172 25.375 1.28 1 97.69 14 GLY B O 1
ATOM 2651 N N . SER B 1 15 ? -5.367 24.203 -0.18 1 96.12 15 SER B N 1
ATOM 2652 C CA . SER B 1 15 ? -6.605 24.891 0.192 1 96.12 15 SER B CA 1
ATOM 2653 C C . SER B 1 15 ? -7.352 24.109 1.272 1 96.12 15 SER B C 1
ATOM 2655 O O . SER B 1 15 ? -8.453 24.5 1.675 1 96.12 15 SER B O 1
ATOM 2657 N N . GLY B 1 16 ? -6.754 23.031 1.711 1 95.31 16 GLY B N 1
ATOM 2658 C CA . GLY B 1 16 ? -7.352 22.234 2.775 1 95.31 16 GLY B CA 1
ATOM 2659 C C . GLY B 1 16 ? -7.035 22.766 4.16 1 95.31 16 GLY B C 1
ATOM 2660 O O . GLY B 1 16 ? -6.297 23.75 4.305 1 95.31 16 GLY B O 1
ATOM 2661 N N . PHE B 1 17 ? -7.547 22.094 5.188 1 94.88 17 PHE B N 1
ATOM 2662 C CA . PHE B 1 17 ? -7.469 22.484 6.586 1 94.88 17 PHE B CA 1
ATOM 2663 C C . PHE B 1 17 ? -6.016 22.656 7.02 1 94.88 17 PHE B C 1
ATOM 2665 O O . PHE B 1 17 ? -5.578 23.766 7.332 1 94.88 17 PHE B O 1
ATOM 2672 N N . ILE B 1 18 ? -5.145 21.594 6.859 1 97.12 18 ILE B N 1
ATOM 2673 C CA . ILE B 1 18 ? -3.76 21.641 7.316 1 97.12 18 ILE B CA 1
ATOM 2674 C C . ILE B 1 18 ? -2.914 22.438 6.332 1 97.12 18 ILE B C 1
ATOM 2676 O O . ILE B 1 18 ? -2.049 23.219 6.734 1 97.12 18 ILE B O 1
ATOM 2680 N N . GLY B 1 19 ? -3.193 22.281 5.035 1 98 19 GLY B N 1
ATOM 2681 C CA . GLY B 1 19 ? -2.441 22.953 3.996 1 98 19 GLY B CA 1
ATOM 2682 C C . GLY B 1 19 ? -2.496 24.469 4.117 1 98 19 GLY B C 1
ATOM 2683 O O . GLY B 1 19 ? -1.466 25.141 4.043 1 98 19 GLY B O 1
ATOM 2684 N N . SER B 1 20 ? -3.66 25.047 4.387 1 98 20 SER B N 1
ATOM 2685 C CA . SER B 1 20 ? -3.844 26.484 4.465 1 98 20 SER B CA 1
ATOM 2686 C C . SER B 1 20 ? -3.045 27.094 5.621 1 98 20 SER B C 1
ATOM 2688 O O . SER B 1 20 ? -2.375 28.109 5.457 1 98 20 SER B O 1
ATOM 2690 N N . HIS B 1 21 ? -3.061 26.438 6.75 1 98.31 21 HIS B N 1
ATOM 2691 C CA . HIS B 1 21 ? -2.322 26.906 7.914 1 98.31 21 HIS B CA 1
ATOM 2692 C C . HIS B 1 21 ? -0.816 26.797 7.691 1 98.31 21 HIS B C 1
ATOM 2694 O O . HIS B 1 21 ? -0.061 27.672 8.117 1 98.31 21 HIS B O 1
ATOM 2700 N N . THR B 1 22 ? -0.411 25.719 7.02 1 98.75 22 THR B N 1
ATOM 2701 C CA . THR B 1 22 ? 1.009 25.516 6.758 1 98.75 22 THR B CA 1
ATOM 2702 C C . THR B 1 22 ? 1.551 26.578 5.816 1 98.75 22 THR B C 1
ATOM 2704 O O . THR B 1 22 ? 2.672 27.062 5.996 1 98.75 22 THR B O 1
ATOM 2707 N N . ILE B 1 23 ? 0.775 26.969 4.848 1 98.62 23 ILE B N 1
ATOM 2708 C CA . ILE B 1 23 ? 1.186 28 3.895 1 98.62 23 ILE B CA 1
ATOM 2709 C C . ILE B 1 23 ? 1.466 29.312 4.633 1 98.62 23 ILE B C 1
ATOM 2711 O O . ILE B 1 23 ? 2.465 29.984 4.363 1 98.62 23 ILE B O 1
ATOM 2715 N N . VAL B 1 24 ? 0.602 29.688 5.59 1 98.44 24 VAL B N 1
ATOM 2716 C CA . VAL B 1 24 ? 0.79 30.891 6.379 1 98.44 24 VAL B CA 1
ATOM 2717 C C . VAL B 1 24 ? 2.127 30.844 7.109 1 98.44 24 VAL B C 1
ATOM 2719 O O . VAL B 1 24 ? 2.916 31.781 7.055 1 98.44 24 VAL B O 1
ATOM 2722 N N . GLU B 1 25 ? 2.369 29.688 7.754 1 98.06 25 GLU B N 1
ATOM 2723 C CA . GLU B 1 25 ? 3.609 29.531 8.508 1 98.06 25 GLU B CA 1
ATOM 2724 C C . GLU B 1 25 ? 4.824 29.578 7.59 1 98.06 25 GLU B C 1
ATOM 2726 O O . GLU B 1 25 ? 5.863 30.141 7.953 1 98.06 25 GLU B O 1
ATOM 2731 N N . LEU B 1 26 ? 4.738 29 6.406 1 98.31 26 LEU B N 1
ATOM 2732 C CA . LEU B 1 26 ? 5.84 28.953 5.449 1 98.31 26 LEU B CA 1
ATOM 2733 C C . LEU B 1 26 ? 6.195 30.375 4.98 1 98.31 26 LEU B C 1
ATOM 2735 O O . LEU B 1 26 ? 7.363 30.75 4.996 1 98.31 26 LEU B O 1
ATOM 2739 N N . VAL B 1 27 ? 5.203 31.141 4.598 1 97.69 27 VAL B N 1
ATOM 2740 C CA . VAL B 1 27 ? 5.422 32.5 4.094 1 97.69 27 VAL B CA 1
ATOM 2741 C C . VAL B 1 27 ? 6.008 33.375 5.203 1 97.69 27 VAL B C 1
ATOM 2743 O O . VAL B 1 27 ? 6.961 34.125 4.973 1 97.69 27 VAL B O 1
ATOM 2746 N N . ASN B 1 28 ? 5.469 33.188 6.387 1 95.88 28 ASN B N 1
ATOM 2747 C CA . ASN B 1 28 ? 5.969 33.938 7.535 1 95.88 28 ASN B CA 1
ATOM 2748 C C . ASN B 1 28 ? 7.422 33.594 7.84 1 95.88 28 ASN B C 1
ATOM 2750 O O . ASN B 1 28 ? 8.148 34.406 8.414 1 95.88 28 ASN B O 1
ATOM 2754 N N . ASP B 1 29 ? 7.797 32.406 7.469 1 95.62 29 ASP B N 1
ATOM 2755 C CA . ASP B 1 29 ? 9.148 31.938 7.746 1 95.62 29 ASP B CA 1
ATOM 2756 C C . ASP B 1 29 ? 10.094 32.281 6.598 1 95.62 29 ASP B C 1
ATOM 2758 O O . ASP B 1 29 ? 11.266 31.891 6.617 1 95.62 29 ASP B O 1
ATOM 2762 N N . GLY B 1 30 ? 9.602 32.875 5.5 1 96.19 30 GLY B N 1
ATOM 2763 C CA . GLY B 1 30 ? 10.477 33.375 4.457 1 96.19 30 GLY B CA 1
ATOM 2764 C C . GLY B 1 30 ? 10.477 32.531 3.201 1 96.19 30 GLY B C 1
ATOM 2765 O O . GLY B 1 30 ? 11.273 32.75 2.291 1 96.19 30 GLY B O 1
ATOM 2766 N N . TYR B 1 31 ? 9.578 31.578 3.078 1 97.62 31 TYR B N 1
ATOM 2767 C CA . TYR B 1 31 ? 9.469 30.75 1.879 1 97.62 31 TYR B CA 1
ATOM 2768 C C . TYR B 1 31 ? 8.492 31.375 0.881 1 97.62 31 TYR B C 1
ATOM 2770 O O . TYR B 1 31 ? 7.559 32.062 1.27 1 97.62 31 TYR B O 1
ATOM 2778 N N . SER B 1 32 ? 8.766 31.156 -0.368 1 97.69 32 SER B N 1
ATOM 2779 C CA . SER B 1 32 ? 7.742 31.328 -1.393 1 97.69 32 SER B CA 1
ATOM 2780 C C . SER B 1 32 ? 6.93 30.047 -1.581 1 97.69 32 SER B C 1
ATOM 2782 O O . SER B 1 32 ? 7.445 28.938 -1.412 1 97.69 32 SER B O 1
ATOM 2784 N N . VAL B 1 33 ? 5.652 30.266 -1.894 1 98.38 33 VAL B N 1
ATOM 2785 C CA . VAL B 1 33 ? 4.789 29.094 -1.949 1 98.38 33 VAL B CA 1
ATOM 2786 C C . VAL B 1 33 ? 3.961 29.125 -3.232 1 98.38 33 VAL B C 1
ATOM 2788 O O . VAL B 1 33 ? 3.48 30.172 -3.646 1 98.38 33 VAL B O 1
ATOM 2791 N N . ILE B 1 34 ? 3.887 28.016 -3.914 1 98.69 34 ILE B N 1
ATOM 2792 C CA . ILE B 1 34 ? 2.912 27.766 -4.969 1 98.69 34 ILE B CA 1
ATOM 2793 C C . ILE B 1 34 ? 1.957 26.656 -4.535 1 98.69 34 ILE B C 1
ATOM 2795 O O . ILE B 1 34 ? 2.383 25.641 -3.953 1 98.69 34 ILE B O 1
ATOM 2799 N N . ILE B 1 35 ? 0.669 26.859 -4.805 1 98.62 35 ILE B N 1
ATOM 2800 C CA . ILE B 1 35 ? -0.362 25.953 -4.305 1 98.62 35 ILE B CA 1
ATOM 2801 C C . ILE B 1 35 ? -0.901 25.109 -5.457 1 98.62 35 ILE B C 1
ATOM 2803 O O . ILE B 1 35 ? -1.17 25.625 -6.543 1 98.62 35 ILE B O 1
ATOM 2807 N N . LEU B 1 36 ? -1.004 23.859 -5.234 1 98.62 36 LEU B N 1
ATOM 2808 C CA . LEU B 1 36 ? -1.688 22.922 -6.121 1 98.62 36 LEU B CA 1
ATOM 2809 C C . LEU B 1 36 ? -2.848 22.234 -5.402 1 98.62 36 LEU B C 1
ATOM 2811 O O . LEU B 1 36 ? -2.666 21.672 -4.328 1 98.62 36 LEU B O 1
ATOM 2815 N N . ASP B 1 37 ? -4.023 22.344 -5.922 1 98.25 37 ASP B N 1
ATOM 2816 C CA . ASP B 1 37 ? -5.227 21.734 -5.348 1 98.25 37 ASP B CA 1
ATOM 2817 C C . ASP B 1 37 ? -6.285 21.5 -6.422 1 98.25 37 ASP B C 1
ATOM 2819 O O . ASP B 1 37 ? -6.371 22.25 -7.398 1 98.25 37 ASP B O 1
ATOM 2823 N N . ASN B 1 38 ? -7.082 20.438 -6.234 1 96.88 38 ASN B N 1
ATOM 2824 C CA . ASN B 1 38 ? -8.133 20.203 -7.219 1 96.88 38 ASN B CA 1
ATOM 2825 C C . ASN B 1 38 ? -9.492 20.688 -6.711 1 96.88 38 ASN B C 1
ATOM 2827 O O . ASN B 1 38 ? -10.508 20.5 -7.391 1 96.88 38 ASN B O 1
ATOM 2831 N N . LEU B 1 39 ? -9.578 21.156 -5.488 1 93.5 39 LEU B N 1
ATOM 2832 C CA . LEU B 1 39 ? -10.742 21.766 -4.859 1 93.5 39 LEU B CA 1
ATOM 2833 C C . LEU B 1 39 ? -11.867 20.75 -4.68 1 93.5 39 LEU B C 1
ATOM 2835 O O . LEU B 1 39 ? -13.039 21.125 -4.637 1 93.5 39 LEU B O 1
ATOM 2839 N N . SER B 1 40 ? -11.516 19.438 -4.637 1 90 40 SER B N 1
ATOM 2840 C CA . SER B 1 40 ? -12.516 18.391 -4.484 1 90 40 SER B CA 1
ATOM 2841 C C . SER B 1 40 ? -13.219 18.484 -3.133 1 90 40 SER B C 1
ATOM 2843 O O . SER B 1 40 ? -14.414 18.203 -3.025 1 90 40 SER B O 1
ATOM 2845 N N . ASN B 1 41 ? -12.516 18.859 -2.113 1 85.31 41 ASN B N 1
ATOM 2846 C CA . ASN B 1 41 ? -13.078 18.969 -0.772 1 85.31 41 ASN B CA 1
ATOM 2847 C C . ASN B 1 41 ? -12.664 20.2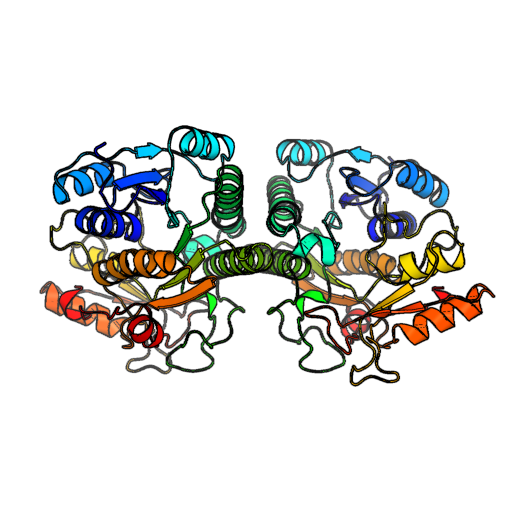81 -0.099 1 85.31 41 ASN B C 1
ATOM 2849 O O . ASN B 1 41 ? -12.359 20.297 1.094 1 85.31 41 ASN B O 1
ATOM 2853 N N . SER B 1 42 ? -12.445 21.25 -0.897 1 87.56 42 SER B N 1
ATOM 2854 C CA . SER B 1 42 ? -12.078 22.578 -0.414 1 87.56 42 SER B CA 1
ATOM 2855 C C . SER B 1 42 ? -12.711 23.672 -1.267 1 87.56 42 SER B C 1
ATOM 2857 O O . SER B 1 42 ? -13.578 23.391 -2.1 1 87.56 42 SER B O 1
ATOM 2859 N N . ASN B 1 43 ? -12.414 24.938 -0.829 1 89.38 43 ASN B N 1
ATOM 2860 C CA . ASN B 1 43 ? -12.984 26.109 -1.495 1 89.38 43 ASN B CA 1
ATOM 2861 C C . ASN B 1 43 ? -11.906 27.109 -1.885 1 89.38 43 ASN B C 1
ATOM 2863 O O . ASN B 1 43 ? -10.992 27.391 -1.101 1 89.38 43 ASN B O 1
ATOM 2867 N N . ILE B 1 44 ? -12.055 27.641 -3.057 1 91.94 44 ILE B N 1
ATOM 2868 C CA . ILE B 1 44 ? -11.078 28.594 -3.588 1 91.94 44 ILE B CA 1
ATOM 2869 C C . ILE B 1 44 ? -11.023 29.828 -2.691 1 91.94 44 ILE B C 1
ATOM 2871 O O . ILE B 1 44 ? -10.016 30.531 -2.656 1 91.94 44 ILE B O 1
ATOM 2875 N N . LYS B 1 45 ? -12.062 30.109 -1.959 1 93.81 45 LYS B N 1
ATOM 2876 C CA . LYS B 1 45 ? -12.117 31.25 -1.046 1 93.81 45 LYS B CA 1
ATOM 2877 C C . LYS B 1 45 ? -11.039 31.141 0.031 1 93.81 45 LYS B C 1
ATOM 2879 O O . LYS B 1 45 ? -10.617 32.156 0.6 1 93.81 45 LYS B O 1
ATOM 2884 N N . CYS B 1 46 ? -10.641 29.875 0.289 1 95.44 46 CYS B N 1
ATOM 2885 C CA . CYS B 1 46 ? -9.57 29.672 1.265 1 95.44 46 CYS B CA 1
ATOM 2886 C C . CYS B 1 46 ? -8.297 30.375 0.838 1 95.44 46 CYS B C 1
ATOM 2888 O O . CYS B 1 46 ? -7.574 30.922 1.675 1 95.44 46 CYS B O 1
ATOM 2890 N N . ILE B 1 47 ? -8.016 30.438 -0.467 1 97 47 ILE B N 1
ATOM 2891 C CA . ILE B 1 47 ? -6.809 31.062 -0.992 1 97 47 ILE B CA 1
ATOM 2892 C C . ILE B 1 47 ? -6.859 32.562 -0.731 1 97 47 ILE B C 1
ATOM 2894 O O . ILE B 1 47 ? -5.867 33.156 -0.305 1 97 47 ILE B O 1
ATOM 2898 N N . GLU B 1 48 ? -7.984 33.125 -0.925 1 97.06 48 GLU B N 1
ATOM 2899 C CA . GLU B 1 48 ? -8.164 34.531 -0.667 1 97.06 48 GLU B CA 1
ATOM 2900 C C . GLU B 1 48 ? -7.926 34.875 0.804 1 97.06 48 GLU B C 1
ATOM 2902 O O . GLU B 1 48 ? -7.316 35.875 1.127 1 97.06 48 GLU B O 1
ATOM 2907 N N . ARG B 1 49 ? -8.414 34.031 1.615 1 97.5 49 ARG B N 1
ATOM 2908 C CA . ARG B 1 49 ? -8.273 34.219 3.053 1 97.5 49 ARG B CA 1
ATOM 2909 C C . ARG B 1 49 ? -6.812 34.125 3.477 1 97.5 49 ARG B C 1
ATOM 2911 O O . ARG B 1 49 ? -6.352 34.844 4.344 1 97.5 49 ARG B O 1
ATOM 2918 N N . ILE B 1 50 ? -6.121 33.156 2.904 1 98 50 ILE B N 1
ATOM 2919 C CA . ILE B 1 50 ? -4.691 33.031 3.172 1 98 50 ILE B CA 1
ATOM 2920 C C . ILE B 1 50 ? -3.975 34.312 2.76 1 98 50 ILE B C 1
ATOM 2922 O O . ILE B 1 50 ? -3.162 34.844 3.518 1 98 50 ILE B O 1
ATOM 2926 N N . GLU B 1 51 ? -4.316 34.781 1.554 1 98.12 51 GLU B N 1
ATOM 2927 C CA . GLU B 1 51 ? -3.695 36 1.027 1 98.12 51 GLU B CA 1
ATOM 2928 C C . GLU B 1 51 ? -3.941 37.188 1.95 1 98.12 51 GLU B C 1
ATOM 2930 O O . GLU B 1 51 ? -3.059 38.031 2.133 1 98.12 51 GLU B O 1
ATOM 2935 N N . GLU B 1 52 ? -5.09 37.219 2.482 1 98.06 52 GLU B N 1
ATOM 2936 C CA . GLU B 1 52 ? -5.422 38.25 3.436 1 98.06 52 GLU B CA 1
ATOM 2937 C C . GLU B 1 52 ? -4.559 38.156 4.688 1 98.06 52 GLU B C 1
ATOM 2939 O O . GLU B 1 52 ? -4.082 39.188 5.203 1 98.06 52 GLU B O 1
ATOM 2944 N N . ILE B 1 53 ? -4.355 37 5.16 1 97.94 53 ILE B N 1
ATOM 2945 C CA . ILE B 1 53 ? -3.594 36.75 6.383 1 97.94 53 ILE B CA 1
ATOM 2946 C C . ILE B 1 53 ? -2.133 37.156 6.164 1 97.94 53 ILE B C 1
ATOM 2948 O O . ILE B 1 53 ? -1.526 37.812 7.004 1 97.94 53 ILE B O 1
ATOM 2952 N N . ILE B 1 54 ? -1.623 36.75 5.004 1 97.31 54 ILE B N 1
ATOM 2953 C CA . ILE B 1 54 ? -0.189 36.938 4.797 1 97.31 54 ILE B CA 1
ATOM 2954 C C . ILE B 1 54 ? 0.08 38.25 4.062 1 97.31 54 ILE B C 1
ATOM 2956 O O . ILE B 1 54 ? 1.235 38.625 3.879 1 97.31 54 ILE B O 1
ATOM 2960 N N . ASN B 1 55 ? -0.934 38.938 3.553 1 96.69 55 ASN B N 1
ATOM 2961 C CA . ASN B 1 55 ? -0.865 40.188 2.824 1 96.69 55 ASN B CA 1
ATOM 2962 C C . ASN B 1 55 ? -0.006 40.062 1.569 1 96.69 55 ASN B C 1
ATOM 2964 O O . ASN B 1 55 ? 0.892 40.875 1.344 1 96.69 55 ASN B O 1
ATOM 2968 N N . GLN B 1 56 ? -0.195 39 0.858 1 95.75 56 GLN B N 1
ATOM 2969 C CA . GLN B 1 56 ? 0.499 38.75 -0.395 1 95.75 56 GLN B CA 1
ATOM 2970 C C . GLN B 1 56 ? -0.347 37.844 -1.308 1 95.75 56 GLN B C 1
ATOM 2972 O O . GLN B 1 56 ? -1.169 37.062 -0.832 1 95.75 56 GLN B O 1
ATOM 2977 N N . LYS B 1 57 ? -0.136 3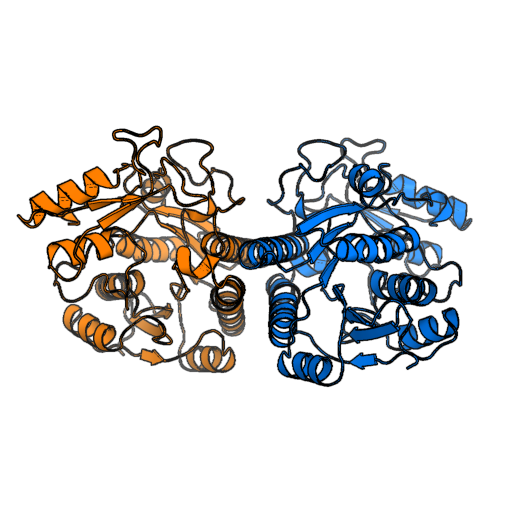7.969 -2.568 1 96.5 57 LYS B N 1
ATOM 2978 C CA . LYS B 1 57 ? -0.814 37.094 -3.527 1 96.5 57 LYS B CA 1
ATOM 2979 C C . LYS B 1 57 ? -0.082 35.75 -3.682 1 96.5 57 LYS B C 1
ATOM 2981 O O . LYS B 1 57 ? 1.147 35.719 -3.602 1 96.5 57 LYS B O 1
ATOM 2986 N N . LEU B 1 58 ? -0.835 34.812 -3.924 1 96.94 58 LEU B N 1
ATOM 2987 C CA . LEU B 1 58 ? -0.285 33.469 -4.109 1 96.94 58 LEU B CA 1
ATOM 2988 C C . LEU B 1 58 ? -0.627 32.938 -5.492 1 96.94 58 LEU B C 1
ATOM 2990 O O . LEU B 1 58 ? -1.697 33.219 -6.031 1 96.94 58 LEU B O 1
ATOM 2994 N N . LEU B 1 59 ? 0.301 32.219 -6.098 1 97.75 59 LEU B N 1
ATOM 2995 C CA . LEU B 1 59 ? 0.013 31.5 -7.324 1 97.75 59 LEU B CA 1
ATOM 2996 C C . LEU B 1 59 ? -0.676 30.172 -7.02 1 97.75 59 LEU B C 1
ATOM 2998 O O . LEU B 1 59 ? -0.207 29.406 -6.176 1 97.75 59 LEU B O 1
ATOM 3002 N N . PHE B 1 60 ? -1.797 29.938 -7.707 1 98.12 60 PHE B N 1
ATOM 3003 C CA . PHE B 1 60 ? -2.635 28.766 -7.484 1 98.12 60 PHE B CA 1
ATOM 3004 C C . PHE B 1 60 ? -2.861 28.016 -8.781 1 98.12 60 PHE B C 1
ATOM 3006 O O . PHE B 1 60 ? -3.223 28.609 -9.805 1 98.12 60 PHE B O 1
ATOM 3013 N N . TYR B 1 61 ? -2.615 26.703 -8.734 1 98.44 61 TYR B N 1
ATOM 3014 C CA . TYR B 1 61 ? -2.949 25.812 -9.836 1 98.44 61 TYR B CA 1
ATOM 3015 C C . TYR B 1 61 ? -4.07 24.844 -9.445 1 98.44 61 TYR B C 1
ATOM 3017 O O . TYR B 1 61 ? -3.914 24.047 -8.523 1 98.44 61 TYR B O 1
ATOM 3025 N N . GLU B 1 62 ? -5.195 24.953 -10.109 1 98.19 62 GLU B N 1
ATOM 3026 C CA . GLU B 1 62 ? -6.227 23.938 -9.961 1 98.19 62 GLU B CA 1
ATOM 3027 C C . GLU B 1 62 ? -5.879 22.688 -10.758 1 98.19 62 GLU B C 1
ATOM 3029 O O . GLU B 1 62 ? -6.145 22.609 -11.961 1 98.19 62 GLU B O 1
ATOM 3034 N N . THR B 1 63 ? -5.316 21.672 -10.094 1 97.75 63 THR B N 1
ATOM 3035 C CA . THR B 1 63 ? -4.77 20.5 -10.758 1 97.75 63 THR B CA 1
ATOM 3036 C C . THR B 1 63 ? -5.078 19.234 -9.953 1 97.75 63 THR B C 1
ATOM 3038 O O . THR B 1 63 ? -4.98 19.234 -8.727 1 97.75 63 THR B O 1
ATOM 3041 N N . ASN B 1 64 ? -5.523 18.25 -10.641 1 98.25 64 ASN B N 1
ATOM 3042 C CA . ASN B 1 64 ? -5.684 16.922 -10.086 1 98.25 64 ASN B CA 1
ATOM 3043 C C . ASN B 1 64 ? -4.398 16.094 -10.219 1 98.25 64 ASN B C 1
ATOM 3045 O O . ASN B 1 64 ? -3.875 15.93 -11.32 1 98.25 64 ASN B O 1
ATOM 3049 N N . LEU B 1 65 ? -3.92 15.594 -9.117 1 98.5 65 LEU B N 1
ATOM 3050 C CA . LEU B 1 65 ? -2.668 14.852 -9.125 1 98.5 65 LEU B CA 1
ATOM 3051 C C . LEU B 1 65 ? -2.787 13.594 -9.984 1 98.5 65 LEU B C 1
ATOM 3053 O O . LEU B 1 65 ? -1.776 13.016 -10.391 1 98.5 65 LEU B O 1
ATOM 3057 N N . LEU B 1 66 ? -4.016 13.125 -10.227 1 97.94 66 LEU B N 1
ATOM 3058 C CA . LEU B 1 66 ? -4.227 11.945 -11.055 1 97.94 66 LEU B CA 1
ATOM 3059 C C . LEU B 1 66 ? -3.938 12.242 -12.523 1 97.94 66 LEU B C 1
ATOM 3061 O O . LEU B 1 66 ? -3.799 11.328 -13.336 1 97.94 66 LEU B O 1
ATOM 3065 N N . ASP B 1 67 ? -3.908 13.523 -12.836 1 97.94 67 ASP B N 1
ATOM 3066 C CA . ASP B 1 67 ? -3.486 13.961 -14.156 1 97.94 67 ASP B CA 1
ATOM 3067 C C . ASP B 1 67 ? -1.994 14.281 -14.18 1 97.94 67 ASP B C 1
ATOM 3069 O O . ASP B 1 67 ? -1.603 15.453 -14.078 1 97.94 67 ASP B O 1
ATOM 3073 N N . ILE B 1 68 ? -1.213 13.328 -14.477 1 98.12 68 ILE B N 1
ATOM 3074 C CA . ILE B 1 68 ? 0.234 13.445 -14.328 1 98.12 68 ILE B CA 1
ATOM 3075 C C . ILE B 1 68 ? 0.771 14.492 -15.297 1 98.12 68 ILE B C 1
ATOM 3077 O O . ILE B 1 68 ? 1.748 15.188 -14.992 1 98.12 68 ILE B O 1
ATOM 3081 N N . ASN B 1 69 ? 0.148 14.648 -16.453 1 98.31 69 ASN B N 1
ATOM 3082 C CA . ASN B 1 69 ? 0.603 15.641 -17.406 1 98.31 69 ASN B CA 1
ATOM 3083 C C . ASN B 1 69 ? 0.436 17.062 -16.875 1 98.31 69 ASN B C 1
ATOM 3085 O O . ASN B 1 69 ? 1.321 17.906 -17.047 1 98.31 69 ASN B O 1
ATOM 3089 N N . SER B 1 70 ? -0.685 17.312 -16.219 1 98.56 70 SER B N 1
ATOM 3090 C CA . SER B 1 70 ? -0.918 18.625 -15.633 1 98.56 70 SER B CA 1
ATOM 3091 C C . SER B 1 70 ? 0.071 18.906 -14.508 1 98.56 70 SER B C 1
ATOM 3093 O O . SER B 1 70 ? 0.524 20.047 -14.336 1 98.56 70 SER B O 1
ATOM 3095 N N . VAL B 1 71 ? 0.41 17.891 -13.734 1 98.81 71 VAL B N 1
ATOM 3096 C CA . VAL B 1 71 ? 1.4 18.031 -12.672 1 98.81 71 VAL B CA 1
ATOM 3097 C C . VAL B 1 71 ? 2.764 18.359 -13.281 1 98.81 71 VAL B C 1
ATOM 3099 O O . VAL B 1 71 ? 3.457 19.266 -12.797 1 98.81 71 VAL B O 1
ATOM 3102 N N . ASN B 1 72 ? 3.076 17.656 -14.344 1 98.81 72 ASN B N 1
ATOM 3103 C CA . ASN B 1 72 ? 4.34 17.875 -15.047 1 98.81 72 ASN B CA 1
ATOM 3104 C C . ASN B 1 72 ? 4.434 19.297 -15.578 1 98.81 72 ASN B C 1
ATOM 3106 O O . ASN B 1 72 ? 5.504 19.922 -15.539 1 98.81 72 ASN B O 1
ATOM 3110 N N . ASP B 1 73 ? 3.367 19.812 -16.094 1 98.69 73 ASP B N 1
ATOM 3111 C CA . ASP B 1 73 ? 3.326 21.156 -16.641 1 98.69 73 ASP B CA 1
ATOM 3112 C C . ASP B 1 73 ? 3.662 22.203 -15.562 1 98.69 73 ASP B C 1
ATOM 3114 O O . ASP B 1 73 ? 4.363 23.172 -15.828 1 98.69 73 ASP B O 1
ATOM 3118 N N . VAL B 1 74 ? 3.18 22 -14.375 1 98.69 74 VAL B N 1
ATOM 3119 C CA . VAL B 1 74 ? 3.451 22.922 -13.273 1 98.69 74 VAL B CA 1
ATOM 3120 C C . VAL B 1 74 ? 4.941 22.891 -12.945 1 98.69 74 VAL B C 1
ATOM 3122 O O . VAL B 1 74 ? 5.559 23.953 -12.766 1 98.69 74 VAL B O 1
ATOM 3125 N N . PHE B 1 75 ? 5.551 21.734 -12.891 1 98.75 75 PHE B N 1
ATOM 3126 C CA . PHE B 1 75 ? 6.961 21.594 -12.547 1 98.75 75 PHE B CA 1
ATOM 3127 C C . PHE B 1 75 ? 7.848 22.156 -13.648 1 98.75 75 PHE B C 1
ATOM 3129 O O . PHE B 1 75 ? 8.961 22.609 -13.383 1 98.75 75 PHE B O 1
ATOM 3136 N N . ALA B 1 76 ? 7.352 22.125 -14.891 1 98.56 76 ALA B N 1
ATOM 3137 C CA . ALA B 1 76 ? 8.109 22.672 -16.016 1 98.56 76 ALA B CA 1
ATOM 3138 C C . ALA B 1 76 ? 8.18 24.188 -15.961 1 98.56 76 ALA B C 1
ATOM 3140 O O . ALA B 1 76 ? 9.117 24.797 -16.484 1 98.56 76 ALA B O 1
ATOM 3141 N N . LYS B 1 77 ? 7.246 24.828 -15.266 1 98.31 77 LYS B N 1
ATOM 3142 C CA . LYS B 1 77 ? 7.129 26.281 -15.234 1 98.31 77 LYS B CA 1
ATOM 3143 C C . LYS B 1 77 ? 7.91 26.875 -14.062 1 98.31 77 LYS B C 1
ATOM 3145 O O . LYS B 1 77 ? 8.211 28.062 -14.047 1 98.31 77 LYS B O 1
ATOM 3150 N N . HIS B 1 78 ? 8.234 26.016 -13.078 1 98.12 78 HIS B N 1
ATOM 3151 C CA . HIS B 1 78 ? 8.836 26.531 -11.852 1 98.12 78 HIS B CA 1
ATOM 3152 C C . HIS B 1 78 ? 9.969 25.625 -11.375 1 98.12 78 HIS B C 1
ATOM 3154 O O . HIS B 1 78 ? 9.945 24.422 -11.609 1 98.12 78 HIS B O 1
ATOM 3160 N N . LYS B 1 79 ? 10.891 26.188 -10.711 1 97.62 79 LYS B N 1
ATOM 3161 C CA . LYS B 1 79 ? 11.977 25.438 -10.078 1 97.62 79 LYS B CA 1
ATOM 3162 C C . LYS B 1 79 ? 11.727 25.266 -8.578 1 97.62 79 LYS B C 1
ATOM 3164 O O . LYS B 1 79 ? 12.234 26.047 -7.77 1 97.62 79 LYS B O 1
ATOM 3169 N N . PHE B 1 80 ? 11.18 24.25 -8.211 1 98.69 80 PHE B N 1
ATOM 3170 C CA . PHE B 1 80 ? 10.828 24 -6.816 1 98.69 80 PHE B CA 1
ATOM 3171 C C . PHE B 1 80 ? 12.039 23.484 -6.039 1 98.69 80 PHE B C 1
ATOM 3173 O O . PHE B 1 80 ? 12.82 22.688 -6.555 1 98.69 80 PHE B O 1
ATOM 3180 N N . ASP B 1 81 ? 12.141 23.938 -4.801 1 98.56 81 ASP B N 1
ATOM 3181 C CA . ASP B 1 81 ? 13.156 23.406 -3.887 1 98.56 81 ASP B CA 1
ATOM 3182 C C . ASP B 1 81 ? 12.578 22.312 -3.002 1 98.56 81 ASP B C 1
ATOM 3184 O O . ASP B 1 81 ? 13.289 21.375 -2.623 1 98.56 81 ASP B O 1
ATOM 3188 N N . TYR B 1 82 ? 11.32 22.453 -2.639 1 98.81 82 TYR B N 1
ATOM 3189 C CA . TYR B 1 82 ? 10.648 21.562 -1.694 1 98.81 82 TYR B CA 1
ATOM 3190 C C . TYR B 1 82 ? 9.227 21.266 -2.148 1 98.81 82 TYR B C 1
ATOM 3192 O O . TYR B 1 82 ? 8.609 22.062 -2.848 1 98.81 82 TYR B O 1
ATOM 3200 N N . VAL B 1 83 ? 8.734 20.078 -1.76 1 98.94 83 VAL B N 1
ATOM 3201 C CA . VAL B 1 83 ? 7.324 19.75 -1.905 1 98.94 83 VAL B CA 1
ATOM 3202 C C . VAL B 1 83 ? 6.758 19.297 -0.562 1 98.94 83 VAL B C 1
ATOM 3204 O O . VAL B 1 83 ? 7.363 18.469 0.128 1 98.94 83 VAL B O 1
ATOM 3207 N N . ILE B 1 84 ? 5.676 19.906 -0.133 1 98.94 84 ILE B N 1
ATOM 3208 C CA . ILE B 1 84 ? 4.879 19.422 0.992 1 98.94 84 ILE B CA 1
ATOM 3209 C C . ILE B 1 84 ? 3.543 18.891 0.484 1 98.94 84 ILE B C 1
ATOM 3211 O O . ILE B 1 84 ? 2.789 19.594 -0.183 1 98.94 84 ILE B O 1
ATOM 3215 N N . HIS B 1 85 ? 3.262 17.641 0.81 1 98.94 85 HIS B N 1
ATOM 3216 C CA . HIS B 1 85 ? 2.152 16.938 0.186 1 98.94 85 HIS B CA 1
ATOM 3217 C C . HIS B 1 85 ? 1.023 16.688 1.182 1 98.94 85 HIS B C 1
ATOM 3219 O O . HIS B 1 85 ? 1.101 15.781 2.004 1 98.94 85 HIS B O 1
ATOM 3225 N N . PHE B 1 86 ? -0.1 17.438 0.995 1 98.62 86 PHE B N 1
ATOM 3226 C CA . PHE B 1 86 ? -1.279 17.297 1.839 1 98.62 86 PHE B CA 1
ATOM 3227 C C . PHE B 1 86 ? -2.418 16.641 1.065 1 98.62 86 PHE B C 1
ATOM 3229 O O . PHE B 1 86 ? -3.387 16.156 1.661 1 98.62 86 PHE B O 1
ATOM 3236 N N . ALA B 1 87 ? -2.35 16.688 -0.22 1 98.31 87 ALA B N 1
ATOM 3237 C CA . ALA B 1 87 ? -3.48 16.297 -1.051 1 98.31 87 ALA B CA 1
ATOM 3238 C C . ALA B 1 87 ? -3.828 14.82 -0.832 1 98.31 87 ALA B C 1
ATOM 3240 O O . ALA B 1 87 ? -3.02 13.938 -1.122 1 98.31 87 ALA B O 1
ATOM 3241 N N . ALA B 1 88 ? -4.984 14.555 -0.346 1 97.38 88 ALA B N 1
ATOM 3242 C CA . ALA B 1 88 ? -5.48 13.211 -0.079 1 97.38 88 ALA B CA 1
ATOM 3243 C C . ALA B 1 88 ? -6.945 13.242 0.348 1 97.38 88 ALA B C 1
ATOM 3245 O O . ALA B 1 88 ? -7.418 14.242 0.895 1 97.38 88 ALA B O 1
ATOM 3246 N N . LEU B 1 89 ? -7.66 12.195 0.013 1 95.75 89 LEU B N 1
ATOM 3247 C CA . LEU B 1 89 ? -8.922 11.938 0.699 1 95.75 89 LEU B CA 1
ATOM 3248 C C . LEU B 1 89 ? -8.68 11.43 2.117 1 95.75 89 LEU B C 1
ATOM 3250 O O . LEU B 1 89 ? -7.766 10.633 2.346 1 95.75 89 LEU B O 1
ATOM 3254 N N . LYS B 1 90 ? -9.492 11.938 3.111 1 92.12 90 LYS B N 1
ATOM 3255 C CA . LYS B 1 90 ? -9.039 11.703 4.477 1 92.12 90 LYS B CA 1
ATOM 3256 C C . LYS B 1 90 ? -10.172 11.195 5.359 1 92.12 90 LYS B C 1
ATOM 3258 O O . LYS B 1 90 ? -9.969 10.93 6.543 1 92.12 90 LYS B O 1
ATOM 3263 N N . SER B 1 91 ? -11.367 11.039 4.883 1 89.69 91 SER B N 1
ATOM 3264 C CA . SER B 1 91 ? -12.484 10.57 5.695 1 89.69 91 SER B CA 1
ATOM 3265 C C . SER B 1 91 ? -12.398 9.07 5.938 1 89.69 91 SER B C 1
ATOM 3267 O O . SER B 1 91 ? -12.523 8.273 5 1 89.69 91 SER B O 1
ATOM 3269 N N . VAL B 1 92 ? -12.312 8.719 7.184 1 90 92 VAL B N 1
ATOM 3270 C CA . VAL B 1 92 ? -12.266 7.305 7.551 1 90 92 VAL B CA 1
ATOM 3271 C C . VAL B 1 92 ? -13.562 6.617 7.117 1 90 92 VAL B C 1
ATOM 3273 O O . VAL B 1 92 ? -13.531 5.559 6.484 1 90 92 VAL B O 1
ATOM 3276 N N . SER B 1 93 ? -14.648 7.246 7.414 1 87.69 93 SER B N 1
ATOM 3277 C CA . SER B 1 93 ? -15.953 6.668 7.098 1 87.69 93 SER B CA 1
ATOM 3278 C C . SER B 1 93 ? -16.125 6.496 5.594 1 87.69 93 SER B C 1
ATOM 3280 O O . SER B 1 93 ? -16.547 5.434 5.133 1 87.69 93 SER B O 1
ATOM 3282 N N . GLU B 1 94 ? -15.781 7.516 4.863 1 92.06 94 GLU B N 1
ATOM 3283 C CA . GLU B 1 94 ? -15.93 7.445 3.414 1 92.06 94 GLU B CA 1
ATOM 3284 C C . GLU B 1 94 ? -14.984 6.41 2.811 1 92.06 94 GLU B C 1
ATOM 3286 O O . GLU B 1 94 ? -15.344 5.723 1.852 1 92.06 94 GLU B O 1
ATOM 3291 N N . SER B 1 95 ? -13.812 6.328 3.359 1 95.94 95 SER B N 1
ATOM 3292 C CA . SER B 1 95 ? -12.828 5.375 2.855 1 95.94 95 SER B CA 1
ATOM 3293 C C . SER B 1 95 ? -13.344 3.943 2.965 1 95.94 95 SER B C 1
ATOM 3295 O O . SER B 1 95 ? -13.016 3.098 2.127 1 95.94 95 SER B O 1
ATOM 3297 N N . THR B 1 96 ? -14.125 3.604 3.99 1 94.69 96 THR B N 1
ATOM 3298 C CA . THR B 1 96 ? -14.656 2.262 4.203 1 94.69 96 THR B CA 1
ATOM 3299 C C . THR B 1 96 ? -15.766 1.953 3.197 1 94.69 96 THR B C 1
ATOM 3301 O O . THR B 1 96 ? -15.945 0.799 2.805 1 94.69 96 THR B O 1
ATOM 3304 N N . GLN B 1 97 ? -16.422 3.027 2.793 1 94.81 97 GLN B N 1
ATOM 3305 C CA . GLN B 1 97 ? -17.5 2.861 1.828 1 94.81 97 GLN B CA 1
ATOM 3306 C C . GLN B 1 97 ? -16.953 2.781 0.404 1 94.81 97 GLN B C 1
ATOM 3308 O O . GLN B 1 97 ? -17.5 2.051 -0.431 1 94.81 97 GLN B O 1
ATOM 3313 N N . HIS B 1 98 ? -15.898 3.537 0.149 1 97.31 98 HIS B N 1
ATOM 3314 C CA . HIS B 1 98 ? -15.336 3.635 -1.194 1 97.31 98 HIS B CA 1
ATOM 3315 C C . HIS B 1 98 ? -13.828 3.439 -1.178 1 97.31 98 HIS B C 1
ATOM 3317 O O . HIS B 1 98 ? -13.078 4.32 -1.612 1 97.31 98 HIS B O 1
ATOM 3323 N N . PRO B 1 99 ? -13.359 2.264 -0.815 1 98.56 99 PRO B N 1
ATOM 3324 C CA . PRO B 1 99 ? -11.914 2.074 -0.623 1 98.56 99 PRO B CA 1
ATOM 3325 C C . PRO B 1 99 ? -11.125 2.248 -1.915 1 98.56 99 PRO B C 1
ATOM 3327 O O . PRO B 1 99 ? -10.039 2.834 -1.9 1 98.56 99 PRO B O 1
ATOM 3330 N N . LEU B 1 100 ? -11.633 1.768 -3.039 1 98.75 100 LEU B N 1
ATOM 3331 C CA . LEU B 1 100 ? -10.875 1.853 -4.281 1 98.75 100 LEU B CA 1
ATOM 3332 C C . LEU B 1 100 ? -10.625 3.307 -4.668 1 98.75 100 LEU B C 1
ATOM 3334 O O . LEU B 1 100 ? -9.562 3.641 -5.188 1 98.75 100 LEU B O 1
ATOM 3338 N N . ASP B 1 101 ? -11.602 4.195 -4.418 1 98.12 101 ASP B N 1
ATOM 3339 C CA . ASP B 1 101 ? -11.438 5.617 -4.703 1 98.12 101 ASP B CA 1
ATOM 3340 C C . ASP B 1 101 ? -10.32 6.219 -3.861 1 98.12 101 ASP B C 1
ATOM 3342 O O . ASP B 1 101 ? -9.562 7.062 -4.34 1 98.12 101 ASP B O 1
ATOM 3346 N N . TYR B 1 102 ? -10.234 5.816 -2.648 1 98.5 102 TYR B N 1
ATOM 3347 C CA . TYR B 1 102 ? -9.219 6.34 -1.741 1 98.5 102 TYR B CA 1
ATOM 3348 C C . TYR B 1 102 ? -7.824 5.898 -2.168 1 98.5 102 TYR B C 1
ATOM 3350 O O . TYR B 1 102 ? -6.895 6.711 -2.219 1 98.5 102 TYR B O 1
ATOM 3358 N N . TYR B 1 103 ? -7.699 4.59 -2.469 1 98.81 103 TYR B N 1
ATOM 3359 C CA . TYR B 1 103 ? -6.41 4.121 -2.969 1 98.81 103 TYR B CA 1
ATOM 3360 C C . TYR B 1 103 ? -6.035 4.836 -4.262 1 98.81 103 TYR B C 1
ATOM 3362 O O . TYR B 1 103 ? -4.895 5.27 -4.43 1 98.81 103 TYR B O 1
ATOM 3370 N N . ASN B 1 104 ? -6.984 4.922 -5.137 1 98.44 104 ASN B N 1
ATOM 3371 C CA . ASN B 1 104 ? -6.73 5.578 -6.414 1 98.44 104 ASN B CA 1
ATOM 3372 C C . ASN B 1 104 ? -6.25 7.016 -6.223 1 98.44 104 ASN B C 1
ATOM 3374 O O . ASN B 1 104 ? -5.262 7.43 -6.832 1 98.44 104 ASN B O 1
ATOM 3378 N N . ASN B 1 105 ? -6.934 7.699 -5.398 1 98.44 105 ASN B N 1
ATOM 3379 C CA . ASN B 1 105 ? -6.594 9.102 -5.176 1 98.44 105 ASN B CA 1
ATOM 3380 C C . ASN B 1 105 ? -5.273 9.242 -4.426 1 98.44 105 ASN B C 1
ATOM 3382 O O . ASN B 1 105 ? -4.355 9.922 -4.898 1 98.44 105 ASN B O 1
ATOM 3386 N N . ASN B 1 106 ? -5.16 8.617 -3.246 1 98.81 106 ASN B N 1
ATOM 3387 C CA . ASN B 1 106 ? -4.055 8.875 -2.33 1 98.81 106 ASN B CA 1
ATOM 3388 C C . ASN B 1 106 ? -2.768 8.211 -2.803 1 98.81 106 ASN B C 1
ATOM 3390 O O . ASN B 1 106 ? -1.688 8.797 -2.705 1 98.81 106 ASN B O 1
ATOM 3394 N N . VAL B 1 107 ? -2.852 6.957 -3.34 1 98.88 107 VAL B N 1
ATOM 3395 C CA . VAL B 1 107 ? -1.657 6.203 -3.707 1 98.88 107 VAL B CA 1
ATOM 3396 C C . VAL B 1 107 ? -1.203 6.605 -5.109 1 98.88 107 VAL B C 1
ATOM 3398 O O . VAL B 1 107 ? -0.032 6.93 -5.32 1 98.88 107 VAL B O 1
ATOM 3401 N N . LEU B 1 108 ? -2.143 6.641 -6.086 1 98.56 108 LEU B N 1
ATOM 3402 C CA . LEU B 1 108 ? -1.759 7.07 -7.426 1 98.56 108 LEU B CA 1
ATOM 3403 C C . LEU B 1 108 ? -1.328 8.531 -7.426 1 98.56 108 LEU B C 1
ATOM 3405 O O . LEU B 1 108 ? -0.415 8.922 -8.156 1 98.56 108 LEU B O 1
ATOM 3409 N N . GLY B 1 109 ? -2 9.336 -6.629 1 98.69 109 GLY B N 1
ATOM 3410 C CA . GLY B 1 109 ? -1.638 10.742 -6.539 1 98.69 109 GLY B CA 1
ATOM 3411 C C . GLY B 1 109 ? -0.189 10.961 -6.145 1 98.69 109 GLY B C 1
ATOM 3412 O O . GLY B 1 109 ? 0.532 11.711 -6.805 1 98.69 109 GLY B O 1
ATOM 3413 N N . ILE B 1 110 ? 0.259 10.281 -5.074 1 98.88 110 ILE B N 1
ATOM 3414 C CA . ILE B 1 110 ? 1.629 10.484 -4.613 1 98.88 110 ILE B CA 1
ATOM 3415 C C . ILE B 1 110 ? 2.605 9.859 -5.609 1 98.88 110 ILE B C 1
ATOM 3417 O O . ILE B 1 110 ? 3.701 10.383 -5.824 1 98.88 110 ILE B O 1
ATOM 3421 N N . LEU B 1 111 ? 2.236 8.727 -6.23 1 98.88 111 LEU B N 1
ATOM 3422 C CA . LEU B 1 111 ? 3.098 8.109 -7.234 1 98.88 111 LEU B CA 1
ATOM 3423 C C . LEU B 1 111 ? 3.361 9.07 -8.391 1 98.88 111 LEU B C 1
ATOM 3425 O O . LEU B 1 111 ? 4.512 9.258 -8.797 1 98.88 111 LEU B O 1
ATOM 3429 N N . ASN B 1 112 ? 2.297 9.688 -8.891 1 98.75 112 ASN B N 1
ATOM 3430 C CA . ASN B 1 112 ? 2.434 10.664 -9.969 1 98.75 112 ASN B CA 1
ATOM 3431 C C . ASN B 1 112 ? 3.309 11.844 -9.547 1 98.75 112 ASN B C 1
ATOM 3433 O O . ASN B 1 112 ? 4.18 12.273 -10.305 1 98.75 112 ASN B O 1
ATOM 3437 N N . LEU B 1 113 ? 3.064 12.305 -8.352 1 98.94 113 LEU B N 1
ATOM 3438 C CA . LEU B 1 113 ? 3.822 13.445 -7.832 1 98.94 113 LEU B CA 1
ATOM 3439 C C . LEU B 1 113 ? 5.309 13.109 -7.75 1 98.94 113 LEU B C 1
ATOM 3441 O O . LEU B 1 113 ? 6.148 13.883 -8.227 1 98.94 113 LEU B O 1
ATOM 3445 N N . LEU B 1 114 ? 5.652 11.992 -7.191 1 98.94 114 LEU B N 1
ATOM 3446 C CA . LEU B 1 114 ? 7.043 11.578 -7.004 1 98.94 114 LEU B CA 1
ATOM 3447 C C . LEU B 1 114 ? 7.73 11.352 -8.344 1 98.94 114 LEU B C 1
ATOM 3449 O O . LEU B 1 114 ? 8.906 11.688 -8.508 1 98.94 114 LEU B O 1
ATOM 3453 N N . LYS B 1 115 ? 7.012 10.758 -9.289 1 98.81 115 LYS B N 1
ATOM 3454 C CA . LYS B 1 115 ? 7.578 10.547 -10.617 1 98.81 115 LYS B CA 1
ATOM 3455 C C . LYS B 1 115 ? 7.953 11.875 -11.273 1 98.81 115 LYS B C 1
ATOM 3457 O O . LYS B 1 115 ? 9.031 12 -11.859 1 98.81 115 LYS B O 1
ATOM 3462 N N . VAL B 1 116 ? 7.047 12.836 -11.18 1 98.88 116 VAL B N 1
ATOM 3463 C CA . VAL B 1 116 ? 7.297 14.148 -11.773 1 98.88 116 VAL B CA 1
ATOM 3464 C C . VAL B 1 116 ? 8.445 14.836 -11.039 1 98.88 116 VAL B C 1
ATOM 3466 O O . VAL B 1 116 ? 9.312 15.453 -11.672 1 98.88 116 VAL B O 1
ATOM 3469 N N . MET B 1 117 ? 8.469 14.766 -9.734 1 98.94 117 MET B N 1
ATOM 3470 C CA . MET B 1 117 ? 9.562 15.328 -8.945 1 98.94 117 MET B CA 1
ATOM 3471 C C . MET B 1 117 ? 10.906 14.758 -9.383 1 98.94 117 MET B C 1
ATOM 3473 O O . MET B 1 117 ? 11.867 15.492 -9.578 1 98.94 117 MET B O 1
ATOM 3477 N N . MET B 1 118 ? 10.906 13.453 -9.508 1 98.56 118 MET B N 1
ATOM 3478 C CA . MET B 1 118 ? 12.125 12.781 -9.938 1 98.56 118 MET B CA 1
ATOM 3479 C C . MET B 1 118 ? 12.57 13.289 -11.305 1 98.56 118 MET B C 1
ATOM 3481 O O . MET B 1 118 ? 13.758 13.555 -11.516 1 98.56 118 MET B O 1
ATOM 3485 N N . ALA B 1 119 ? 11.664 13.43 -12.211 1 98.25 119 ALA B N 1
ATOM 3486 C CA . ALA B 1 119 ? 11.961 13.875 -13.57 1 98.25 119 ALA B CA 1
ATOM 3487 C C . ALA B 1 119 ? 12.516 15.297 -13.578 1 98.25 119 ALA B C 1
ATOM 3489 O O . ALA B 1 119 ? 13.289 15.664 -14.469 1 98.25 119 ALA B O 1
ATOM 3490 N N . HIS B 1 120 ? 12.164 16.094 -12.586 1 98.69 120 HIS B N 1
ATOM 3491 C CA . HIS B 1 120 ? 12.594 17.484 -12.523 1 98.69 120 HIS B CA 1
ATOM 3492 C C . HIS B 1 120 ? 13.688 17.672 -11.477 1 98.69 120 HIS B C 1
ATOM 3494 O O . HIS B 1 120 ? 14.047 18.812 -11.148 1 98.69 120 HIS B O 1
ATOM 3500 N N . ASN B 1 121 ? 14.148 16.578 -10.875 1 98.31 121 ASN B N 1
ATOM 3501 C CA . ASN B 1 121 ? 15.25 16.547 -9.914 1 98.31 121 ASN B CA 1
ATOM 3502 C C . ASN B 1 121 ? 14.93 17.359 -8.672 1 98.31 121 ASN B C 1
ATOM 3504 O O . ASN B 1 121 ? 15.75 18.156 -8.211 1 98.31 121 ASN B O 1
ATOM 3508 N N . VAL B 1 122 ? 13.711 17.312 -8.211 1 98.81 122 VAL B N 1
ATOM 3509 C CA . VAL B 1 122 ? 13.297 17.828 -6.914 1 98.81 122 VAL B CA 1
ATOM 3510 C C . VAL B 1 122 ? 13.195 16.688 -5.902 1 98.81 122 VAL B C 1
ATOM 3512 O O . VAL B 1 122 ? 12.32 15.828 -6.012 1 98.81 122 VAL B O 1
ATOM 3515 N N . LYS B 1 123 ? 14.039 16.703 -4.883 1 98.88 123 LYS B N 1
ATOM 3516 C CA . LYS B 1 123 ? 14.172 15.492 -4.078 1 98.88 123 LYS B CA 1
ATOM 3517 C C . LYS B 1 123 ? 13.984 15.789 -2.596 1 98.88 123 LYS B C 1
ATOM 3519 O O . LYS B 1 123 ? 14.453 15.039 -1.739 1 98.88 123 LYS B O 1
ATOM 3524 N N . ASN B 1 124 ? 13.391 16.953 -2.238 1 98.94 124 ASN B N 1
ATOM 3525 C CA . ASN B 1 124 ? 13.039 17.344 -0.876 1 98.94 124 ASN B CA 1
ATOM 3526 C C . ASN B 1 124 ? 11.523 17.281 -0.652 1 98.94 124 ASN B C 1
ATOM 3528 O O . ASN B 1 124 ? 10.781 18.062 -1.251 1 98.94 124 ASN B O 1
ATOM 3532 N N . PHE B 1 125 ? 11.094 16.391 0.286 1 98.94 125 PHE B N 1
ATOM 3533 C CA . PHE B 1 125 ? 9.68 16.031 0.328 1 98.94 125 PHE B CA 1
ATOM 3534 C C . PHE B 1 125 ? 9.203 15.875 1.767 1 98.94 125 PHE B C 1
ATOM 3536 O O . PHE B 1 125 ? 9.867 15.227 2.576 1 98.94 125 PHE B O 1
ATOM 3543 N N . VAL B 1 126 ? 8.07 16.469 2.113 1 98.94 126 VAL B N 1
ATOM 3544 C CA . VAL B 1 126 ? 7.398 16.266 3.393 1 98.94 126 VAL B CA 1
ATOM 3545 C C . VAL B 1 126 ? 6.008 15.68 3.154 1 98.94 126 VAL B C 1
ATOM 3547 O O . VAL B 1 126 ? 5.227 16.219 2.375 1 98.94 126 VAL B O 1
ATOM 3550 N N . LEU B 1 127 ? 5.711 14.57 3.818 1 98.94 127 LEU B N 1
ATOM 3551 C CA . LEU B 1 127 ? 4.41 13.922 3.707 1 98.94 127 LEU B CA 1
ATOM 3552 C C . LEU B 1 127 ? 3.541 14.227 4.922 1 98.94 127 LEU B C 1
ATOM 3554 O O . LEU B 1 127 ? 3.996 14.102 6.062 1 98.94 127 LEU B O 1
ATOM 3558 N N . SER B 1 128 ? 2.35 14.648 4.617 1 98.75 128 SER B N 1
ATOM 3559 C CA . SER B 1 128 ? 1.29 14.586 5.621 1 98.75 128 SER B CA 1
ATOM 3560 C C . SER B 1 128 ? 0.812 13.156 5.84 1 98.75 128 SER B C 1
ATOM 3562 O O . SER B 1 128 ? -0.028 12.656 5.086 1 98.75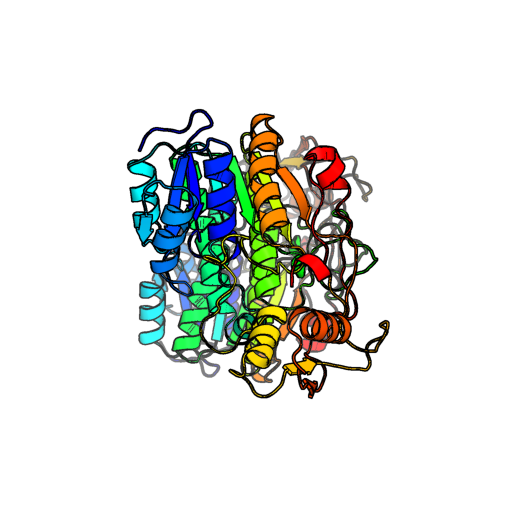 128 SER B O 1
ATOM 3564 N N . SER B 1 129 ? 1.316 12.484 6.816 1 98.62 129 SER B N 1
ATOM 3565 C CA . SER B 1 129 ? 0.92 11.117 7.141 1 98.62 129 SER B CA 1
ATOM 3566 C C . SER B 1 129 ? -0.084 11.094 8.289 1 98.62 129 SER B C 1
ATOM 3568 O O . SER B 1 129 ? -0.896 12.016 8.43 1 98.62 129 SER B O 1
ATOM 3570 N N . SER B 1 130 ? -0.216 9.977 8.914 1 98.06 130 SER B N 1
ATOM 3571 C CA . SER B 1 130 ? -1.291 9.82 9.891 1 98.06 130 SER B CA 1
ATOM 3572 C C . SER B 1 130 ? -0.929 8.781 10.945 1 98.06 130 SER B C 1
ATOM 3574 O O . SER B 1 130 ? -0.27 7.785 10.648 1 98.06 130 SER B O 1
ATOM 3576 N N . ALA B 1 131 ? -1.407 9.016 12.133 1 97.44 131 ALA B N 1
ATOM 3577 C CA . ALA B 1 131 ? -1.229 8.055 13.219 1 97.44 131 ALA B CA 1
ATOM 3578 C C . ALA B 1 131 ? -2.049 6.789 12.969 1 97.44 131 ALA B C 1
ATOM 3580 O O . ALA B 1 131 ? -1.829 5.762 13.609 1 97.44 131 ALA B O 1
ATOM 3581 N N . THR B 1 132 ? -2.965 6.812 12.023 1 96.19 132 THR B N 1
ATOM 3582 C CA . THR B 1 132 ? -3.805 5.66 11.719 1 96.19 132 THR B CA 1
ATOM 3583 C C . THR B 1 132 ? -2.957 4.484 11.234 1 96.19 132 THR B C 1
ATOM 3585 O O . THR B 1 132 ? -3.406 3.338 11.258 1 96.19 132 THR B O 1
ATOM 3588 N N . ILE B 1 133 ? -1.728 4.73 10.82 1 97.88 133 ILE B N 1
ATOM 3589 C CA . ILE B 1 133 ? -0.896 3.678 10.242 1 97.88 133 ILE B CA 1
ATOM 3590 C C . ILE B 1 133 ? -0.422 2.732 11.344 1 97.88 133 ILE B C 1
ATOM 3592 O O . ILE B 1 133 ? 0.06 1.633 11.062 1 97.88 133 ILE B O 1
ATOM 3596 N N . TYR B 1 134 ? -0.55 3.189 12.633 1 97.56 134 TYR B N 1
ATOM 3597 C CA . TYR B 1 134 ? -0.096 2.377 13.758 1 97.56 134 TYR B CA 1
ATOM 3598 C C . TYR B 1 134 ? -1.079 1.249 14.047 1 97.56 134 TYR B C 1
ATOM 3600 O O . TYR B 1 134 ? -0.746 0.294 14.758 1 97.56 134 TYR B O 1
ATOM 3608 N N . GLY B 1 135 ? -2.311 1.313 13.539 1 95.81 135 GLY B N 1
ATOM 3609 C CA . GLY B 1 135 ? -3.318 0.322 13.883 1 95.81 135 GLY B CA 1
ATOM 3610 C C . GLY B 1 135 ? -3.68 0.322 15.359 1 95.81 135 GLY B C 1
ATOM 3611 O O . GLY B 1 135 ? -3.756 1.381 15.984 1 95.81 135 GLY B O 1
ATOM 3612 N N . GLU B 1 136 ? -4.035 -0.827 15.852 1 94.94 136 GLU B N 1
ATOM 3613 C CA . GLU B 1 136 ? -4.312 -0.964 17.281 1 94.94 136 GLU B CA 1
ATOM 3614 C C . GLU B 1 136 ? -3.037 -0.837 18.109 1 94.94 136 GLU B C 1
ATOM 3616 O O . GLU B 1 136 ? -2.078 -1.582 17.891 1 94.94 136 GLU B O 1
ATOM 3621 N N . PRO B 1 137 ? -3.057 0.055 19.078 1 96.81 137 PRO B N 1
ATOM 3622 C CA . PRO B 1 137 ? -1.835 0.263 19.859 1 96.81 137 PRO B CA 1
ATOM 3623 C C . PRO B 1 137 ? -1.415 -0.98 20.641 1 96.81 137 PRO B C 1
ATOM 3625 O O . PRO B 1 137 ? -2.219 -1.544 21.391 1 96.81 137 PRO B O 1
ATOM 3628 N N . GLN B 1 138 ? -0.212 -1.335 20.469 1 96.25 138 GLN B N 1
ATOM 3629 C CA . GLN B 1 138 ? 0.37 -2.404 21.281 1 96.25 138 GLN B CA 1
ATOM 3630 C C . GLN B 1 138 ? 0.904 -1.866 22.594 1 96.25 138 GLN B C 1
ATOM 3632 O O . GLN B 1 138 ? 1.026 -2.611 23.578 1 96.25 138 GLN B O 1
ATOM 3637 N N . PHE B 1 139 ? 1.234 -0.598 22.578 1 97.38 139 PHE B N 1
ATOM 3638 C CA . PHE B 1 139 ? 1.643 0.125 23.781 1 97.38 139 PHE B CA 1
ATOM 3639 C C . PHE B 1 139 ? 1.352 1.614 23.641 1 97.38 139 PHE B C 1
ATOM 3641 O O . PHE B 1 139 ? 1.143 2.109 22.531 1 97.38 139 PHE B O 1
ATOM 3648 N N . LEU B 1 140 ? 1.264 2.273 24.766 1 97.38 140 LEU B N 1
ATOM 3649 C CA . LEU B 1 140 ? 1.079 3.719 24.844 1 97.38 140 LEU B CA 1
ATOM 3650 C C . LEU B 1 140 ? 2.096 4.352 25.781 1 97.38 140 LEU B C 1
ATOM 3652 O O . LEU B 1 140 ? 2.512 3.725 26.766 1 97.38 140 LEU B O 1
ATOM 3656 N N . PRO B 1 141 ? 2.473 5.543 25.531 1 98.38 141 PRO B N 1
ATOM 3657 C CA . PRO B 1 141 ? 2.168 6.328 24.328 1 98.38 141 PRO B CA 1
ATOM 3658 C C . PRO B 1 141 ? 2.781 5.738 23.062 1 98.38 141 PRO B C 1
ATOM 3660 O O . PRO B 1 141 ? 3.736 4.961 23.141 1 98.38 141 PRO B O 1
ATOM 3663 N N . LEU B 1 142 ? 2.248 6.055 21.922 1 98.62 142 LEU B N 1
ATOM 3664 C CA . LEU B 1 142 ? 2.775 5.59 20.641 1 98.62 142 LEU B CA 1
ATOM 3665 C C . LEU B 1 142 ? 4.062 6.32 20.281 1 98.62 142 LEU B C 1
ATOM 3667 O O . LEU B 1 142 ? 4.07 7.547 20.156 1 98.62 142 LEU B O 1
ATOM 3671 N N . THR B 1 143 ? 5.105 5.633 20.156 1 98.62 143 THR B N 1
ATOM 3672 C CA . THR B 1 143 ? 6.359 6.164 19.641 1 98.62 143 THR B CA 1
ATOM 3673 C C . THR B 1 143 ? 6.543 5.77 18.172 1 98.62 143 THR B C 1
ATOM 3675 O O . THR B 1 143 ? 5.793 4.941 17.656 1 98.62 143 THR B O 1
ATOM 3678 N N . GLU B 1 144 ? 7.547 6.352 17.516 1 98.56 144 GLU B N 1
ATOM 3679 C CA . GLU B 1 144 ? 7.809 6.047 16.109 1 98.56 144 GLU B CA 1
ATOM 3680 C C . GLU B 1 144 ? 8.367 4.637 15.945 1 98.56 144 GLU B C 1
ATOM 3682 O O . GLU B 1 144 ? 8.445 4.117 14.828 1 98.56 144 GLU B O 1
ATOM 3687 N N . LYS B 1 145 ? 8.68 3.961 17.031 1 97.31 145 LYS B N 1
ATOM 3688 C CA . LYS B 1 145 ? 9.188 2.594 17 1 97.31 145 LYS B CA 1
ATOM 3689 C C . LYS B 1 145 ? 8.047 1.579 16.984 1 97.31 145 LYS B C 1
ATOM 3691 O O . LYS B 1 145 ? 8.273 0.392 16.734 1 97.31 145 LYS B O 1
ATOM 3696 N N . HIS B 1 146 ? 6.867 2.062 17.328 1 97.56 146 HIS B N 1
ATOM 3697 C CA . HIS B 1 146 ? 5.711 1.176 17.266 1 97.56 146 HIS B CA 1
ATOM 3698 C C . HIS B 1 146 ? 5.578 0.549 15.883 1 97.56 146 HIS B C 1
ATOM 3700 O O . HIS B 1 146 ? 5.773 1.224 14.867 1 97.56 146 HIS B O 1
ATOM 3706 N N . PRO B 1 147 ? 5.293 -0.757 15.789 1 95.38 147 PRO B N 1
ATOM 3707 C CA . PRO B 1 147 ? 5.039 -1.355 14.477 1 95.38 147 PRO B CA 1
ATOM 3708 C C . PRO B 1 147 ? 3.902 -0.666 13.727 1 95.38 147 PRO B C 1
ATOM 3710 O O . PRO B 1 147 ? 2.951 -0.184 14.344 1 95.38 147 PRO B O 1
ATOM 3713 N N . ILE B 1 148 ? 4.059 -0.617 12.453 1 97.19 148 ILE B N 1
ATOM 3714 C CA . ILE B 1 148 ? 3.01 -0.054 11.609 1 97.19 148 ILE B CA 1
ATOM 3715 C C . ILE B 1 148 ? 2.322 -1.17 10.828 1 97.19 148 ILE B C 1
ATOM 3717 O O . ILE B 1 148 ? 2.867 -2.268 10.688 1 97.19 148 ILE B O 1
ATOM 3721 N N . GLY B 1 149 ? 1.141 -0.871 10.336 1 95 149 GLY B N 1
ATOM 3722 C CA . GLY B 1 149 ? 0.349 -1.873 9.641 1 95 149 GLY B CA 1
ATOM 3723 C C . GLY B 1 149 ? -0.871 -2.32 10.422 1 95 149 GLY B C 1
ATOM 3724 O O . GLY B 1 149 ? -1.157 -1.782 11.492 1 95 149 GLY B O 1
ATOM 3725 N N . ASN B 1 150 ? -1.616 -3.271 9.836 1 92.69 150 ASN B N 1
ATOM 3726 C CA . ASN B 1 150 ? -2.891 -3.713 10.391 1 92.69 150 ASN B CA 1
ATOM 3727 C C . ASN B 1 150 ? -3.805 -2.533 10.703 1 92.69 150 ASN B C 1
ATOM 3729 O O . ASN B 1 150 ? -4.316 -2.418 11.82 1 92.69 150 ASN B O 1
ATOM 3733 N N . CYS B 1 151 ? -3.799 -1.59 9.773 1 96.06 151 CYS B N 1
ATOM 3734 C CA . CYS B 1 151 ? -4.621 -0.393 9.93 1 96.06 151 CYS B CA 1
ATOM 3735 C C . CYS B 1 151 ? -6.098 -0.755 10.031 1 96.06 151 CYS B C 1
ATOM 3737 O O . CYS B 1 151 ? -6.535 -1.756 9.461 1 96.06 151 CYS B O 1
ATOM 3739 N N . GLN B 1 152 ? -6.859 0.069 10.641 1 92.75 152 GLN B N 1
ATOM 3740 C CA . GLN B 1 152 ? -8.242 -0.262 10.977 1 92.75 152 GLN B CA 1
ATOM 3741 C C . GLN B 1 152 ? -9.195 0.14 9.852 1 92.75 152 GLN B C 1
ATOM 3743 O O . GLN B 1 152 ? -10.375 -0.219 9.875 1 92.75 152 GLN B O 1
ATOM 3748 N N . ASN B 1 153 ? -8.727 0.904 8.914 1 95.06 153 ASN B N 1
ATOM 3749 C CA . ASN B 1 153 ? -9.562 1.401 7.824 1 95.06 153 ASN B CA 1
ATOM 3750 C C . ASN B 1 153 ? -8.75 1.678 6.566 1 95.06 153 ASN B C 1
ATOM 3752 O O . ASN B 1 153 ? -7.523 1.792 6.629 1 95.06 153 ASN B O 1
ATOM 3756 N N . PRO B 1 154 ? -9.445 1.834 5.359 1 97.75 154 PRO B N 1
ATOM 3757 C CA . PRO B 1 154 ? -8.734 2.037 4.094 1 97.75 154 PRO B CA 1
ATOM 3758 C C . PRO B 1 154 ? -7.945 3.346 4.062 1 97.75 154 PRO B C 1
ATOM 3760 O O . PRO B 1 154 ? -6.891 3.42 3.428 1 97.75 154 PRO B O 1
ATOM 3763 N N . TYR B 1 155 ? -8.461 4.406 4.691 1 97.06 155 TYR B N 1
ATOM 3764 C CA . TYR B 1 155 ? -7.688 5.641 4.781 1 97.06 155 TYR B CA 1
ATOM 3765 C C . TYR B 1 155 ? -6.316 5.379 5.391 1 97.06 155 TYR B C 1
ATOM 3767 O O . TYR B 1 155 ? -5.293 5.758 4.816 1 97.06 155 TYR B O 1
ATOM 3775 N N . GLY B 1 156 ? -6.281 4.738 6.543 1 97.69 156 GLY B N 1
ATOM 3776 C CA . GLY B 1 156 ? -5.027 4.375 7.184 1 97.69 156 GLY B CA 1
ATOM 3777 C C . GLY B 1 156 ? -4.129 3.535 6.297 1 97.69 156 GLY B C 1
ATOM 3778 O O . GLY B 1 156 ? -2.92 3.77 6.23 1 97.69 156 GLY B O 1
ATOM 3779 N N . ASN B 1 157 ? -4.734 2.576 5.609 1 98.56 157 ASN B N 1
ATOM 3780 C CA . ASN B 1 157 ? -3.969 1.729 4.703 1 98.56 157 ASN B CA 1
ATOM 3781 C C . ASN B 1 157 ? -3.35 2.539 3.566 1 98.56 157 ASN B C 1
ATOM 3783 O O . ASN B 1 157 ? -2.24 2.24 3.121 1 98.56 157 ASN B O 1
ATOM 3787 N N . THR B 1 158 ? -4.082 3.553 3.037 1 98.81 158 THR B N 1
ATOM 3788 C CA . THR B 1 158 ? -3.518 4.371 1.969 1 98.81 158 THR B CA 1
ATOM 3789 C C . THR B 1 158 ? -2.309 5.16 2.471 1 98.81 158 THR B C 1
ATOM 3791 O O . THR B 1 158 ? -1.324 5.324 1.748 1 98.81 158 THR B O 1
ATOM 3794 N N . LYS B 1 159 ? -2.371 5.676 3.689 1 98.81 159 LYS B N 1
ATOM 3795 C CA . LYS B 1 159 ? -1.232 6.391 4.258 1 98.81 159 LYS B CA 1
ATOM 3796 C C . LYS B 1 159 ? -0.057 5.449 4.5 1 98.81 159 LYS B C 1
ATOM 3798 O O . LYS B 1 159 ? 1.101 5.832 4.328 1 98.81 159 LYS B O 1
ATOM 3803 N N . LEU B 1 160 ? -0.391 4.23 4.934 1 98.75 160 LEU B N 1
ATOM 3804 C CA . LEU B 1 160 ? 0.647 3.211 5.055 1 98.75 160 LEU B CA 1
ATOM 3805 C C . LEU B 1 160 ? 1.34 2.977 3.719 1 98.75 160 LEU B C 1
ATOM 3807 O O . LEU B 1 160 ? 2.57 2.977 3.643 1 98.75 160 LEU B O 1
ATOM 3811 N N . CYS B 1 161 ? 0.583 2.781 2.678 1 98.88 161 CYS B N 1
ATOM 3812 C CA . CYS B 1 161 ? 1.138 2.582 1.343 1 98.88 161 CYS B CA 1
ATOM 3813 C C . CYS B 1 161 ? 2.049 3.74 0.952 1 98.88 161 CYS B C 1
ATOM 3815 O O . CYS B 1 161 ? 3.129 3.525 0.4 1 98.88 161 CYS B O 1
ATOM 3817 N N . CYS B 1 162 ? 1.622 4.938 1.259 1 98.88 162 CYS B N 1
ATOM 3818 C CA . CYS B 1 162 ? 2.416 6.113 0.923 1 98.88 162 CYS B CA 1
ATOM 3819 C C . CYS B 1 162 ? 3.771 6.074 1.619 1 98.88 162 CYS B C 1
ATOM 3821 O O . CYS B 1 162 ? 4.801 6.348 0.999 1 98.88 162 CYS B O 1
ATOM 3823 N N . GLU B 1 163 ? 3.785 5.738 2.887 1 98.81 163 GLU B N 1
ATOM 3824 C CA . GLU B 1 163 ? 5.055 5.695 3.609 1 98.81 163 GLU B CA 1
ATOM 3825 C C . GLU B 1 163 ? 5.949 4.574 3.088 1 98.81 163 GLU B C 1
ATOM 3827 O O . GLU B 1 163 ? 7.172 4.719 3.043 1 98.81 163 GLU B O 1
ATOM 3832 N N . LEU B 1 164 ? 5.324 3.426 2.713 1 98.75 164 LEU B N 1
ATOM 3833 C CA . LEU B 1 164 ? 6.102 2.336 2.131 1 98.75 164 LEU B CA 1
ATOM 3834 C C . LEU B 1 164 ? 6.773 2.775 0.835 1 98.75 164 LEU B C 1
ATOM 3836 O O . LEU B 1 164 ? 7.957 2.51 0.622 1 98.75 164 LEU B O 1
ATOM 3840 N N . ILE B 1 165 ? 6.066 3.463 0.003 1 98.88 165 ILE B N 1
ATOM 3841 C CA . ILE B 1 165 ? 6.57 3.969 -1.271 1 98.88 165 ILE B CA 1
ATOM 3842 C C . ILE B 1 165 ? 7.754 4.902 -1.025 1 98.88 165 ILE B C 1
ATOM 3844 O O . ILE B 1 165 ? 8.789 4.781 -1.678 1 98.88 165 ILE B O 1
ATOM 3848 N N . LEU B 1 166 ? 7.602 5.766 -0.059 1 98.94 166 LEU B N 1
ATOM 3849 C CA . LEU B 1 166 ? 8.625 6.762 0.224 1 98.94 166 LEU B CA 1
ATOM 3850 C C . LEU B 1 166 ? 9.883 6.105 0.778 1 98.94 166 LEU B C 1
ATOM 3852 O O . LEU B 1 166 ? 11 6.488 0.422 1 98.94 166 LEU B O 1
ATOM 3856 N N . LYS B 1 167 ? 9.703 5.172 1.675 1 98.62 167 LYS B N 1
ATOM 3857 C CA . LYS B 1 167 ? 10.852 4.449 2.219 1 98.62 167 LYS B CA 1
ATOM 3858 C C . LYS B 1 167 ? 11.609 3.715 1.118 1 98.62 167 LYS B C 1
ATOM 3860 O O . LYS B 1 167 ? 12.844 3.752 1.075 1 98.62 167 LYS B O 1
ATOM 3865 N N . ASP B 1 168 ? 10.875 3.051 0.253 1 98.56 168 ASP B N 1
ATOM 3866 C CA . ASP B 1 168 ? 11.492 2.326 -0.856 1 98.56 168 ASP B CA 1
ATOM 3867 C C . ASP B 1 168 ? 12.203 3.281 -1.81 1 98.56 168 ASP B C 1
ATOM 3869 O O . ASP B 1 168 ? 13.273 2.961 -2.334 1 98.56 168 ASP B O 1
ATOM 3873 N N . LEU B 1 169 ? 11.578 4.426 -2.078 1 98.81 169 LEU B N 1
ATOM 3874 C CA . LEU B 1 169 ? 12.195 5.441 -2.926 1 98.81 169 LEU B CA 1
ATOM 3875 C C . LEU B 1 169 ? 13.531 5.895 -2.346 1 98.81 169 LEU B C 1
ATOM 3877 O O . LEU B 1 169 ? 14.547 5.914 -3.049 1 98.81 169 LEU B O 1
ATOM 3881 N N . TYR B 1 170 ? 13.594 6.191 -1.057 1 98.75 170 TYR B N 1
ATOM 3882 C CA . TYR B 1 170 ? 14.82 6.637 -0.406 1 98.75 170 TYR B CA 1
ATOM 3883 C C . TYR B 1 170 ? 15.883 5.555 -0.455 1 98.75 170 TYR B C 1
ATOM 3885 O O . TYR B 1 170 ? 17.062 5.84 -0.692 1 98.75 170 TYR B O 1
ATOM 3893 N N . THR B 1 171 ? 15.453 4.32 -0.2 1 97.44 171 THR B N 1
ATOM 3894 C CA . THR B 1 171 ? 16.406 3.209 -0.213 1 97.44 171 THR B CA 1
ATOM 3895 C C . THR B 1 171 ? 17.047 3.07 -1.585 1 97.44 171 THR B C 1
ATOM 3897 O O . THR B 1 171 ? 18.25 2.773 -1.683 1 97.44 171 THR B O 1
ATOM 3900 N N . SER B 1 172 ? 16.328 3.307 -2.621 1 97.75 172 SER B N 1
ATOM 3901 C CA . SER B 1 172 ? 16.828 3.176 -3.984 1 97.75 172 SER B CA 1
ATOM 3902 C C . SER B 1 172 ? 17.688 4.371 -4.371 1 97.75 172 SER B C 1
ATOM 3904 O O . SER B 1 172 ? 18.578 4.254 -5.211 1 97.75 172 SER B O 1
ATOM 3906 N N . ASP B 1 173 ? 17.422 5.555 -3.793 1 98.38 173 ASP B N 1
ATOM 3907 C CA . ASP B 1 173 ? 18.109 6.805 -4.09 1 98.38 173 ASP B CA 1
ATOM 3908 C C . ASP B 1 173 ? 18.266 7.656 -2.834 1 98.38 173 ASP B C 1
ATOM 3910 O O . ASP B 1 173 ? 17.438 8.531 -2.561 1 98.38 173 ASP B O 1
ATOM 3914 N N . PRO B 1 174 ? 19.375 7.48 -2.158 1 98.06 174 PRO B N 1
ATOM 3915 C CA . PRO B 1 174 ? 19.562 8.125 -0.856 1 98.06 174 PRO B CA 1
ATOM 3916 C C . PRO B 1 174 ? 19.859 9.617 -0.973 1 98.06 174 PRO B C 1
ATOM 3918 O O . PRO B 1 174 ? 20.141 10.273 0.032 1 98.06 174 PRO B O 1
ATOM 3921 N N . THR B 1 175 ? 19.734 10.141 -2.209 1 98.56 175 THR B N 1
ATOM 3922 C CA . THR B 1 175 ? 19.906 11.578 -2.359 1 98.56 175 THR B CA 1
ATOM 3923 C C . THR B 1 175 ? 18.609 12.312 -2.029 1 98.56 175 THR B C 1
ATOM 3925 O O . THR B 1 175 ? 18.594 13.539 -1.925 1 98.56 175 THR B O 1
ATOM 3928 N N . TRP B 1 176 ? 17.562 11.562 -1.818 1 98.81 176 TRP B N 1
ATOM 3929 C CA . TRP B 1 176 ? 16.312 12.156 -1.39 1 98.81 176 TRP B CA 1
ATOM 3930 C C . TRP B 1 176 ? 16.359 12.531 0.087 1 98.81 176 TRP B C 1
ATOM 3932 O O . TRP B 1 176 ? 17 11.859 0.886 1 98.81 176 TRP B O 1
ATOM 3942 N N . ASN B 1 177 ? 15.75 13.602 0.435 1 98.94 177 ASN B N 1
ATOM 3943 C CA . ASN B 1 177 ? 15.391 13.961 1.805 1 98.94 177 ASN B CA 1
ATOM 3944 C C . ASN B 1 177 ? 13.875 13.938 2.012 1 98.94 177 ASN B C 1
ATOM 3946 O O . ASN B 1 177 ? 13.148 14.719 1.397 1 98.94 177 ASN B O 1
ATOM 3950 N N . ILE B 1 178 ? 13.438 13.031 2.883 1 98.94 178 ILE B N 1
ATOM 3951 C CA . ILE B 1 178 ? 12.008 12.781 3.033 1 98.94 178 ILE B CA 1
ATOM 3952 C C . ILE B 1 178 ? 11.633 12.789 4.516 1 98.94 178 ILE B C 1
ATOM 3954 O O . ILE B 1 178 ? 12.266 12.102 5.32 1 98.94 178 ILE B O 1
ATOM 3958 N N . VAL B 1 179 ? 10.656 13.57 4.895 1 98.94 179 VAL B N 1
ATOM 3959 C CA . VAL B 1 179 ? 10.117 13.594 6.25 1 98.94 179 VAL B CA 1
ATOM 3960 C C . VAL B 1 179 ? 8.641 13.203 6.227 1 98.94 179 VAL B C 1
ATOM 3962 O O . VAL B 1 179 ? 7.84 13.82 5.516 1 98.94 179 VAL B O 1
ATOM 3965 N N . SER B 1 180 ? 8.273 12.164 6.879 1 98.94 180 SER B N 1
ATOM 3966 C CA . SER B 1 180 ? 6.879 11.781 7.086 1 98.94 180 SER B CA 1
ATOM 3967 C C . SER B 1 180 ? 6.387 12.211 8.461 1 98.94 180 SER B C 1
ATOM 3969 O O . SER B 1 180 ? 6.957 11.82 9.484 1 98.94 180 SER B O 1
ATOM 3971 N N . LEU B 1 181 ? 5.367 12.992 8.469 1 98.94 181 LEU B N 1
ATOM 3972 C CA . LEU B 1 181 ? 4.812 13.5 9.719 1 98.94 181 LEU B CA 1
ATOM 3973 C C . LEU B 1 181 ? 3.518 12.773 10.07 1 98.94 181 LEU B C 1
ATOM 3975 O O . LEU B 1 181 ? 2.527 12.875 9.344 1 98.94 181 LEU B O 1
ATOM 3979 N N . ARG B 1 182 ? 3.521 12.023 11.141 1 98.81 182 ARG B N 1
ATOM 3980 C CA . ARG B 1 182 ? 2.344 11.297 11.609 1 98.81 182 ARG B CA 1
ATOM 3981 C C . ARG B 1 182 ? 1.575 12.109 12.641 1 98.81 182 ARG B C 1
ATOM 3983 O O . ARG B 1 182 ? 1.986 12.203 13.797 1 98.81 182 ARG B O 1
ATOM 3990 N N . TYR B 1 183 ? 0.417 12.609 12.156 1 96.94 183 TYR B N 1
ATOM 3991 C CA . TYR B 1 183 ? -0.399 13.523 12.953 1 96.94 183 TYR B CA 1
ATOM 3992 C C . TYR B 1 183 ? -1.312 12.75 13.898 1 96.94 183 TYR B C 1
ATOM 3994 O O . TYR B 1 183 ? -1.832 11.695 13.547 1 96.94 183 TYR B O 1
ATOM 4002 N N . PHE B 1 184 ? -1.534 13.43 15.039 1 97.31 184 PHE B N 1
ATOM 4003 C CA . PHE B 1 184 ? -2.574 12.945 15.938 1 97.31 184 PHE B CA 1
ATOM 4004 C C . PHE B 1 184 ? -3.727 13.938 16.016 1 97.31 184 PHE B C 1
ATOM 4006 O O . PHE B 1 184 ? -3.637 14.945 16.719 1 97.31 184 PHE B O 1
ATOM 4013 N N . ASN B 1 185 ? -4.766 13.812 15.359 1 95 185 ASN B N 1
ATOM 4014 C CA . ASN B 1 185 ? -6.074 14.461 15.312 1 95 185 ASN B CA 1
ATOM 4015 C C . ASN B 1 185 ? -5.953 15.977 15.359 1 95 185 ASN B C 1
ATOM 4017 O O . ASN B 1 185 ? -6.254 16.594 16.375 1 95 185 ASN B O 1
ATOM 4021 N N . PRO B 1 186 ? -5.68 16.625 14.312 1 95.94 186 PRO B N 1
ATOM 4022 C CA . PRO B 1 186 ? -5.586 18.094 14.273 1 95.94 186 PRO B CA 1
ATOM 4023 C C . PRO B 1 186 ? -6.914 18.781 14.57 1 95.94 186 PRO B C 1
ATOM 4025 O O . PRO B 1 186 ? -7.961 18.344 14.086 1 95.94 186 PRO B O 1
ATOM 4028 N N . VAL B 1 187 ? -6.887 19.828 15.359 1 94.5 187 VAL B N 1
ATOM 4029 C CA . VAL B 1 187 ? -8.055 20.625 15.703 1 94.5 187 VAL B CA 1
ATOM 4030 C C . VAL B 1 187 ? -7.68 22.094 15.766 1 94.5 187 VAL B C 1
ATOM 4032 O O . VAL B 1 187 ? -6.5 22.453 15.641 1 94.5 187 VAL B O 1
ATOM 4035 N N . GLY B 1 188 ? -8.711 22.969 15.852 1 93 188 GLY B N 1
ATOM 4036 C CA . GLY B 1 188 ? -8.469 24.391 16.047 1 93 188 GLY B CA 1
ATOM 4037 C C . GLY B 1 188 ? -8.57 25.188 14.766 1 93 188 GLY B C 1
ATOM 4038 O O . GLY B 1 188 ? -9.156 24.734 13.789 1 93 188 GLY B O 1
ATOM 4039 N N . ALA B 1 189 ? -8.102 26.406 14.875 1 93.25 189 ALA B N 1
ATOM 4040 C CA . ALA B 1 189 ? -8.141 27.359 13.758 1 93.25 189 ALA B CA 1
ATOM 4041 C C . ALA B 1 189 ? -7.027 28.406 13.883 1 93.25 189 ALA B C 1
ATOM 4043 O O . ALA B 1 189 ? -6.371 28.5 14.93 1 93.25 189 ALA B O 1
ATOM 4044 N N . HIS B 1 190 ? -6.863 29.078 12.805 1 94.94 190 HIS B N 1
ATOM 4045 C CA . HIS B 1 190 ? -5.93 30.203 12.844 1 94.94 190 HIS B CA 1
ATOM 4046 C C . HIS B 1 190 ? -6.449 31.312 13.742 1 94.94 190 HIS B C 1
ATOM 4048 O O . HIS B 1 190 ? -7.652 31.594 13.766 1 94.94 190 HIS B O 1
ATOM 4054 N N . PRO B 1 191 ? -5.531 32 14.406 1 93.19 191 PRO B N 1
ATOM 4055 C CA . PRO B 1 191 ? -5.965 33.031 15.344 1 93.19 191 PRO B CA 1
ATOM 4056 C C . PRO B 1 191 ? -6.715 34.188 14.656 1 93.19 191 PRO B C 1
ATOM 4058 O O . PRO B 1 191 ? -7.504 34.875 15.289 1 93.19 191 PRO B O 1
ATOM 4061 N N . SER B 1 192 ? -6.516 34.344 13.352 1 93.88 192 SER B N 1
ATOM 4062 C CA . SER B 1 192 ? -7.219 35.406 12.609 1 93.88 192 SER B CA 1
ATOM 4063 C C . SER B 1 192 ? -8.711 35.125 12.523 1 93.88 192 SER B C 1
ATOM 4065 O O . SER B 1 192 ? -9.508 36 12.25 1 93.88 192 SER B O 1
ATOM 4067 N N . GLY B 1 193 ? -9.078 33.844 12.648 1 92.12 193 GLY B N 1
ATOM 4068 C CA . GLY B 1 193 ? -10.469 33.438 12.492 1 92.12 193 GLY B CA 1
ATOM 4069 C C . GLY B 1 193 ? -10.891 33.281 11.047 1 92.12 193 GLY B C 1
ATOM 4070 O O . GLY B 1 193 ? -12.016 32.875 10.758 1 92.12 193 GLY B O 1
ATOM 4071 N N . LEU B 1 194 ? -9.953 33.5 10.141 1 93.5 194 LEU B N 1
ATOM 4072 C CA . LEU B 1 194 ? -10.289 33.531 8.719 1 93.5 194 LEU B CA 1
ATOM 4073 C C . LEU B 1 194 ? -10.195 32.125 8.102 1 93.5 194 LEU B C 1
ATOM 4075 O O . LEU B 1 194 ? -10.867 31.844 7.109 1 93.5 194 LEU B O 1
ATOM 4079 N N . ILE B 1 195 ? -9.312 31.312 8.664 1 92.88 195 ILE B N 1
ATOM 4080 C CA . ILE B 1 195 ? -9.188 29.953 8.164 1 92.88 195 ILE B CA 1
ATOM 4081 C C . ILE B 1 195 ? -9.312 28.969 9.32 1 92.88 195 ILE B C 1
ATOM 4083 O O . ILE B 1 195 ? -8.906 29.266 10.445 1 92.88 195 ILE B O 1
ATOM 4087 N N . GLY B 1 196 ? -9.867 27.844 9.117 1 89.94 196 GLY B N 1
ATOM 4088 C CA . GLY B 1 196 ? -10.133 26.75 10.039 1 89.94 196 GLY B CA 1
ATOM 4089 C C . GLY B 1 196 ? -10.75 25.531 9.359 1 89.94 196 GLY B C 1
ATOM 4090 O O . GLY B 1 196 ? -10.781 25.453 8.125 1 89.94 196 GLY B O 1
ATOM 4091 N N . GLU B 1 197 ? -11.141 24.609 10.203 1 84.19 197 GLU B N 1
ATOM 4092 C CA . GLU B 1 197 ? -11.758 23.422 9.617 1 84.19 197 GLU B CA 1
ATOM 4093 C C . GLU B 1 197 ? -13.203 23.688 9.219 1 84.19 197 GLU B C 1
ATOM 4095 O O . GLU B 1 197 ? -13.992 24.188 10.023 1 84.19 197 GLU B O 1
ATOM 4100 N N . ASP B 1 198 ? -13.484 23.516 8 1 81.31 198 ASP B N 1
ATOM 4101 C CA . ASP B 1 198 ? -14.828 23.719 7.477 1 81.31 198 ASP B CA 1
ATOM 4102 C C . ASP B 1 198 ? -15.188 22.641 6.445 1 81.31 198 ASP B C 1
ATOM 4104 O O . ASP B 1 198 ? -15.242 22.922 5.246 1 81.31 198 ASP B O 1
ATOM 4108 N N . PRO B 1 199 ? -15.508 21.469 6.973 1 77.56 199 PRO B N 1
ATOM 4109 C CA . PRO B 1 199 ? -15.805 20.391 6.035 1 77.56 199 PRO B CA 1
ATOM 4110 C C . PRO B 1 199 ? -17.125 20.594 5.301 1 77.56 199 PRO B C 1
ATOM 4112 O O . PRO B 1 199 ? -18.031 21.25 5.816 1 77.56 199 PRO B O 1
ATOM 4115 N N . ARG B 1 200 ? -17.234 20.047 4.07 1 75.31 200 ARG B N 1
ATOM 4116 C CA . ARG B 1 200 ? -18.484 20.031 3.307 1 75.31 200 ARG B CA 1
ATOM 4117 C C . ARG B 1 200 ? -19.406 18.922 3.799 1 75.31 200 ARG B C 1
ATOM 4119 O O . ARG B 1 200 ? -18.984 17.781 3.975 1 75.31 200 ARG B O 1
ATOM 4126 N N . GLY B 1 201 ? -20.516 19.219 4.059 1 77.44 201 GLY B N 1
ATOM 4127 C CA . GLY B 1 201 ? -21.484 18.219 4.477 1 77.44 201 GLY B CA 1
ATOM 4128 C C . GLY B 1 201 ? -21.344 17.812 5.926 1 77.44 201 GLY B C 1
ATOM 4129 O O . GLY B 1 201 ? -21.016 18.641 6.781 1 77.44 201 GLY B O 1
ATOM 4130 N N . ILE B 1 202 ? -21.75 16.609 6.27 1 81.75 202 ILE B N 1
ATOM 4131 C CA . ILE B 1 202 ? -21.656 16.094 7.629 1 81.75 202 ILE B CA 1
ATOM 4132 C C . ILE B 1 202 ? -20.203 15.812 7.969 1 81.75 202 ILE B C 1
ATOM 4134 O O . ILE B 1 202 ? -19.531 15.047 7.266 1 81.75 202 ILE B O 1
ATOM 4138 N N . PRO B 1 203 ? -19.75 16.469 9.031 1 86.44 203 PRO B N 1
ATOM 4139 C CA . PRO B 1 203 ? -18.344 16.25 9.391 1 86.44 203 PRO B CA 1
ATOM 4140 C C . PRO B 1 203 ? -18.062 14.805 9.797 1 86.44 203 PRO B C 1
ATOM 4142 O O . PRO B 1 203 ? -18.906 14.156 10.422 1 86.44 203 PRO B O 1
ATOM 4145 N N . ASN B 1 204 ? -16.875 14.414 9.5 1 82.31 204 ASN B N 1
ATOM 4146 C CA . ASN B 1 204 ? -16.453 13.078 9.891 1 82.31 204 ASN B CA 1
ATOM 4147 C C . ASN B 1 204 ? -15.602 13.102 11.164 1 82.31 204 ASN B C 1
ATOM 4149 O O . ASN B 1 204 ? -15.492 12.094 11.859 1 82.31 204 ASN B O 1
ATOM 4153 N N . ASN B 1 205 ? -15.055 14.266 11.453 1 87.56 205 ASN B N 1
ATOM 4154 C CA . ASN B 1 205 ? -14.211 14.414 12.633 1 87.56 205 ASN B CA 1
ATOM 4155 C C . ASN B 1 205 ? -14.992 15.016 13.805 1 87.56 205 ASN B C 1
ATOM 4157 O O . ASN B 1 205 ? -15.977 15.719 13.602 1 87.56 205 ASN B O 1
ATOM 4161 N N . LEU B 1 206 ? -14.594 14.766 14.906 1 91.94 206 LEU B N 1
ATOM 4162 C CA . LEU B 1 206 ? -15.305 15.109 16.141 1 91.94 206 LEU B CA 1
ATOM 4163 C C . LEU B 1 206 ? -15.453 16.625 16.266 1 91.94 206 LEU B C 1
ATOM 4165 O O . LEU B 1 206 ? -16.562 17.125 16.422 1 91.94 206 LEU B O 1
ATOM 4169 N N . MET B 1 207 ? -14.383 17.328 16.125 1 91.62 207 MET B N 1
ATOM 4170 C CA . MET B 1 207 ? -14.383 18.719 16.562 1 91.62 207 MET B CA 1
ATOM 4171 C C . MET B 1 207 ? -15.227 19.578 15.617 1 91.62 207 MET B C 1
ATOM 4173 O O . MET B 1 207 ? -16.016 20.406 16.078 1 91.62 207 MET B O 1
ATOM 4177 N N . PRO B 1 208 ? -15.094 19.328 14.305 1 91.38 208 PRO B N 1
ATOM 4178 C CA . PRO B 1 208 ? -16.016 20.078 13.453 1 91.38 208 PRO B CA 1
ATOM 4179 C C . PRO B 1 208 ? -17.484 19.75 13.727 1 91.38 208 PRO B C 1
ATOM 4181 O O . PRO B 1 208 ? -18.344 20.625 13.617 1 91.38 208 PRO B O 1
ATOM 4184 N N . TYR B 1 209 ? -17.75 18.578 14.086 1 93.19 209 TYR B N 1
ATOM 4185 C CA . TYR B 1 209 ? -19.109 18.188 14.414 1 93.19 209 TYR B CA 1
ATOM 4186 C C . TYR B 1 209 ? -19.578 18.875 15.695 1 93.19 209 TYR B C 1
ATOM 4188 O O . TYR B 1 209 ? -20.672 19.453 15.727 1 93.19 209 TYR B O 1
ATOM 4196 N N . VAL B 1 210 ? -18.828 18.844 16.688 1 94.94 210 VAL B N 1
ATOM 4197 C CA . VAL B 1 210 ? -19.125 19.469 17.969 1 94.94 210 VAL B CA 1
ATOM 4198 C C . VAL B 1 210 ? -19.344 20.969 17.766 1 94.94 210 VAL B C 1
ATOM 4200 O O . VAL B 1 210 ? -20.266 21.547 18.344 1 94.94 210 VAL B O 1
ATOM 4203 N N . THR B 1 211 ? -18.5 21.562 16.969 1 92.31 211 THR B N 1
ATOM 4204 C CA . THR B 1 211 ? -18.594 22.984 16.672 1 92.31 211 THR B CA 1
ATOM 4205 C C . THR B 1 211 ? -19.938 23.297 16.016 1 92.31 211 THR B C 1
ATOM 4207 O O . THR B 1 211 ? -20.562 24.312 16.312 1 92.31 211 THR B O 1
ATOM 4210 N N . GLN B 1 212 ? -20.359 22.438 15.141 1 93.5 212 GLN B N 1
ATOM 4211 C CA . GLN B 1 212 ? -21.625 22.656 14.438 1 93.5 212 GLN B CA 1
ATOM 4212 C C . GLN B 1 212 ? -22.812 22.5 15.375 1 93.5 212 GLN B C 1
ATOM 4214 O O . GLN B 1 212 ? -23.828 23.188 15.227 1 93.5 212 GLN B O 1
ATOM 4219 N N . VAL B 1 213 ? -22.719 21.625 16.312 1 95.31 213 VAL B N 1
ATOM 4220 C CA . VAL B 1 213 ? -23.781 21.5 17.312 1 95.31 213 VAL B CA 1
ATOM 4221 C C . VAL B 1 213 ? -23.797 22.734 18.203 1 95.31 213 VAL B C 1
ATOM 4223 O O . VAL B 1 213 ? -24.875 23.281 18.484 1 95.31 213 VAL B O 1
ATOM 4226 N N . ALA B 1 214 ? -22.641 23.156 18.625 1 94.06 214 ALA B N 1
ATOM 4227 C CA . ALA B 1 214 ? -22.516 24.344 19.453 1 94.06 214 ALA B CA 1
ATOM 4228 C C . ALA B 1 214 ? -23.109 25.578 18.75 1 94.06 214 ALA B C 1
ATOM 4230 O O . ALA B 1 214 ? -23.688 26.453 19.406 1 94.06 214 ALA B O 1
ATOM 4231 N N . SER B 1 215 ? -23.016 25.609 17.453 1 92.31 215 SER B N 1
ATOM 4232 C CA . SER B 1 215 ? -23.484 26.766 16.688 1 92.31 215 SER B CA 1
ATOM 4233 C C . SER B 1 215 ? -24.938 26.594 16.297 1 92.31 215 SER B C 1
ATOM 4235 O O . SER B 1 215 ? -25.516 27.469 15.633 1 92.31 215 SER B O 1
ATOM 4237 N N . GLY B 1 216 ? -25.484 25.438 16.562 1 93.06 216 GLY B N 1
ATOM 4238 C CA . GLY B 1 216 ? -26.906 25.203 16.312 1 93.06 216 GLY B CA 1
ATOM 4239 C C . GLY B 1 216 ? -27.172 24.609 14.945 1 93.06 216 GLY B C 1
ATOM 4240 O O . GLY B 1 216 ? -28.328 24.438 14.562 1 93.06 216 GLY B O 1
ATOM 4241 N N . LEU B 1 217 ? -26.156 24.25 14.211 1 92.75 217 LEU B N 1
ATOM 4242 C CA . LEU B 1 217 ? -26.312 23.719 12.867 1 92.75 217 LEU B CA 1
ATOM 4243 C C . LEU B 1 217 ? -26.75 22.25 12.914 1 92.75 217 LEU B C 1
ATOM 4245 O O . LEU B 1 217 ? -27.344 21.75 11.961 1 92.75 217 LEU B O 1
ATOM 4249 N N . ARG B 1 218 ? -26.391 21.531 14 1 94.56 218 ARG B N 1
ATOM 4250 C CA . ARG B 1 218 ? -26.766 20.156 14.242 1 94.56 218 ARG B CA 1
ATOM 4251 C C . ARG B 1 218 ? -27.375 19.984 15.633 1 94.56 218 ARG B C 1
ATOM 4253 O O . ARG B 1 218 ? -27.016 20.719 16.562 1 94.56 218 ARG B O 1
ATOM 4260 N N . PRO B 1 219 ? -28.219 19.031 15.719 1 95.88 219 PRO B N 1
ATOM 4261 C CA . PRO B 1 219 ? -28.969 18.953 16.969 1 95.88 219 PRO B CA 1
ATOM 4262 C C . PRO B 1 219 ? -28.172 18.344 18.109 1 95.88 219 PRO B C 1
ATOM 4264 O O . PRO B 1 219 ? -28.375 18.703 19.266 1 95.88 219 PRO B O 1
ATOM 4267 N N . TYR B 1 220 ? -27.359 17.391 17.828 1 97.31 220 TYR B N 1
ATOM 4268 C CA . TYR B 1 220 ? -26.594 16.703 18.875 1 97.31 220 TYR B CA 1
ATOM 4269 C C . TYR B 1 220 ? -25.391 15.992 18.281 1 97.31 220 TYR B C 1
ATOM 4271 O O . TYR B 1 220 ? -25.328 15.781 17.062 1 97.31 220 TYR B O 1
ATOM 4279 N N . VAL B 1 221 ? -24.422 15.656 19.094 1 97.31 221 VAL B N 1
ATOM 4280 C CA . VAL B 1 221 ? -23.219 14.922 18.719 1 97.31 221 VAL B CA 1
ATOM 4281 C C . VAL B 1 221 ? -23.469 13.422 18.891 1 97.31 221 VAL B C 1
ATOM 4283 O O . VAL B 1 221 ? -24 12.992 19.922 1 97.31 221 VAL B O 1
ATOM 4286 N N . ASN B 1 222 ? -23.094 12.633 17.906 1 95.12 222 ASN B N 1
ATOM 4287 C CA . ASN B 1 222 ? -23.078 11.188 18.078 1 95.12 222 ASN B CA 1
ATOM 4288 C C . ASN B 1 222 ? -21.781 10.711 18.734 1 95.12 222 ASN B C 1
ATOM 4290 O O . ASN B 1 222 ? -20.703 10.938 18.203 1 95.12 222 ASN B O 1
ATOM 4294 N N . VAL B 1 223 ? -21.938 10.086 19.875 1 97.19 223 VAL B N 1
ATOM 4295 C CA . VAL B 1 223 ? -20.797 9.508 20.594 1 97.19 223 VAL B CA 1
ATOM 4296 C C . VAL B 1 223 ? -20.781 7.992 20.406 1 97.19 223 VAL B C 1
ATOM 4298 O O . VAL B 1 223 ? -21.641 7.293 20.938 1 97.19 223 VAL B O 1
ATOM 4301 N N . TYR B 1 224 ? -19.75 7.504 19.75 1 95.12 224 TYR B N 1
ATOM 4302 C CA . TYR B 1 224 ? -19.734 6.094 19.391 1 95.12 224 TYR B CA 1
ATOM 4303 C C . TYR B 1 224 ? -19 5.27 20.438 1 95.12 224 TYR B C 1
ATOM 4305 O O . TYR B 1 224 ? -17.766 5.25 20.469 1 95.12 224 TYR B O 1
ATOM 4313 N N . GLY B 1 225 ? -19.75 4.59 21.203 1 95.5 225 GLY B N 1
ATOM 4314 C CA . GLY B 1 225 ? -19.203 3.771 22.266 1 95.5 225 GLY B CA 1
ATOM 4315 C C . GLY B 1 225 ? -19.109 4.5 23.594 1 95.5 225 GLY B C 1
ATOM 4316 O O . GLY B 1 225 ? -18.719 5.672 23.641 1 95.5 225 GLY B O 1
ATOM 4317 N N . ASN B 1 226 ? -19.469 3.826 24.641 1 96.5 226 ASN B N 1
ATOM 4318 C CA . ASN B 1 226 ? -19.344 4.363 26 1 96.5 226 ASN B CA 1
ATOM 4319 C C . ASN B 1 226 ? -18.891 3.295 26.984 1 96.5 226 ASN B C 1
ATOM 4321 O O . ASN B 1 226 ? -19.125 3.414 28.188 1 96.5 226 ASN B O 1
ATOM 4325 N N . ASP B 1 227 ? -18.328 2.297 26.406 1 97.31 227 ASP B N 1
ATOM 4326 C CA . ASP B 1 227 ? -17.938 1.169 27.25 1 97.31 227 ASP B CA 1
ATOM 4327 C C . ASP B 1 227 ? -16.484 0.79 27.016 1 97.31 227 ASP B C 1
ATOM 4329 O O . ASP B 1 227 ? -16.078 -0.344 27.281 1 97.31 227 ASP B O 1
ATOM 4333 N N . TYR B 1 228 ? -15.758 1.693 26.391 1 96.88 228 TYR B N 1
ATOM 4334 C CA . TYR B 1 228 ? -14.32 1.471 26.266 1 96.88 228 TYR B CA 1
ATOM 4335 C C . TYR B 1 228 ? -13.648 1.5 27.641 1 96.88 228 TYR B C 1
ATOM 4337 O O . TYR B 1 228 ? -14.18 2.094 28.578 1 96.88 228 TYR B O 1
ATOM 4345 N N . GLN B 1 229 ? -12.516 0.824 27.75 1 96.19 229 GLN B N 1
ATOM 4346 C CA . GLN B 1 229 ? -11.719 0.909 28.969 1 96.19 229 GLN B CA 1
ATOM 4347 C C . GLN B 1 229 ? -10.93 2.215 29.016 1 96.19 229 GLN B C 1
ATOM 4349 O O . GLN B 1 229 ? -9.695 2.209 28.922 1 96.19 229 GLN B O 1
ATOM 4354 N N . THR B 1 230 ? -11.688 3.287 29.172 1 98 230 THR B N 1
ATOM 4355 C CA . THR B 1 230 ? -11.141 4.637 29.219 1 98 230 THR B CA 1
ATOM 4356 C C . THR B 1 230 ? -11.695 5.406 30.422 1 98 230 THR B C 1
ATOM 4358 O O . THR B 1 230 ? -12.453 4.855 31.219 1 98 230 THR B O 1
ATOM 4361 N N . VAL B 1 231 ? -11.305 6.656 30.578 1 97.38 231 VAL B N 1
ATOM 4362 C CA . VAL B 1 231 ? -11.594 7.461 31.766 1 97.38 231 VAL B CA 1
ATOM 4363 C C . VAL B 1 231 ? -13.109 7.602 31.938 1 97.38 231 VAL B C 1
ATOM 4365 O O . VAL B 1 231 ? -13.609 7.633 33.062 1 97.38 231 VAL B O 1
ATOM 4368 N N . ASP B 1 232 ? -13.859 7.605 30.828 1 97.94 232 ASP B N 1
ATOM 4369 C CA . ASP B 1 232 ? -15.305 7.809 30.938 1 97.94 232 ASP B CA 1
ATOM 4370 C C . ASP B 1 232 ? -16.062 6.895 29.984 1 97.94 232 ASP B C 1
ATOM 4372 O O . ASP B 1 232 ? -17.219 7.16 29.641 1 97.94 232 ASP B O 1
ATOM 4376 N N . GLY B 1 233 ? -15.344 5.922 29.438 1 97.94 233 GLY B N 1
ATOM 4377 C CA . GLY B 1 233 ? -15.977 4.93 28.578 1 97.94 233 GLY B CA 1
ATOM 4378 C C . GLY B 1 233 ? -15.961 5.312 27.109 1 97.94 233 GLY B C 1
ATOM 4379 O O . GLY B 1 233 ? -16.266 4.484 26.25 1 97.94 233 GLY B O 1
ATOM 4380 N N . THR B 1 234 ? -15.578 6.52 26.781 1 98.12 234 THR B N 1
ATOM 4381 C CA . THR B 1 234 ? -15.586 6.961 25.391 1 98.12 234 THR B CA 1
ATOM 4382 C C . THR B 1 234 ? -14.164 7.008 24.828 1 98.12 234 THR B C 1
ATOM 4384 O O . THR B 1 234 ? -13.195 6.879 25.562 1 98.12 234 THR B O 1
ATOM 4387 N N . GLY B 1 235 ? -14.047 7.094 23.516 1 97.06 235 GLY B N 1
ATOM 4388 C CA . GLY B 1 235 ? -12.742 7.047 22.875 1 97.06 235 GLY B CA 1
ATOM 4389 C C . GLY B 1 235 ? -11.82 8.164 23.312 1 97.06 235 GLY B C 1
ATOM 4390 O O . GLY B 1 235 ? -12.258 9.305 23.5 1 97.06 235 GLY B O 1
ATOM 4391 N N . VAL B 1 236 ? -10.57 7.84 23.469 1 97.94 236 VAL B N 1
ATOM 4392 C CA . VAL B 1 236 ? -9.547 8.797 23.891 1 97.94 236 VAL B CA 1
ATOM 4393 C C . VAL B 1 236 ? -8.555 9.023 22.75 1 97.94 236 VAL B C 1
ATOM 4395 O O . VAL B 1 236 ? -8.016 8.062 22.203 1 97.94 236 VAL B O 1
ATOM 4398 N N . ARG B 1 237 ? -8.391 10.273 22.375 1 97.56 237 ARG B N 1
ATOM 4399 C CA . ARG B 1 237 ? -7.461 10.648 21.312 1 97.56 237 ARG B CA 1
ATOM 4400 C C . ARG B 1 237 ? -6.57 11.805 21.734 1 97.56 237 ARG B C 1
ATOM 4402 O O . ARG B 1 237 ? -6.914 12.547 22.672 1 97.56 237 ARG B O 1
ATOM 4409 N N . ASP B 1 238 ? -5.414 11.906 21.156 1 97.69 238 ASP B N 1
ATOM 4410 C CA . ASP B 1 238 ? -4.512 13.047 21.234 1 97.69 238 ASP B CA 1
ATOM 4411 C C . ASP B 1 238 ? -4.887 14.117 20.203 1 97.69 238 ASP B C 1
ATOM 4413 O O . ASP B 1 238 ? -4.793 13.883 19 1 97.69 238 ASP B O 1
ATOM 4417 N N . TYR B 1 239 ? -5.328 15.297 20.688 1 96.94 239 TYR B N 1
ATOM 4418 C CA . TYR B 1 239 ? -5.75 16.375 19.797 1 96.94 239 TYR B CA 1
ATOM 4419 C C . TYR B 1 239 ? -4.688 17.469 19.719 1 96.94 239 TYR B C 1
ATOM 4421 O O . TYR B 1 239 ? -4.406 18.141 20.719 1 96.94 239 TYR B O 1
ATOM 4429 N N . ILE B 1 240 ? -4.156 17.688 18.547 1 97.06 240 ILE B N 1
ATOM 4430 C CA . ILE B 1 240 ? -3.096 18.672 18.359 1 97.06 240 ILE B CA 1
ATOM 4431 C C . ILE B 1 240 ? -3.658 19.906 17.656 1 97.06 240 ILE B C 1
ATOM 4433 O O . ILE B 1 240 ? -4.484 19.781 16.75 1 97.06 240 ILE B O 1
ATOM 4437 N N . HIS B 1 241 ? -3.266 21.078 18.078 1 96.88 241 HIS B N 1
ATOM 4438 C CA . HIS B 1 241 ? -3.701 22.312 17.438 1 96.88 241 HIS B CA 1
ATOM 4439 C C . HIS B 1 241 ? -3.09 22.453 16.047 1 96.88 241 HIS B C 1
ATOM 4441 O O . HIS B 1 241 ? -1.896 22.219 15.867 1 96.88 241 HIS B O 1
ATOM 4447 N N . VAL B 1 242 ? -3.822 22.891 15.117 1 97.12 242 VAL B N 1
ATOM 4448 C CA . VAL B 1 242 ? -3.441 22.922 13.703 1 97.12 242 VAL B CA 1
ATOM 4449 C C . VAL B 1 242 ? -2.262 23.875 13.508 1 97.12 242 VAL B C 1
ATOM 4451 O O . VAL B 1 242 ? -1.401 23.641 12.656 1 97.12 242 VAL B O 1
ATOM 4454 N N . VAL B 1 243 ? -2.17 24.938 14.242 1 97.19 243 VAL B N 1
ATOM 4455 C CA . VAL B 1 243 ? -1.079 25.891 14.094 1 97.19 243 VAL B CA 1
ATOM 4456 C C . VAL B 1 243 ? 0.229 25.266 14.562 1 97.19 243 VAL B C 1
ATOM 4458 O O . VAL B 1 243 ? 1.279 25.469 13.945 1 97.19 243 VAL B O 1
ATOM 4461 N N . ASP B 1 244 ? 0.16 24.516 15.703 1 97.56 244 ASP B N 1
ATOM 4462 C CA . ASP B 1 244 ? 1.323 23.75 16.125 1 97.56 244 ASP B CA 1
ATOM 4463 C C . ASP B 1 244 ? 1.759 22.766 15.039 1 97.56 244 ASP B C 1
ATOM 4465 O O . ASP B 1 244 ? 2.949 22.641 14.75 1 97.56 244 ASP B O 1
ATOM 4469 N N . LEU B 1 245 ? 0.786 22.094 14.539 1 98 245 LEU B N 1
ATOM 4470 C CA . LEU B 1 245 ? 1.043 21.125 13.477 1 98 245 LEU B CA 1
ATOM 4471 C C . LEU B 1 245 ? 1.692 21.797 12.273 1 98 245 LEU B C 1
ATOM 4473 O O . LEU B 1 245 ? 2.656 21.281 11.711 1 98 245 LEU B O 1
ATOM 4477 N N . ALA B 1 246 ? 1.186 22.922 11.844 1 98.44 246 ALA B N 1
ATOM 4478 C CA . ALA B 1 246 ? 1.703 23.688 10.711 1 98.44 246 ALA B CA 1
ATOM 4479 C C . ALA B 1 246 ? 3.166 24.062 10.93 1 98.44 246 ALA B C 1
ATOM 4481 O O . ALA B 1 246 ? 3.98 23.969 10.008 1 98.44 246 ALA B O 1
ATOM 4482 N N . GLU B 1 247 ? 3.506 24.469 12.109 1 98.06 247 GLU B N 1
ATOM 4483 C CA . GLU B 1 247 ? 4.871 24.859 12.453 1 98.06 247 GLU B CA 1
ATOM 4484 C C . GLU B 1 247 ? 5.844 23.703 12.273 1 98.06 247 GLU B C 1
ATOM 4486 O O . GLU B 1 247 ? 7 23.906 11.898 1 98.06 247 GLU B O 1
ATOM 4491 N N . ALA B 1 248 ? 5.387 22.531 12.578 1 98.62 248 ALA B N 1
ATOM 4492 C CA . ALA B 1 248 ? 6.23 21.344 12.438 1 98.62 248 ALA B CA 1
ATOM 4493 C C . ALA B 1 248 ? 6.684 21.172 10.984 1 98.62 248 ALA B C 1
ATOM 4495 O O . ALA B 1 248 ? 7.77 20.641 10.727 1 98.62 248 ALA B O 1
ATOM 4496 N N . HIS B 1 249 ? 5.902 21.578 10.016 1 98.75 249 HIS B N 1
ATOM 4497 C CA . HIS B 1 249 ? 6.266 21.438 8.609 1 98.75 249 HIS B CA 1
ATOM 4498 C C . HIS B 1 249 ? 7.418 22.375 8.25 1 98.75 249 HIS B C 1
ATOM 4500 O O . HIS B 1 249 ? 8.32 22 7.5 1 98.75 249 HIS B O 1
ATOM 4506 N N . THR B 1 250 ? 7.41 23.625 8.789 1 97.44 250 THR B N 1
ATOM 4507 C CA . THR B 1 250 ? 8.531 24.531 8.555 1 97.44 250 THR B CA 1
ATOM 4508 C C . THR B 1 250 ? 9.812 23.984 9.172 1 97.44 250 THR B C 1
ATOM 4510 O O . THR B 1 250 ? 10.875 24.031 8.547 1 97.44 250 THR B O 1
ATOM 4513 N N . LYS B 1 251 ? 9.672 23.422 10.375 1 98.38 251 LYS B N 1
ATOM 4514 C CA . LYS B 1 251 ? 10.82 22.812 11.047 1 98.38 251 LYS B CA 1
ATOM 4515 C C . LYS B 1 251 ? 11.344 21.609 10.266 1 98.38 251 LYS B C 1
ATOM 4517 O O . LYS B 1 251 ? 12.547 21.344 10.266 1 98.38 251 LYS B O 1
ATOM 4522 N N . SER B 1 252 ? 10.469 20.922 9.625 1 98.81 252 SER B N 1
ATOM 4523 C CA . SER B 1 252 ? 10.859 19.766 8.805 1 98.81 252 SER B CA 1
ATOM 4524 C C . SER B 1 252 ? 11.703 20.203 7.617 1 98.81 252 SER B C 1
ATOM 4526 O O . SER B 1 252 ? 12.617 19.5 7.199 1 98.81 252 SER B O 1
ATOM 4528 N N . LEU B 1 253 ? 11.406 21.391 6.992 1 98.62 253 LEU B N 1
ATOM 4529 C CA . LEU B 1 253 ? 12.211 21.906 5.891 1 98.62 253 LEU B CA 1
ATOM 4530 C C . LEU B 1 253 ? 13.617 22.25 6.367 1 98.62 253 LEU B C 1
ATOM 4532 O O . LEU B 1 253 ? 14.594 22.047 5.641 1 98.62 253 LEU B O 1
ATOM 4536 N N . ASP B 1 254 ? 13.703 22.781 7.629 1 98 254 ASP B N 1
ATOM 4537 C CA . ASP B 1 254 ? 15.023 23.031 8.203 1 98 254 ASP B CA 1
ATOM 4538 C C . ASP B 1 254 ? 15.812 21.719 8.328 1 98 254 ASP B C 1
ATOM 4540 O O . ASP B 1 254 ? 17.016 21.688 8.039 1 98 254 ASP B O 1
ATOM 4544 N N . LYS B 1 255 ? 15.133 20.688 8.766 1 98.62 255 LYS B N 1
ATOM 4545 C CA . LYS B 1 255 ? 15.773 19.375 8.906 1 98.62 255 LYS B CA 1
ATOM 4546 C C . LYS B 1 255 ? 16.234 18.844 7.551 1 98.62 255 LYS B C 1
ATOM 4548 O O . LYS B 1 255 ? 17.312 18.25 7.445 1 98.62 255 LYS B O 1
ATOM 4553 N N . ILE B 1 256 ? 15.445 19.016 6.543 1 98.69 256 ILE B N 1
ATOM 4554 C CA . ILE B 1 256 ? 15.734 18.578 5.184 1 98.69 256 ILE B CA 1
ATOM 4555 C C . ILE B 1 256 ? 17 19.25 4.672 1 98.69 256 ILE B C 1
ATOM 4557 O O . ILE B 1 256 ? 17.812 18.625 3.986 1 98.69 256 ILE B O 1
ATOM 4561 N N . LYS B 1 257 ? 17.203 20.5 5.023 1 97.56 257 LYS B N 1
ATOM 4562 C CA . LYS B 1 257 ? 18.391 21.25 4.605 1 97.56 257 LYS B CA 1
ATOM 4563 C C . LYS B 1 257 ? 19.656 20.625 5.164 1 97.56 257 LYS B C 1
ATOM 4565 O O . LYS B 1 257 ? 20.75 20.859 4.645 1 97.56 257 LYS B O 1
ATOM 4570 N N . GLU B 1 258 ? 19.5 19.766 6.168 1 98.06 258 GLU B N 1
ATOM 4571 C CA . GLU B 1 258 ? 20.641 19.062 6.762 1 98.06 258 GLU B CA 1
ATOM 4572 C C . GLU B 1 258 ? 20.891 17.734 6.055 1 98.06 258 GLU B C 1
ATOM 4574 O O . GLU B 1 258 ? 21.719 16.938 6.516 1 98.06 258 GLU B O 1
ATOM 4579 N N . ASN B 1 259 ? 20.219 17.5 4.957 1 98.19 259 ASN B N 1
ATOM 4580 C CA . ASN B 1 259 ? 20.297 16.234 4.262 1 98.19 259 ASN B CA 1
ATOM 4581 C C . ASN B 1 259 ? 19.938 15.062 5.18 1 98.19 259 ASN B C 1
ATOM 4583 O O . ASN B 1 259 ? 20.719 14.117 5.328 1 98.19 259 ASN B O 1
ATOM 4587 N N . CYS B 1 260 ? 18.781 15.102 5.73 1 98.38 260 CYS B N 1
ATOM 4588 C CA . CYS B 1 260 ? 18.359 14.266 6.848 1 98.38 260 CYS B CA 1
ATOM 4589 C C . CYS B 1 260 ? 18.031 12.852 6.375 1 98.38 260 CYS B C 1
ATOM 4591 O O . CYS B 1 260 ? 17.859 11.945 7.188 1 98.38 260 CYS B O 1
ATOM 4593 N N . GLY B 1 261 ? 18.031 12.57 5.066 1 98.62 261 GLY B N 1
ATOM 4594 C CA . GLY B 1 261 ? 17.562 11.273 4.586 1 98.62 261 GLY B CA 1
ATOM 4595 C C . GLY B 1 261 ? 16.078 11.039 4.824 1 98.62 261 GLY B C 1
ATOM 4596 O O . GLY B 1 261 ? 15.266 11.922 4.566 1 98.62 261 GLY B O 1
ATOM 4597 N N . PHE B 1 262 ? 15.719 9.844 5.223 1 98.75 262 PHE B N 1
ATOM 4598 C CA . PHE B 1 262 ? 14.336 9.477 5.504 1 98.75 262 PHE B CA 1
ATOM 4599 C C . PHE B 1 262 ? 14.047 9.555 7 1 98.75 262 PHE B C 1
ATOM 4601 O O . PHE B 1 262 ? 14.68 8.852 7.793 1 98.75 262 PHE B O 1
ATOM 4608 N N . LYS B 1 263 ? 13.094 10.43 7.422 1 98.81 263 LYS B N 1
ATOM 4609 C CA . LYS B 1 263 ? 12.742 10.617 8.828 1 98.81 263 LYS B CA 1
ATOM 4610 C C . LYS B 1 263 ? 11.227 10.523 9.023 1 98.81 263 LYS B C 1
ATOM 4612 O O . LYS B 1 263 ? 10.453 10.867 8.133 1 98.81 263 LYS B O 1
ATOM 4617 N N . VAL B 1 264 ? 10.852 10.031 10.195 1 98.81 264 VAL B N 1
ATOM 4618 C CA . VAL B 1 264 ? 9.453 9.969 10.617 1 98.81 264 VAL B CA 1
ATOM 4619 C C . VAL B 1 264 ? 9.297 10.625 11.992 1 98.81 264 VAL B C 1
ATOM 4621 O O . VAL B 1 264 ? 10.117 10.414 12.883 1 98.81 264 VAL B O 1
ATOM 4624 N N . TYR B 1 265 ? 8.258 11.43 12.156 1 98.88 265 TYR B N 1
ATOM 4625 C CA . TYR B 1 265 ? 8.016 12.062 13.445 1 98.88 265 TYR B CA 1
ATOM 4626 C C . TYR B 1 265 ? 6.535 12.016 13.805 1 98.88 265 TYR B C 1
ATOM 4628 O O . TYR B 1 265 ? 5.672 12.266 12.961 1 98.88 265 TYR B O 1
ATOM 4636 N N . ASN B 1 266 ? 6.258 11.695 15.023 1 98.88 266 ASN B N 1
ATOM 4637 C CA . ASN B 1 266 ? 4.93 11.898 15.594 1 98.88 266 ASN B CA 1
ATOM 4638 C C . ASN B 1 266 ? 4.695 13.359 15.969 1 98.88 266 ASN B C 1
ATOM 4640 O O . ASN B 1 266 ? 5.594 14.023 16.484 1 98.88 266 ASN B O 1
ATOM 4644 N N . LEU B 1 267 ? 3.568 13.805 15.633 1 98.75 267 LEU B N 1
ATOM 4645 C CA . LEU B 1 267 ? 3.17 15.141 16.062 1 98.75 267 LEU B CA 1
ATOM 4646 C C . LEU B 1 267 ? 1.892 15.094 16.891 1 98.75 267 LEU B C 1
ATOM 4648 O O . LEU B 1 267 ? 0.801 14.898 16.344 1 98.75 267 LEU B O 1
ATOM 4652 N N . GLY B 1 268 ? 1.949 15.305 18.078 1 98.06 268 GLY B N 1
ATOM 4653 C CA . GLY B 1 268 ? 0.865 15.328 19.047 1 98.06 268 GLY B CA 1
ATOM 4654 C C . GLY B 1 268 ? 1.239 16.016 20.344 1 98.06 268 GLY B C 1
ATOM 4655 O O . GLY B 1 268 ? 2.32 16.609 20.453 1 98.06 268 GLY B O 1
ATOM 4656 N N . THR B 1 269 ? 0.349 16.016 21.281 1 96.94 269 THR B N 1
ATOM 4657 C CA . THR B 1 269 ? 0.571 16.688 22.562 1 96.94 269 THR B CA 1
ATOM 4658 C C . THR B 1 269 ? 1.088 15.703 23.609 1 96.94 269 THR B C 1
ATOM 4660 O O . THR B 1 269 ? 1.651 16.109 24.625 1 96.94 269 THR B O 1
ATOM 4663 N N . GLY B 1 270 ? 0.789 14.43 23.391 1 97.06 270 GLY B N 1
ATOM 4664 C CA . GLY B 1 270 ? 1.11 13.406 24.375 1 97.06 270 GLY B CA 1
ATOM 4665 C C . GLY B 1 270 ? 0.04 13.242 25.438 1 97.06 270 GLY B C 1
ATOM 4666 O O . GLY B 1 270 ? 0.177 12.422 26.344 1 97.06 270 GLY B O 1
ATOM 4667 N N . GLN B 1 271 ? -0.99 13.984 25.266 1 95.5 271 GLN B N 1
ATOM 4668 C CA . GLN B 1 271 ? -2.107 13.93 26.203 1 95.5 271 GLN B CA 1
ATOM 4669 C C . GLN B 1 271 ? -3.377 13.43 25.516 1 95.5 271 GLN B C 1
ATOM 4671 O O . GLN B 1 271 ? -3.789 13.977 24.484 1 95.5 271 GLN B O 1
ATOM 4676 N N . GLY B 1 272 ? -4.004 12.43 26.094 1 96.56 272 GLY B N 1
ATOM 4677 C CA . GLY B 1 272 ? -5.266 11.914 25.578 1 96.56 272 GLY B CA 1
ATOM 4678 C C . GLY B 1 272 ? -6.477 12.602 26.188 1 96.56 272 GLY B C 1
ATOM 4679 O O . GLY B 1 272 ? -6.492 12.906 27.375 1 96.56 272 GLY B O 1
ATOM 4680 N N . ASN B 1 273 ? -7.461 12.859 25.328 1 97.06 273 ASN B N 1
ATOM 4681 C CA . ASN B 1 273 ? -8.758 13.375 25.766 1 97.06 273 ASN B CA 1
ATOM 4682 C C . ASN B 1 273 ? -9.906 12.547 25.203 1 97.06 273 ASN B C 1
ATOM 4684 O O . ASN B 1 273 ? -9.883 12.164 24.031 1 97.06 273 ASN B O 1
ATOM 4688 N N . SER B 1 274 ? -10.852 12.273 26.078 1 97.62 274 SER B N 1
ATOM 4689 C CA . SER B 1 274 ? -12 11.492 25.625 1 97.62 274 SER B CA 1
ATOM 4690 C C . SER B 1 274 ? -12.969 12.352 24.812 1 97.62 274 SER B C 1
ATOM 4692 O O . SER B 1 274 ? -12.859 13.578 24.812 1 97.62 274 SER B O 1
ATOM 4694 N N . VAL B 1 275 ? -13.852 11.664 24.156 1 97.56 275 VAL B N 1
ATOM 4695 C CA . VAL B 1 275 ? -14.883 12.352 23.375 1 97.56 275 VAL B CA 1
ATOM 4696 C C . VAL B 1 275 ? -15.695 13.266 24.297 1 97.56 275 VAL B C 1
ATOM 4698 O O . VAL B 1 275 ? -15.93 14.43 23.969 1 97.56 275 VAL B O 1
ATOM 4701 N N . LEU B 1 276 ? -16.047 12.766 25.453 1 97.69 276 LEU B N 1
ATOM 4702 C CA . LEU B 1 276 ? -16.859 13.539 26.375 1 97.69 276 LEU B CA 1
ATOM 4703 C C . LEU B 1 276 ? -16.078 14.711 26.953 1 97.69 276 LEU B C 1
ATOM 4705 O O . LEU B 1 276 ? -16.625 15.789 27.188 1 97.69 276 LEU B O 1
ATOM 4709 N N . GLN B 1 277 ? -14.82 14.5 27.203 1 96.69 277 GLN B N 1
ATOM 4710 C CA . GLN B 1 277 ? -13.984 15.594 27.672 1 96.69 277 GLN B CA 1
ATOM 4711 C C . GLN B 1 277 ? -13.906 16.719 26.641 1 96.69 277 GLN B C 1
ATOM 4713 O O . GLN B 1 277 ? -13.898 17.891 27 1 96.69 277 GLN B O 1
ATOM 4718 N N . MET B 1 278 ? -13.891 16.328 25.406 1 96.81 278 MET B N 1
ATOM 4719 C CA . MET B 1 278 ? -13.836 17.328 24.344 1 96.81 278 MET B CA 1
ATOM 4720 C C . MET B 1 278 ? -15.148 18.094 24.25 1 96.81 278 MET B C 1
ATOM 4722 O O . MET B 1 278 ? -15.148 19.312 24 1 96.81 278 MET B O 1
ATOM 4726 N N . ILE B 1 279 ? -16.25 17.391 24.359 1 97 279 ILE B N 1
ATOM 4727 C CA . ILE B 1 279 ? -17.562 18.031 24.359 1 97 279 ILE B CA 1
ATOM 4728 C C . ILE B 1 279 ? -17.672 19.016 25.516 1 97 279 ILE B C 1
ATOM 4730 O O . ILE B 1 279 ? -18.078 20.156 25.328 1 97 279 ILE B O 1
ATOM 4734 N N . LEU B 1 280 ? -17.219 18.594 26.641 1 96.06 280 LEU B N 1
ATOM 4735 C CA . LEU B 1 280 ? -17.266 19.438 27.828 1 96.06 280 LEU B CA 1
ATOM 4736 C C . LEU B 1 280 ? -16.391 20.672 27.656 1 96.06 280 LEU B C 1
ATOM 4738 O O . LEU B 1 280 ? -16.766 21.766 28.062 1 96.06 280 LEU B O 1
ATOM 4742 N N . ALA B 1 281 ? -15.25 20.406 27.141 1 94.94 281 ALA B N 1
ATOM 4743 C CA . ALA B 1 281 ? -14.336 21.531 26.891 1 94.94 281 ALA B CA 1
ATOM 4744 C C . ALA B 1 281 ? -14.961 22.562 25.953 1 94.94 281 ALA B C 1
ATOM 4746 O O . ALA B 1 281 ? -14.797 23.766 26.156 1 94.94 281 ALA B O 1
ATOM 4747 N N . MET B 1 282 ? -15.617 22.125 24.953 1 95.44 282 MET B N 1
ATOM 4748 C CA . MET B 1 282 ? -16.281 23.031 24.016 1 95.44 282 MET B CA 1
ATOM 4749 C C . MET B 1 282 ? -17.438 23.766 24.672 1 95.44 282 MET B C 1
ATOM 4751 O O . MET B 1 282 ? -17.672 24.938 24.406 1 95.44 282 MET B O 1
ATOM 4755 N N . GLU B 1 283 ? -18.141 23.062 25.531 1 96.31 283 GLU B N 1
ATOM 4756 C CA . GLU B 1 283 ? -19.203 23.719 26.297 1 96.31 283 GLU B CA 1
ATOM 4757 C C . GLU B 1 283 ? -18.656 24.891 27.109 1 96.31 283 GLU B C 1
ATOM 4759 O O . GLU B 1 283 ? -19.234 25.984 27.109 1 96.31 283 GLU B O 1
ATOM 4764 N N . LYS B 1 284 ? -17.625 24.625 27.719 1 94.38 284 LYS B N 1
ATOM 4765 C CA . LYS B 1 284 ? -16.984 25.641 28.531 1 94.38 284 LYS B CA 1
ATOM 4766 C C . LYS B 1 284 ? -16.531 26.828 27.688 1 94.38 284 LYS B C 1
ATOM 4768 O O . LYS B 1 284 ? -16.75 27.984 28.062 1 94.38 284 LYS B O 1
ATOM 4773 N N . ALA B 1 285 ? -15.914 26.562 26.609 1 91.5 285 ALA B N 1
ATOM 4774 C CA . ALA B 1 285 ? -15.336 27.594 25.75 1 91.5 285 ALA B CA 1
ATOM 4775 C C . ALA B 1 285 ? -16.422 28.422 25.062 1 91.5 285 ALA B C 1
ATOM 4777 O O . ALA B 1 285 ? -16.266 29.625 24.859 1 91.5 285 ALA B O 1
ATOM 4778 N N . SER B 1 286 ? -17.547 27.797 24.734 1 92.5 286 SER B N 1
ATOM 4779 C CA . SER B 1 286 ? -18.578 28.469 23.953 1 92.5 286 SER B CA 1
ATOM 4780 C C . SER B 1 286 ? -19.672 29.031 24.844 1 92.5 286 SER B C 1
ATOM 4782 O O . SER B 1 286 ? -20.484 29.859 24.406 1 92.5 286 SER B O 1
ATOM 4784 N N . GLY B 1 287 ? -19.75 28.469 26.031 1 93.94 287 GLY B N 1
ATOM 4785 C CA . GLY B 1 287 ? -20.828 28.844 26.922 1 93.94 287 GLY B CA 1
ATOM 4786 C C . GLY B 1 287 ? -22.156 28.234 26.531 1 93.94 287 GLY B C 1
ATOM 4787 O O . GLY B 1 287 ? -23.203 28.656 27.016 1 93.94 287 GLY B O 1
ATOM 4788 N N . LYS B 1 288 ? -22.109 27.297 25.688 1 95.56 288 LYS B N 1
ATOM 4789 C CA . LYS B 1 288 ? -23.312 26.641 25.188 1 95.56 288 LYS B CA 1
ATOM 4790 C C . LYS B 1 288 ? -23.375 25.188 25.625 1 95.56 288 LYS B C 1
ATOM 4792 O O . LYS B 1 288 ? -22.344 24.547 25.812 1 95.56 288 LYS B O 1
ATOM 4797 N N . THR B 1 289 ? -24.594 24.75 25.828 1 94.94 289 THR B N 1
ATOM 4798 C CA . THR B 1 289 ? -24.766 23.312 26.047 1 94.94 289 THR B CA 1
ATOM 4799 C C . THR B 1 289 ? -24.688 22.547 24.734 1 94.94 289 THR B C 1
ATOM 4801 O O . THR B 1 289 ? -25.25 22.969 23.719 1 94.94 289 THR B O 1
ATOM 4804 N N . ILE B 1 290 ? -24 21.438 24.781 1 97.38 290 ILE B N 1
ATOM 4805 C CA . ILE B 1 290 ? -23.844 20.625 23.594 1 97.38 290 ILE B CA 1
ATOM 4806 C C . ILE B 1 290 ? -24.453 19.25 23.812 1 97.38 290 ILE B C 1
ATOM 4808 O O . ILE B 1 290 ? -23.797 18.359 24.375 1 97.38 290 ILE B O 1
ATOM 4812 N N . PRO B 1 291 ? -25.656 19.031 23.344 1 98.06 291 PRO B N 1
ATOM 4813 C CA . PRO B 1 291 ? -26.297 17.719 23.5 1 98.06 291 PRO B CA 1
ATOM 4814 C C . PRO B 1 291 ? -25.562 16.609 22.734 1 98.06 291 PRO B C 1
ATOM 4816 O O . PRO B 1 291 ? -24.969 16.875 21.672 1 98.06 291 PRO B O 1
ATOM 4819 N N . TYR B 1 292 ? -25.531 15.406 23.25 1 98.12 292 TYR B N 1
ATOM 4820 C CA . TYR B 1 292 ? -24.969 14.258 22.562 1 98.12 292 TYR B CA 1
ATOM 4821 C C . TYR B 1 292 ? -25.812 13.008 22.797 1 98.12 292 TYR B C 1
ATOM 4823 O O . TYR B 1 292 ? -26.609 12.969 23.734 1 98.12 292 TYR B O 1
ATOM 4831 N N . THR B 1 293 ? -25.734 12.078 21.906 1 97.81 293 THR B N 1
ATOM 4832 C CA . THR B 1 293 ? -26.375 10.773 22.047 1 97.81 293 THR B CA 1
ATOM 4833 C C . THR B 1 293 ? -25.328 9.656 21.938 1 97.81 293 THR B C 1
ATOM 4835 O O . THR B 1 293 ? -24.359 9.766 21.188 1 97.81 293 THR B O 1
ATOM 4838 N N . ILE B 1 294 ? -25.5 8.609 22.766 1 97.5 294 ILE B N 1
ATOM 4839 C CA . ILE B 1 294 ? -24.594 7.465 22.734 1 97.5 294 ILE B CA 1
ATOM 4840 C C . ILE B 1 294 ? -25.031 6.492 21.641 1 97.5 294 ILE B C 1
ATOM 4842 O O . ILE B 1 294 ? -26.203 6.09 21.594 1 97.5 294 ILE B O 1
ATOM 4846 N N . CYS B 1 295 ? -24.141 6.234 20.812 1 96 295 CYS B N 1
ATOM 4847 C CA . CYS B 1 295 ? -24.328 5.273 19.719 1 96 295 CYS B CA 1
ATOM 4848 C C . CYS B 1 295 ? -23.453 4.047 19.922 1 96 295 CYS B C 1
ATOM 4850 O O . CYS B 1 295 ? -22.547 4.059 20.75 1 96 295 CYS B O 1
ATOM 4852 N N . PRO B 1 296 ? -23.781 2.922 19.234 1 94.56 296 PRO B N 1
ATOM 4853 C CA . PRO B 1 296 ? -22.891 1.762 19.281 1 94.56 296 PRO B CA 1
ATOM 4854 C C . PRO B 1 296 ? -21.469 2.086 18.812 1 94.56 296 PRO B C 1
ATOM 4856 O O . PRO B 1 296 ? -21.266 3.033 18.047 1 94.56 296 PRO B O 1
ATOM 4859 N N . ARG B 1 297 ? -20.594 1.246 19.281 1 92.94 297 ARG B N 1
ATOM 4860 C CA . ARG B 1 297 ? -19.219 1.388 18.844 1 92.94 297 ARG B CA 1
ATOM 4861 C C . ARG B 1 297 ? -19.109 1.308 17.312 1 92.94 297 ARG B C 1
ATOM 4863 O O . ARG B 1 297 ? -19.859 0.56 16.688 1 92.94 297 ARG B O 1
ATOM 4870 N N . ARG B 1 298 ? -18.219 2.123 16.75 1 85.75 298 ARG B N 1
ATOM 4871 C CA . ARG B 1 298 ? -17.828 1.922 15.352 1 85.75 298 ARG B CA 1
ATOM 4872 C C . ARG B 1 298 ? -16.812 0.804 15.227 1 85.75 298 ARG B C 1
ATOM 4874 O O . ARG B 1 298 ? -15.828 0.761 15.977 1 85.75 298 ARG B O 1
ATOM 4881 N N . PRO B 1 299 ? -17.031 -0.093 14.281 1 81.81 299 PRO B N 1
ATOM 4882 C CA . PRO B 1 299 ? -16.047 -1.171 14.102 1 81.81 299 PRO B CA 1
ATOM 4883 C C . PRO B 1 299 ? -14.648 -0.651 13.828 1 81.81 299 PRO B C 1
ATOM 4885 O O . PRO B 1 299 ? -14.469 0.247 13 1 81.81 299 PRO B O 1
ATOM 4888 N N . GLY B 1 300 ? -13.695 -1.111 14.609 1 80.81 300 GLY B N 1
ATOM 4889 C CA . GLY B 1 300 ? -12.297 -0.805 14.336 1 80.81 300 GLY B CA 1
ATOM 4890 C C . GLY B 1 300 ? -11.773 0.367 15.148 1 80.81 300 GLY B C 1
ATOM 4891 O O . GLY B 1 300 ? -10.578 0.646 15.148 1 80.81 300 GLY B O 1
ATOM 4892 N N . ASP B 1 301 ? -12.672 0.985 15.906 1 88.88 301 ASP B N 1
ATOM 4893 C CA . ASP B 1 301 ? -12.211 2.129 16.688 1 88.88 301 ASP B CA 1
ATOM 4894 C C . ASP B 1 301 ? -11.344 1.677 17.859 1 88.88 301 ASP B C 1
ATOM 4896 O O . ASP B 1 301 ? -11.703 0.74 18.578 1 88.88 301 ASP B O 1
ATOM 4900 N N . CYS B 1 302 ? -10.273 2.312 18 1 92.75 302 CYS B N 1
ATOM 4901 C CA . CYS B 1 302 ? -9.414 2.066 19.141 1 92.75 302 CYS B CA 1
ATOM 4902 C C . CYS B 1 302 ? -9.945 2.781 20.391 1 92.75 302 CYS B C 1
ATOM 4904 O O . CYS B 1 302 ? -10.594 3.82 20.281 1 92.75 302 CYS B O 1
ATOM 4906 N N . ALA B 1 303 ? -9.672 2.23 21.531 1 96.44 303 ALA B N 1
ATOM 4907 C CA . ALA B 1 303 ? -10.109 2.836 22.781 1 96.44 303 ALA B CA 1
ATOM 4908 C C . ALA B 1 303 ? -9.297 4.094 23.094 1 96.44 303 ALA B C 1
ATOM 4910 O O . ALA B 1 303 ? -9.867 5.16 23.344 1 96.44 303 ALA B O 1
ATOM 4911 N N . THR B 1 304 ? -7.988 3.938 23.109 1 97.81 304 THR B N 1
ATOM 4912 C CA . THR B 1 304 ? -7.086 5.027 23.469 1 97.81 304 THR B CA 1
ATOM 4913 C C . THR B 1 304 ? -5.93 5.117 22.484 1 97.81 304 THR B C 1
ATOM 4915 O O . THR B 1 304 ? -5.289 4.109 22.172 1 97.81 304 THR B O 1
ATOM 4918 N N . VAL B 1 305 ? -5.648 6.297 21.938 1 97.75 305 VAL B N 1
ATOM 4919 C CA . VAL B 1 305 ? -4.516 6.562 21.047 1 97.75 305 VAL B CA 1
ATOM 4920 C C . VAL B 1 305 ? -3.924 7.934 21.375 1 97.75 305 VAL B C 1
ATOM 4922 O O . VAL B 1 305 ? -4.602 8.953 21.234 1 97.75 305 VAL B O 1
ATOM 4925 N N . TYR B 1 306 ? -2.666 7.961 21.828 1 98.06 306 TYR B N 1
ATOM 4926 C CA . TYR B 1 306 ? -1.992 9.242 22.031 1 98.06 306 TYR B CA 1
ATOM 4927 C C . TYR B 1 306 ? -0.49 9.109 21.812 1 98.06 306 TYR B C 1
ATOM 4929 O O . TYR B 1 306 ? 0.063 8.008 21.922 1 98.06 306 TYR B O 1
ATOM 4937 N N . SER B 1 307 ? 0.142 10.164 21.531 1 98 307 SER B N 1
ATOM 4938 C CA . SER B 1 307 ? 1.469 10.141 20.922 1 98 307 SER B CA 1
ATOM 4939 C C . SER B 1 307 ? 2.561 10.305 21.984 1 98 307 SER B C 1
ATOM 4941 O O . SER B 1 307 ? 2.301 10.805 23.078 1 98 307 SER B O 1
ATOM 4943 N N . ASP B 1 308 ? 3.699 9.812 21.734 1 98.62 308 ASP B N 1
ATOM 4944 C CA . ASP B 1 308 ? 4.973 10.328 22.219 1 98.62 308 ASP B CA 1
ATOM 4945 C C . ASP B 1 308 ? 5.684 11.148 21.141 1 98.62 308 ASP B C 1
ATOM 4947 O O . ASP B 1 308 ? 6.148 10.602 20.141 1 98.62 308 ASP B O 1
ATOM 4951 N N . ALA B 1 309 ? 5.781 12.5 21.344 1 98.38 309 ALA B N 1
ATOM 4952 C CA . ALA B 1 309 ? 6.348 13.383 20.328 1 98.38 309 ALA B CA 1
ATOM 4953 C C . ALA B 1 309 ? 7.766 13.812 20.703 1 98.38 309 ALA B C 1
ATOM 4955 O O . ALA B 1 309 ? 8.266 14.828 20.203 1 98.38 309 ALA B O 1
ATOM 4956 N N . SER B 1 310 ? 8.406 13.094 21.562 1 98.56 310 SER B N 1
ATOM 4957 C CA . SER B 1 310 ? 9.727 13.461 22.062 1 98.56 310 SER B CA 1
ATOM 4958 C C . SER B 1 310 ? 10.758 13.492 20.938 1 98.56 310 SER B C 1
ATOM 4960 O O . SER B 1 310 ? 11.695 14.289 20.969 1 98.56 310 SER B O 1
ATOM 4962 N N . LEU B 1 311 ? 10.633 12.617 19.953 1 98.75 311 LEU B N 1
ATOM 4963 C CA . LEU B 1 311 ? 11.578 12.609 18.844 1 98.75 311 LEU B CA 1
ATOM 4964 C C . LEU B 1 311 ? 11.523 13.922 18.062 1 98.75 311 LEU B C 1
ATOM 4966 O O . LEU B 1 311 ? 12.562 14.469 17.688 1 98.75 311 LEU B O 1
ATOM 4970 N N . ALA B 1 312 ? 10.328 14.406 17.781 1 98.81 312 ALA B N 1
ATOM 4971 C CA . ALA B 1 312 ? 10.172 15.695 17.109 1 98.81 312 ALA B CA 1
ATOM 4972 C C . ALA B 1 312 ? 10.805 16.828 17.922 1 98.81 312 ALA B C 1
ATOM 4974 O O . ALA B 1 312 ? 11.438 17.719 17.359 1 98.81 312 ALA B O 1
ATOM 4975 N N . GLU B 1 313 ? 10.609 16.75 19.234 1 98.56 313 GLU B N 1
ATOM 4976 C CA . GLU B 1 313 ? 11.219 17.766 20.094 1 98.56 313 GLU B CA 1
ATOM 4977 C C . GLU B 1 313 ? 12.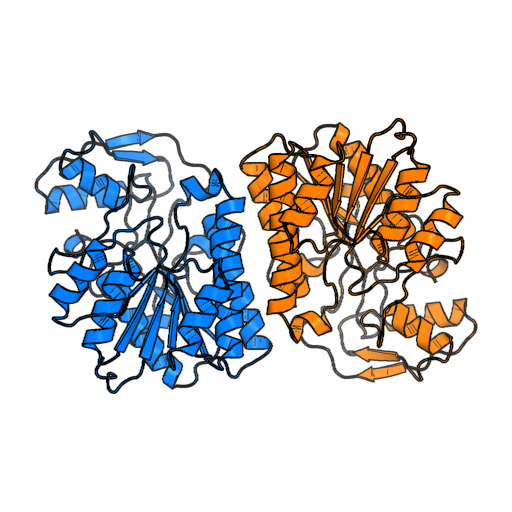742 17.734 19.984 1 98.56 313 GLU B C 1
ATOM 4979 O O . GLU B 1 313 ? 13.383 18.766 19.844 1 98.56 313 GLU B O 1
ATOM 4984 N N . ARG B 1 314 ? 13.258 16.562 20.031 1 98.56 314 ARG B N 1
ATOM 4985 C CA . ARG B 1 314 ? 14.711 16.391 20.047 1 98.56 314 ARG B CA 1
ATOM 4986 C C . ARG B 1 314 ? 15.32 16.719 18.703 1 98.56 314 ARG B C 1
ATOM 4988 O O . ARG B 1 314 ? 16.375 17.359 18.625 1 98.56 314 ARG B O 1
ATOM 4995 N N . GLU B 1 315 ? 14.719 16.359 17.562 1 98.56 315 GLU B N 1
ATOM 4996 C CA . GLU B 1 315 ? 15.375 16.422 16.266 1 98.56 315 GLU B CA 1
ATOM 4997 C C . GLU B 1 315 ? 14.922 17.641 15.477 1 98.56 315 GLU B C 1
ATOM 4999 O O . GLU B 1 315 ? 15.664 18.156 14.641 1 98.56 315 GLU B O 1
ATOM 5004 N N . LEU B 1 316 ? 13.695 18.078 15.734 1 98.56 316 LEU B N 1
ATOM 5005 C CA . LEU B 1 316 ? 13.172 19.203 14.969 1 98.56 316 LEU B CA 1
ATOM 5006 C C . LEU B 1 316 ? 13.141 20.469 15.812 1 98.56 316 LEU B C 1
ATOM 5008 O O . LEU B 1 316 ? 12.914 21.578 15.297 1 98.56 316 LEU B O 1
ATOM 5012 N N . GLY B 1 317 ? 13.289 20.328 17.141 1 98.19 317 GLY B N 1
ATOM 5013 C CA . GLY B 1 317 ? 13.062 21.469 18.031 1 98.19 317 GLY B CA 1
ATOM 5014 C C . GLY B 1 317 ? 11.602 21.875 18.109 1 98.19 317 GLY B C 1
ATOM 5015 O O . GLY B 1 317 ? 11.289 23.062 18.234 1 98.19 317 GLY B O 1
ATOM 5016 N N . TRP B 1 318 ? 10.703 20.938 17.906 1 98.19 318 TRP B N 1
ATOM 5017 C CA . TRP B 1 318 ? 9.266 21.203 17.859 1 98.19 318 TRP B CA 1
ATOM 5018 C C . TRP B 1 318 ? 8.555 20.625 19.078 1 98.19 318 TRP B C 1
ATOM 5020 O O . TRP B 1 318 ? 8.844 19.5 19.484 1 98.19 318 TRP B O 1
ATOM 5030 N N . LYS B 1 319 ? 7.668 21.375 19.641 1 97.5 319 LYS B N 1
ATOM 5031 C CA . LYS B 1 319 ? 6.773 20.938 20.703 1 97.5 319 LYS B CA 1
ATOM 5032 C C . LYS B 1 319 ? 5.418 21.625 20.609 1 97.5 319 LYS B C 1
ATOM 5034 O O . LYS B 1 319 ? 5.344 22.828 20.297 1 97.5 319 LYS B O 1
ATOM 5039 N N . ALA B 1 320 ? 4.418 20.828 20.859 1 96.94 320 ALA B N 1
ATOM 5040 C CA . ALA B 1 320 ? 3.09 21.438 20.875 1 96.94 320 ALA B CA 1
ATOM 5041 C C . ALA B 1 320 ? 2.996 22.516 21.953 1 96.94 320 ALA B C 1
ATOM 5043 O O . ALA B 1 320 ? 3.428 22.312 23.078 1 96.94 320 ALA B O 1
ATOM 5044 N N . LYS B 1 321 ? 2.393 23.656 21.578 1 95.38 321 LYS B N 1
ATOM 5045 C CA . LYS B 1 321 ? 2.322 24.781 22.5 1 95.38 321 LYS B CA 1
ATOM 5046 C C . LYS B 1 321 ? 0.906 24.969 23.031 1 95.38 321 LYS B C 1
ATOM 5048 O O . LYS B 1 321 ? 0.716 25.5 24.125 1 95.38 321 LYS B O 1
ATOM 5053 N N . TYR B 1 322 ? -0.045 24.531 22.266 1 91.81 322 TYR B N 1
ATOM 5054 C CA . TYR B 1 322 ? -1.438 24.781 22.609 1 91.81 322 TYR B CA 1
ATOM 5055 C C . TYR B 1 322 ? -2.094 23.547 23.188 1 91.81 322 TYR B C 1
ATOM 5057 O O . TYR B 1 322 ? -1.911 22.438 22.672 1 91.81 322 TYR B O 1
ATOM 5065 N N . ASP B 1 323 ? -2.816 23.734 24.266 1 86.12 323 ASP B N 1
ATOM 5066 C CA . ASP B 1 323 ? -3.611 22.641 24.812 1 86.12 323 ASP B CA 1
ATOM 5067 C C . ASP B 1 323 ? -5.039 22.688 24.266 1 86.12 323 ASP B C 1
ATOM 5069 O O . ASP B 1 323 ? -5.371 23.516 23.422 1 86.12 323 ASP B O 1
ATOM 5073 N N . VAL B 1 324 ? -5.785 21.719 24.734 1 84.25 324 VAL B N 1
ATOM 5074 C CA . VAL B 1 324 ? -7.133 21.547 24.203 1 84.25 324 VAL B CA 1
ATOM 5075 C C . VAL B 1 324 ? -7.977 22.781 24.531 1 84.25 324 VAL B C 1
ATOM 5077 O O . VAL B 1 324 ? -8.797 23.203 23.703 1 84.25 324 VAL B O 1
ATOM 5080 N N . ASP B 1 325 ? -7.715 23.328 25.641 1 81.81 325 ASP B N 1
ATOM 5081 C CA . ASP B 1 325 ? -8.516 24.484 26.047 1 81.81 325 ASP B CA 1
ATOM 5082 C C . ASP B 1 325 ? -8.281 25.672 25.125 1 81.81 325 ASP B C 1
ATOM 5084 O O . ASP B 1 325 ? -9.227 26.344 24.719 1 81.81 325 ASP B O 1
ATOM 5088 N N . VAL B 1 326 ? -7.094 25.891 24.75 1 76.5 326 VAL B N 1
ATOM 5089 C CA . VAL B 1 326 ? -6.746 26.984 23.844 1 76.5 326 VAL B CA 1
ATOM 5090 C C . VAL B 1 326 ? -7.234 26.656 22.438 1 76.5 326 VAL B C 1
ATOM 5092 O O . VAL B 1 326 ? -7.613 27.562 21.688 1 76.5 326 VAL B O 1
ATOM 5095 N N . SER B 1 327 ? -7.293 25.438 22.094 1 79.38 327 SER B N 1
ATOM 5096 C CA . SER B 1 327 ? -7.629 25 20.75 1 79.38 327 SER B CA 1
ATOM 5097 C C . SER B 1 327 ? -9.117 25.188 20.469 1 79.38 327 SER B C 1
ATOM 5099 O O . SER B 1 327 ? -9.523 25.25 19.297 1 79.38 327 SER B O 1
ATOM 5101 N N . LEU B 1 328 ? -9.812 25.281 21.469 1 80.19 328 LEU B N 1
ATOM 5102 C CA . LEU B 1 328 ? -11.266 25.328 21.312 1 80.19 328 LEU B CA 1
ATOM 5103 C C . LEU B 1 328 ? -11.773 26.766 21.438 1 80.19 328 LEU B C 1
ATOM 5105 O O . LEU B 1 328 ? -12.734 27.141 20.766 1 80.19 328 LEU B O 1
#

Secondary structure (DSSP, 8-state):
----TT-EEEEETTTSHHHHHHHHHHHHTT-EEEEEE--SSS-THHHHHHHHHHTS--EEEE--TT-HHHHHHHHHH---SEEEE--S---HHHHHH-HHHHHIIIIIHHHHHHHHHHHTT--EEEEE--GGGG-S-SSSSBPTTS-----SSHHHHHHHHHHHHHHHHHHH-TT-EEEEEEE--EE-B-TTSSSB---SSS-SSHHHHHHHHHTTSSS-EEEE-S-SSSSSSS-EEE-EEHHHHHHHHHHHHHHHTTT--EEEEEES-S-EEEHHHHHHHHHHHH-----EEEEPPPTT--SEE-B--HHHHHHH-------HHHH-/----TT-EEEEETTTSHHHHHHHHHHHHTT-EEEEEE--SSS-THHHHHHHHHHTS--EEEE--TT-HHHHHHHHHH---SEEEE--S---HHHHHH-HHHHHIIIIIHHHHHHHHHHHTT--EEEEE--GGGG-S-SSSSBPTTS-----SSHHHHHHHHHHHHHHHHHHH-TT-EEEEEEE--EE-B-TTSSSB---SSS-SSHHHHHHHHHTTSSS-EEEE-S-SSSSSSS-EEE-EEHHHHHHHHHHHHHHHTTT--EEEEEES-S-EEEHHHHHHHHHHHHT----EEEEPPPTT--SEE-B--HHHHHHH-------HHHH-